Protein AF-A0A2T6DBE8-F1 (afdb_monomer)

Secondary structure (DSSP, 8-state):
-----------PPPPP-PPPP-PPPPPPHHHHHHHHHHHHHHHHHHHHHHHHHHIIIIISHHHHHHHHSS-EEEEEEEPPPPPPEE---S-TT-SS-PPPPEEEEEEEEEEEEE-HHHHHHHHHHHTTT---EEEEEEEETTTTEEEEEEEE-HHHHHHHHHHHHHHHTT------HHHHHHHHHHHTTS-EEEE-S--HHHHHHHHHS----TTEEEEEEEEEEETTBTTTHHHH--EE--SSHHHHB-TTSPBPS-EE-SHHHHHTHHHHT-B-EEEEEEE-TT--B-TT--EEE--BPPPEEEES--HHHHHHHHHHHTTSSSEEEEEE-TTT-BEEEEEEES---GGGGSS---HHHHHHHHH-TT-TT--TTTS-B--GGGTHHHHHHHHHHTTS--TT--B---SEEEETTEEEE-SSSS---SB-HHHHHHTT-HHHHHHHHHHH-HHHHHHHHHHTTTTS--S-SS-----B---HHHHHHTT-TT----HHHHHHHTTT-TT-BB-HHHHHHHHHHHHHTSEEEPPB-EEEEE-TT--EEE-PPP-EEEE----HHHHHHHHHHHHHHHHHSTTGGG--SSS--EEEEEEE--EEEETTEEEE--EEEEEEEE-SSS--EEEEEEEET-S-IIIIIHHHHHHHHHHHHHHHTT------PBPPPPP--TTPEE---SS-------------PPP------------------PPPPPPPPPPPPPP--------

pLDDT: mean 82.31, std 20.54, range [24.02, 98.94]

Structure (mmCIF, N/CA/C/O backbone):
data_AF-A0A2T6DBE8-F1
#
_entry.id   AF-A0A2T6DBE8-F1
#
loop_
_atom_site.group_PDB
_atom_site.id
_atom_site.type_symbol
_atom_site.label_atom_id
_atom_site.label_alt_id
_atom_site.label_comp_id
_atom_site.label_asym_id
_atom_site.label_entity_id
_atom_site.label_seq_id
_atom_site.pdbx_PDB_ins_code
_atom_site.Cartn_x
_atom_site.Cartn_y
_atom_site.Cartn_z
_atom_site.occupancy
_atom_site.B_iso_or_equiv
_atom_site.auth_seq_id
_atom_site.auth_comp_id
_atom_site.auth_asym_id
_atom_site.auth_atom_id
_atom_site.pdbx_PDB_model_num
ATOM 1 N N . MET A 1 1 ? -12.921 72.917 53.693 1.00 38.84 1 MET A N 1
ATOM 2 C CA . MET A 1 1 ? -12.256 74.018 52.947 1.00 38.84 1 MET A CA 1
ATOM 3 C C . MET A 1 1 ? -11.876 73.477 51.574 1.00 38.84 1 MET A C 1
ATOM 5 O O . MET A 1 1 ? -11.405 72.353 51.559 1.00 38.84 1 MET A O 1
ATOM 9 N N . ARG A 1 2 ? -12.052 74.124 50.414 1.00 36.94 2 ARG A N 1
ATOM 10 C CA . ARG A 1 2 ? -12.685 75.398 49.980 1.00 36.94 2 ARG A CA 1
ATOM 11 C C . ARG A 1 2 ? -13.216 75.128 48.546 1.00 36.94 2 ARG A C 1
ATOM 13 O O . ARG A 1 2 ? -12.463 74.616 47.735 1.00 36.94 2 ARG A O 1
ATOM 20 N N . THR A 1 3 ? -14.521 75.188 48.268 1.00 43.03 3 THR A N 1
ATOM 21 C CA . THR A 1 3 ? -15.248 76.322 47.635 1.00 43.03 3 THR A CA 1
ATOM 22 C C . THR A 1 3 ? -14.698 76.864 46.300 1.00 43.03 3 THR A C 1
ATOM 24 O O . THR A 1 3 ? -13.736 77.627 46.310 1.00 43.03 3 THR A O 1
ATOM 27 N N . VAL A 1 4 ? -15.432 76.617 45.203 1.00 40.94 4 VAL A N 1
ATOM 28 C CA . VAL A 1 4 ? -15.500 77.415 43.950 1.00 40.94 4 VAL A CA 1
ATOM 29 C C . VAL A 1 4 ? -16.961 77.293 43.464 1.00 40.94 4 VAL A C 1
ATOM 31 O O . VAL A 1 4 ? -17.383 76.198 43.122 1.00 40.94 4 VAL A O 1
ATOM 34 N N . SER A 1 5 ? -17.888 78.215 43.747 1.00 41.19 5 SER A N 1
ATOM 35 C CA . SER A 1 5 ? -18.101 79.597 43.263 1.00 41.19 5 SER A CA 1
ATOM 36 C C . SER A 1 5 ? -18.711 79.722 41.851 1.00 41.19 5 SER A C 1
ATOM 38 O O . SER A 1 5 ? -18.175 79.218 40.872 1.00 41.19 5 SER A O 1
ATOM 40 N N . ARG A 1 6 ? -19.848 80.436 41.784 1.00 48.38 6 ARG A N 1
ATOM 41 C CA . ARG A 1 6 ? -20.683 80.759 40.603 1.00 48.38 6 ARG A CA 1
ATOM 42 C C . ARG A 1 6 ? -20.008 81.757 39.640 1.00 48.38 6 ARG A C 1
ATOM 44 O O . ARG A 1 6 ? -19.307 82.642 40.125 1.00 48.38 6 ARG A O 1
ATOM 51 N N . ARG A 1 7 ? -20.449 81.798 38.366 1.00 40.31 7 ARG A N 1
ATOM 52 C CA . ARG A 1 7 ? -21.194 82.941 37.749 1.00 40.31 7 ARG A CA 1
ATOM 53 C C . ARG A 1 7 ? -21.669 82.650 36.304 1.00 40.31 7 ARG A C 1
ATOM 55 O O . ARG A 1 7 ? -21.291 81.646 35.719 1.00 40.31 7 ARG A O 1
ATOM 62 N N . VAL A 1 8 ? -22.553 83.520 35.798 1.00 48.41 8 VAL A N 1
ATOM 63 C CA . VAL A 1 8 ? -23.328 83.472 34.529 1.00 48.41 8 VAL A CA 1
ATOM 64 C C . VAL A 1 8 ? -22.951 84.703 33.671 1.00 48.41 8 VAL A C 1
ATOM 66 O O . VAL A 1 8 ? -22.606 85.718 34.284 1.00 48.41 8 VAL A O 1
ATOM 69 N N . PRO A 1 9 ? -22.961 84.652 32.315 1.00 48.53 9 PRO A N 1
ATOM 70 C CA . PRO A 1 9 ? -23.908 85.506 31.553 1.00 48.53 9 PRO A CA 1
ATOM 71 C C . PRO A 1 9 ? -24.407 84.989 30.165 1.00 48.53 9 PRO A C 1
ATOM 73 O O . PRO A 1 9 ? -23.620 84.654 29.290 1.00 48.53 9 PRO A O 1
ATOM 76 N N . ILE A 1 10 ? -25.740 84.999 29.993 1.00 52.06 10 ILE A N 1
ATOM 77 C CA . ILE A 1 10 ? -26.594 85.545 28.892 1.00 52.06 10 ILE A CA 1
ATOM 78 C C . ILE A 1 10 ? -26.072 85.631 27.429 1.00 52.06 10 ILE A C 1
ATOM 80 O O . ILE A 1 10 ? -25.067 86.286 27.171 1.00 52.06 10 ILE A O 1
ATOM 84 N N . LEU A 1 11 ? -26.898 85.177 26.457 1.00 40.62 11 LEU A N 1
ATOM 85 C CA . LEU A 1 11 ? -27.028 85.741 25.087 1.00 40.62 11 LEU A CA 1
ATOM 86 C C . LEU A 1 11 ? -28.404 85.410 24.426 1.00 40.62 11 LEU A C 1
ATOM 88 O O . LEU A 1 11 ? -29.180 84.635 24.980 1.00 40.62 11 LEU A O 1
ATOM 92 N N . HIS A 1 12 ? -28.734 86.078 23.307 1.00 39.97 12 HIS A N 1
ATOM 93 C CA . HIS A 1 12 ? -30.096 86.376 22.782 1.00 39.97 12 HIS A CA 1
ATOM 94 C C . HIS A 1 12 ? -30.794 85.304 21.882 1.00 39.97 12 HIS A C 1
ATOM 96 O O . HIS A 1 12 ? -30.132 84.369 21.435 1.00 39.97 12 HIS A O 1
ATOM 102 N N . PRO A 1 13 ? -32.121 85.429 21.592 1.00 53.72 13 PRO A N 1
ATOM 103 C CA . PRO A 1 13 ? -32.930 84.410 20.890 1.00 53.72 13 PRO A CA 1
ATOM 104 C C . PRO A 1 13 ? -33.118 84.625 19.360 1.00 53.72 13 PRO A C 1
ATOM 106 O O . PRO A 1 13 ? -32.978 85.752 18.882 1.00 53.72 13 PRO A O 1
ATOM 109 N N . PRO A 1 14 ? -33.513 83.578 18.595 1.00 51.41 14 PRO A N 1
ATOM 110 C CA . PRO A 1 14 ? -33.888 83.652 17.171 1.00 51.41 14 PRO A CA 1
ATOM 111 C C . PRO A 1 14 ? -35.417 83.823 16.922 1.00 51.41 14 PRO A C 1
ATOM 113 O O . PRO A 1 14 ? -36.210 83.641 17.848 1.00 51.41 14 PRO A O 1
ATOM 116 N N . PRO A 1 15 ? -35.854 84.186 15.690 1.00 48.31 15 PRO A N 1
ATOM 117 C CA . PRO A 1 15 ? -37.200 84.716 15.415 1.00 48.31 15 PRO A CA 1
ATOM 118 C C . PRO A 1 15 ? -38.290 83.676 15.076 1.00 48.31 15 PRO A C 1
ATOM 120 O O . PRO A 1 15 ? -38.016 82.521 14.754 1.00 48.31 15 PRO A O 1
ATOM 123 N N . ALA A 1 16 ? -39.550 84.127 15.119 1.00 47.69 16 ALA A N 1
ATOM 124 C CA . ALA A 1 16 ? -40.753 83.315 14.924 1.00 47.69 16 ALA A CA 1
ATOM 125 C C . ALA A 1 16 ? -41.066 82.986 13.449 1.00 47.69 16 ALA A C 1
ATOM 127 O O . ALA A 1 16 ? -40.858 83.807 12.556 1.00 47.69 16 ALA A O 1
ATOM 128 N N . MET A 1 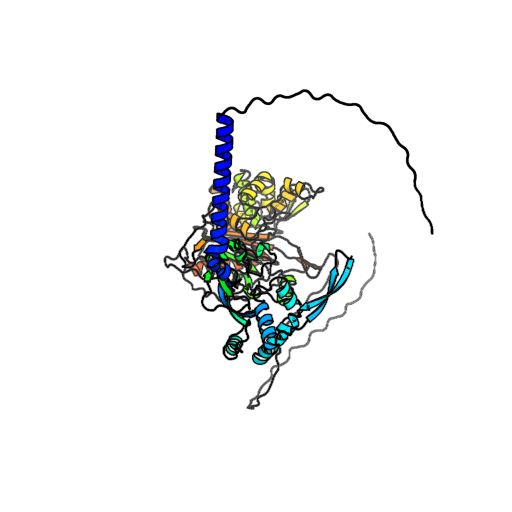17 ? -41.658 81.809 13.216 1.00 48.62 17 MET A N 1
ATOM 129 C CA . MET A 1 17 ? -42.126 81.339 11.907 1.00 48.62 17 MET A CA 1
ATOM 130 C C . MET A 1 17 ? -43.648 81.125 11.950 1.00 48.62 17 MET A C 1
ATOM 132 O O . MET A 1 17 ? -44.155 80.459 12.852 1.00 48.62 17 MET A O 1
ATOM 136 N N . GLN A 1 18 ? -44.383 81.725 11.010 1.00 47.16 18 GLN A N 1
ATOM 137 C CA . GLN A 1 18 ? -45.850 81.681 10.978 1.00 47.16 18 GLN A CA 1
ATOM 138 C C . GLN A 1 18 ? -46.373 80.323 10.490 1.00 47.16 18 GLN A C 1
ATOM 140 O O . GLN A 1 18 ? -45.905 79.789 9.484 1.00 47.16 18 GLN A O 1
ATOM 145 N N . PHE A 1 19 ? -47.387 79.793 11.176 1.00 46.19 19 PHE A N 1
ATOM 146 C CA . PHE A 1 19 ? -48.098 78.586 10.762 1.00 46.19 19 PHE A CA 1
ATOM 147 C C . PHE A 1 19 ? -49.169 78.914 9.717 1.00 46.19 19 PHE A C 1
ATOM 149 O O . PHE A 1 19 ? -49.927 79.871 9.862 1.00 46.19 19 PHE A O 1
ATOM 156 N N . ARG A 1 20 ? -49.250 78.083 8.676 1.00 47.53 20 ARG A N 1
ATOM 157 C CA . ARG A 1 20 ? -50.314 78.114 7.668 1.00 47.53 20 ARG A CA 1
ATOM 158 C C . ARG A 1 20 ? -51.440 77.197 8.145 1.00 47.53 20 ARG A C 1
ATOM 160 O O . ARG A 1 20 ? -51.190 76.012 8.353 1.00 47.53 20 ARG A O 1
ATOM 167 N N . GLU A 1 21 ? -52.646 77.726 8.332 1.00 49.34 21 GLU A N 1
ATOM 168 C CA . GLU A 1 21 ? -53.794 76.916 8.756 1.00 49.34 21 GLU A CA 1
ATOM 169 C C . GLU A 1 21 ? -54.090 75.817 7.725 1.00 49.34 21 GLU A C 1
ATOM 171 O O . GLU A 1 21 ? -54.269 76.085 6.535 1.00 49.34 21 GLU A O 1
ATOM 176 N N . TYR A 1 22 ? -54.119 74.567 8.189 1.00 51.44 22 TYR A N 1
ATOM 177 C CA . TYR A 1 22 ? -54.467 73.397 7.390 1.00 51.44 22 TYR A CA 1
ATOM 178 C C . TYR A 1 22 ? -55.824 72.882 7.866 1.00 51.44 22 TYR A C 1
ATOM 180 O O . TYR A 1 22 ? -55.917 72.219 8.900 1.00 51.44 22 TYR A O 1
ATOM 188 N N . THR A 1 23 ? -56.885 73.209 7.132 1.00 52.41 23 THR A N 1
ATOM 189 C CA . THR A 1 23 ? -58.229 72.690 7.394 1.00 52.41 23 THR A CA 1
ATOM 190 C C . THR A 1 23 ? -58.325 71.244 6.887 1.00 52.41 23 THR A C 1
ATOM 192 O O . THR A 1 23 ? -58.172 71.002 5.688 1.00 52.41 23 THR A O 1
ATOM 195 N N . PRO A 1 24 ? -58.547 70.243 7.761 1.00 58.91 24 PRO A N 1
ATOM 196 C CA . PRO A 1 24 ? -58.634 68.858 7.322 1.00 58.91 24 PRO A CA 1
ATOM 197 C C . PRO A 1 24 ? -59.963 68.613 6.598 1.00 58.91 24 PRO A C 1
ATOM 199 O O . PRO A 1 24 ? -61.037 68.844 7.154 1.00 58.91 24 PRO A O 1
ATOM 202 N N . ASN A 1 25 ? -59.897 68.090 5.371 1.00 61.84 25 ASN A N 1
ATOM 203 C CA . ASN A 1 25 ? -61.084 67.570 4.691 1.00 61.84 25 ASN A CA 1
ATOM 204 C C . ASN A 1 25 ? -61.717 66.447 5.537 1.00 61.84 25 ASN A C 1
ATOM 206 O O . ASN A 1 25 ? -60.983 65.580 6.026 1.00 61.84 25 ASN A O 1
ATOM 210 N N . PRO A 1 26 ? -63.055 66.404 5.686 1.00 65.81 26 PRO A N 1
ATOM 211 C CA . PRO A 1 26 ? -63.713 65.309 6.384 1.00 65.81 26 PRO A CA 1
ATOM 212 C C . PRO A 1 26 ? -63.414 63.982 5.676 1.00 65.81 26 PRO A C 1
ATOM 214 O O . PRO A 1 26 ? -63.547 63.864 4.455 1.00 65.81 26 PRO A O 1
ATOM 217 N N . LEU A 1 27 ? -62.998 62.976 6.452 1.00 64.06 27 LEU A N 1
ATOM 218 C CA . LEU A 1 27 ? -62.742 61.627 5.949 1.00 64.06 27 LEU A CA 1
ATOM 219 C C . LEU A 1 27 ? -63.995 61.097 5.246 1.00 64.06 27 LEU A C 1
ATOM 221 O O . LEU A 1 27 ? -65.079 61.084 5.828 1.00 64.06 27 LEU A O 1
ATOM 225 N N . SER A 1 28 ? -63.845 60.635 4.002 1.00 73.38 28 SER A N 1
ATOM 226 C CA . SER A 1 28 ? -64.966 60.056 3.260 1.00 73.38 28 SER A CA 1
ATOM 227 C C . SER A 1 28 ? -65.545 58.853 4.011 1.00 73.38 28 SER A C 1
ATOM 229 O O . SER A 1 28 ? -64.817 58.114 4.681 1.00 73.38 28 SER A O 1
ATOM 231 N N . SER A 1 29 ? -66.850 58.607 3.873 1.00 70.00 29 SER A N 1
ATOM 232 C CA . SER A 1 29 ? -67.543 57.524 4.590 1.00 70.00 29 SER A CA 1
ATOM 233 C C . SER A 1 29 ? -66.881 56.154 4.375 1.00 70.00 29 SER A C 1
ATOM 235 O O . SER A 1 29 ? -66.837 55.329 5.285 1.00 70.00 29 SER A O 1
ATOM 237 N N . TRP A 1 30 ? -66.279 55.943 3.199 1.00 72.31 30 TRP A N 1
ATOM 238 C CA . TRP A 1 30 ? -65.476 54.764 2.862 1.00 72.31 30 TRP A CA 1
ATOM 239 C C . TRP A 1 30 ? -64.156 54.654 3.638 1.00 72.31 30 TRP A C 1
ATOM 241 O O . TRP A 1 30 ? -63.747 53.545 3.978 1.00 72.31 30 TRP A O 1
ATOM 251 N N . ALA A 1 31 ? -63.482 55.768 3.937 1.00 73.44 31 ALA A N 1
ATOM 252 C CA . ALA A 1 31 ? -62.284 55.769 4.774 1.00 73.44 31 ALA A CA 1
ATOM 253 C C . ALA A 1 31 ? -62.628 55.422 6.232 1.00 73.44 31 ALA A C 1
ATOM 255 O O . ALA A 1 31 ? -61.944 54.601 6.840 1.00 73.44 31 ALA A O 1
ATOM 256 N N . ILE A 1 32 ? -63.732 55.965 6.757 1.00 78.44 32 ILE A N 1
ATOM 257 C CA . ILE A 1 32 ? -64.232 55.647 8.104 1.00 78.44 32 ILE A CA 1
ATOM 258 C C . ILE A 1 32 ? -64.619 54.161 8.198 1.00 78.44 32 ILE A C 1
ATOM 260 O O . ILE A 1 32 ? -64.165 53.469 9.107 1.00 78.44 32 ILE A O 1
ATOM 264 N N . LEU A 1 33 ? -65.362 53.634 7.216 1.00 80.81 33 LEU A N 1
ATOM 265 C CA . LEU A 1 33 ? -65.699 52.205 7.126 1.00 80.81 33 LEU A CA 1
ATOM 266 C C . LEU A 1 33 ? -64.459 51.298 7.089 1.00 80.81 33 LEU A C 1
ATOM 268 O O . LEU A 1 33 ? -64.441 50.268 7.759 1.00 80.81 33 LEU A O 1
ATOM 272 N N . ARG A 1 34 ? -63.399 51.684 6.363 1.00 82.56 34 ARG A N 1
ATOM 273 C CA . ARG A 1 34 ? -62.126 50.939 6.348 1.00 82.56 34 ARG A CA 1
ATOM 274 C C . ARG A 1 34 ? -61.418 50.968 7.702 1.00 82.56 34 ARG A C 1
ATOM 276 O O . ARG A 1 34 ? -60.941 49.926 8.139 1.00 82.56 34 ARG A O 1
ATOM 283 N N . ILE A 1 35 ? -61.376 52.116 8.380 1.00 84.06 35 ILE A N 1
ATOM 284 C CA . ILE A 1 35 ? -60.778 52.235 9.721 1.00 84.06 35 ILE A CA 1
ATOM 285 C C . ILE A 1 35 ? -61.548 51.371 10.729 1.00 84.06 35 ILE A C 1
ATOM 287 O O . ILE A 1 35 ? -60.927 50.630 11.486 1.00 84.06 35 ILE A O 1
ATOM 291 N N . ILE A 1 36 ? -62.885 51.391 10.692 1.00 86.12 36 ILE A N 1
ATOM 292 C CA . ILE A 1 36 ? -63.733 50.545 11.546 1.00 86.12 36 ILE A CA 1
ATOM 293 C C . ILE A 1 36 ? -63.513 49.057 11.237 1.00 86.12 36 ILE A C 1
ATOM 295 O O . ILE A 1 36 ? -63.365 48.267 12.166 1.00 86.12 36 ILE A O 1
ATOM 299 N N . ALA A 1 37 ? -63.423 48.664 9.962 1.00 86.12 37 ALA A N 1
ATOM 300 C CA . ALA A 1 37 ? -63.152 47.279 9.575 1.00 86.12 37 ALA A CA 1
ATOM 301 C C . ALA A 1 37 ? -61.772 46.790 10.055 1.00 86.12 37 ALA A C 1
ATOM 303 O O . ALA A 1 37 ? -61.662 45.681 10.577 1.00 86.12 37 ALA A O 1
ATOM 304 N N . VAL A 1 38 ? -60.728 47.621 9.942 1.00 87.19 38 VAL A N 1
ATOM 305 C CA . VAL A 1 38 ? -59.386 47.306 10.464 1.00 87.19 38 VAL A CA 1
ATOM 306 C C . VAL A 1 38 ? -59.396 47.233 11.992 1.00 87.19 38 VAL A C 1
ATOM 308 O O . VAL A 1 38 ? -58.866 46.277 12.551 1.00 87.19 38 VAL A O 1
ATOM 311 N N . ALA A 1 39 ? -60.048 48.173 12.682 1.00 87.12 39 ALA A N 1
ATOM 312 C CA . ALA A 1 39 ? -60.169 48.153 14.140 1.00 87.12 39 ALA A CA 1
ATOM 313 C C . ALA A 1 39 ? -60.939 46.918 14.645 1.00 87.12 39 ALA A C 1
ATOM 315 O O . ALA A 1 39 ? -60.519 46.284 15.611 1.00 87.12 39 ALA A O 1
ATOM 316 N N . ALA A 1 40 ? -62.020 46.526 13.963 1.00 89.06 40 ALA A N 1
ATOM 317 C CA . ALA A 1 40 ? -62.769 45.307 14.260 1.00 89.06 40 ALA A CA 1
ATOM 318 C C . ALA A 1 40 ? -61.931 44.040 14.017 1.00 89.06 40 ALA A C 1
ATOM 320 O O . ALA A 1 40 ? -61.957 43.126 14.839 1.00 89.06 40 ALA A O 1
ATOM 321 N N . MET A 1 41 ? -61.135 44.001 12.943 1.00 90.44 41 MET A N 1
ATOM 322 C CA . MET A 1 41 ? -60.215 42.894 12.660 1.00 90.44 41 MET A CA 1
ATOM 323 C C . MET A 1 41 ? -59.091 42.800 13.706 1.00 90.44 41 MET A C 1
ATOM 325 O O . MET A 1 41 ? -58.782 41.705 14.174 1.00 90.44 41 MET A O 1
ATOM 329 N N . MET A 1 42 ? -58.524 43.934 14.133 1.00 91.19 42 MET A N 1
ATOM 330 C CA . MET A 1 42 ? -57.525 43.985 15.207 1.00 91.19 42 MET A CA 1
ATOM 331 C C . MET A 1 42 ? -58.110 43.559 16.557 1.00 91.19 42 MET A C 1
ATOM 333 O O . MET A 1 42 ? -57.481 42.769 17.257 1.00 91.19 42 MET A O 1
ATOM 337 N N . MET A 1 43 ? -59.318 44.015 16.911 1.00 93.12 43 MET A N 1
ATOM 338 C CA . MET A 1 43 ? -60.011 43.543 18.114 1.00 93.12 43 MET A CA 1
ATOM 339 C C . MET A 1 43 ? -60.292 42.043 18.040 1.00 93.12 43 MET A C 1
ATOM 341 O O . MET A 1 43 ? -59.941 41.335 18.975 1.00 93.12 43 MET A O 1
ATOM 345 N N . GLY A 1 44 ? -60.818 41.530 16.924 1.00 93.31 44 GLY A N 1
ATOM 346 C CA . GLY A 1 44 ? -61.035 40.093 16.730 1.00 93.31 44 GLY A CA 1
ATOM 347 C C . GLY A 1 44 ? -59.751 39.270 16.890 1.00 93.31 44 GLY A C 1
ATOM 348 O O . GLY A 1 44 ? -59.756 38.252 17.581 1.00 93.31 44 GLY A O 1
ATOM 349 N N . GLY A 1 45 ? -58.631 39.745 16.334 1.00 92.62 45 GLY A N 1
ATOM 350 C CA . GLY A 1 45 ? -57.313 39.128 16.506 1.00 92.62 45 GLY A CA 1
ATOM 351 C C . GLY A 1 45 ? -56.810 39.152 17.954 1.00 92.62 45 GLY A C 1
ATOM 352 O O . GLY A 1 45 ? -56.323 38.136 18.449 1.00 92.62 45 GLY A O 1
ATOM 353 N N . LEU A 1 46 ? -56.974 40.275 18.663 1.00 93.38 46 LEU A N 1
ATOM 354 C CA . LEU A 1 46 ? -56.613 40.406 20.081 1.00 93.38 46 LEU A CA 1
ATOM 355 C C . LEU A 1 46 ? -57.503 39.548 20.990 1.00 93.38 46 LEU A C 1
ATOM 357 O O . LEU A 1 46 ? -56.995 38.908 21.908 1.00 93.38 46 LEU A O 1
ATOM 361 N N . THR A 1 47 ? -58.808 39.472 20.722 1.00 92.62 47 THR A N 1
ATOM 362 C CA . THR A 1 47 ? -59.741 38.595 21.440 1.00 92.62 47 THR A CA 1
ATOM 363 C C . THR A 1 47 ? -59.409 37.124 21.190 1.00 92.62 47 THR A C 1
ATOM 365 O O . THR A 1 47 ? -59.372 36.346 22.140 1.00 92.62 47 THR A O 1
ATOM 368 N N . TYR A 1 48 ? -59.084 36.735 19.952 1.00 94.56 48 TYR A N 1
ATOM 369 C CA . TYR A 1 48 ? -58.621 35.379 19.641 1.00 94.56 48 TYR A CA 1
ATOM 370 C C . TYR A 1 48 ? -57.308 35.037 20.366 1.00 94.56 48 TYR A C 1
ATOM 372 O O . TYR A 1 48 ? -57.195 33.962 20.960 1.00 94.56 48 TYR A O 1
ATOM 380 N N . LEU A 1 49 ? -56.341 35.961 20.389 1.00 91.69 49 LEU A N 1
ATOM 381 C CA . LEU A 1 49 ? -55.108 35.829 21.172 1.00 91.69 49 LEU A CA 1
ATOM 382 C C . LEU A 1 49 ? -55.395 35.679 22.669 1.00 91.69 49 LEU A C 1
ATOM 384 O O . LEU A 1 49 ? -54.850 34.770 23.287 1.00 91.69 49 LEU A O 1
ATOM 388 N N . ALA A 1 50 ? -56.279 36.497 23.245 1.00 92.19 50 ALA A N 1
ATOM 389 C CA . ALA A 1 50 ? -56.654 36.414 24.657 1.00 92.19 50 ALA A CA 1
ATOM 390 C C . ALA A 1 50 ? -57.341 35.079 25.001 1.00 92.19 50 ALA A C 1
ATOM 392 O O . ALA A 1 50 ? -56.995 34.456 26.003 1.00 92.19 50 ALA A O 1
ATOM 393 N N . ILE A 1 51 ? -58.249 34.589 24.147 1.00 92.50 51 ILE A N 1
ATOM 394 C CA . ILE A 1 51 ? -58.892 33.272 24.297 1.00 92.50 51 ILE A CA 1
ATOM 395 C C . ILE A 1 51 ? -57.856 32.143 24.190 1.00 92.50 51 ILE A C 1
ATOM 397 O O . ILE A 1 51 ? -57.869 31.212 24.995 1.00 92.50 51 ILE A O 1
ATOM 401 N N . THR A 1 52 ? -56.925 32.232 23.236 1.00 89.69 52 THR A N 1
ATOM 402 C CA . THR A 1 52 ? -55.849 31.242 23.049 1.00 89.69 52 THR A CA 1
ATOM 403 C C . THR A 1 52 ? -54.895 31.228 24.246 1.00 89.69 52 THR A C 1
ATOM 405 O O . THR A 1 52 ? -54.528 30.158 24.734 1.00 89.69 52 THR A O 1
ATOM 408 N N . LEU A 1 53 ? -54.549 32.406 24.773 1.00 90.44 53 LEU A N 1
ATOM 409 C CA . LEU A 1 53 ? -53.711 32.562 25.958 1.00 90.44 53 LEU A CA 1
ATOM 410 C C . LEU A 1 53 ? -54.410 32.017 27.212 1.00 90.44 53 LEU A C 1
ATOM 412 O O . LEU A 1 53 ? -53.801 31.263 27.963 1.00 90.44 53 LEU A O 1
ATOM 416 N N . TYR A 1 54 ? -55.698 32.323 27.406 1.00 91.38 54 TYR A N 1
ATOM 417 C CA . TYR A 1 54 ? -56.516 31.782 28.496 1.00 91.38 54 TYR A CA 1
ATOM 418 C C . TYR A 1 54 ? -56.622 30.252 28.418 1.00 91.38 54 TYR A C 1
ATOM 420 O O . TYR A 1 54 ? -56.472 29.558 29.427 1.00 91.38 54 TYR A O 1
ATOM 428 N N . LYS A 1 55 ? -56.811 29.702 27.211 1.00 89.31 55 LYS A N 1
ATOM 429 C CA . LYS A 1 55 ? -56.820 28.254 26.993 1.00 89.31 55 LYS A CA 1
ATOM 430 C C . LYS A 1 55 ? -55.480 27.625 27.386 1.00 89.31 55 LYS A C 1
ATOM 432 O O . LYS A 1 55 ? -55.484 26.653 28.131 1.00 89.31 55 LYS A O 1
ATOM 437 N N . LEU A 1 56 ? -54.351 28.192 26.961 1.00 81.75 56 LEU A N 1
ATOM 438 C CA . LEU A 1 56 ? -53.013 27.693 27.307 1.00 81.75 56 LEU A CA 1
ATOM 439 C C . LEU A 1 56 ? -52.682 27.830 28.804 1.00 81.75 56 LEU A C 1
ATOM 441 O O . LEU A 1 56 ? -52.195 26.882 29.417 1.00 81.75 56 LEU A O 1
ATOM 445 N N . GLN A 1 57 ? -52.938 28.999 29.398 1.00 81.06 57 GLN A N 1
ATOM 446 C CA . GLN A 1 57 ? -52.487 29.340 30.753 1.00 81.06 57 GLN A CA 1
ATOM 447 C C . GLN A 1 57 ? -53.433 28.884 31.870 1.00 81.06 57 GLN A C 1
ATOM 449 O O . GLN A 1 57 ? -52.972 28.687 32.994 1.00 81.06 57 GLN A O 1
ATOM 454 N N . ILE A 1 58 ? -54.734 28.730 31.591 1.00 83.00 58 ILE A N 1
ATOM 455 C CA . ILE A 1 58 ? -55.751 28.380 32.597 1.00 83.00 58 ILE A CA 1
ATOM 456 C C . ILE A 1 58 ? -56.395 27.024 32.299 1.00 83.00 58 ILE A C 1
ATOM 458 O O . ILE A 1 58 ? -56.334 26.141 33.151 1.00 83.00 58 ILE A O 1
ATOM 462 N N . VAL A 1 59 ? -56.951 26.807 31.101 1.00 83.19 59 VAL A N 1
ATOM 463 C CA . VAL A 1 59 ? -57.656 25.543 30.783 1.00 83.19 59 VAL A CA 1
ATOM 464 C C . VAL A 1 59 ? -56.681 24.366 30.677 1.00 83.19 59 VAL A C 1
ATOM 466 O O . VAL A 1 59 ? -56.886 23.314 31.276 1.00 83.19 59 VAL A O 1
ATOM 469 N N . GLU A 1 60 ? -55.574 24.548 29.962 1.00 83.00 60 GLU A N 1
ATOM 470 C CA . GLU A 1 60 ? -54.517 23.546 29.816 1.00 83.00 60 GLU A CA 1
ATOM 471 C C . GLU A 1 60 ? -53.480 23.612 30.947 1.00 83.00 60 GLU A C 1
ATOM 473 O O . GLU A 1 60 ? -52.508 22.856 30.923 1.00 83.00 60 GLU A O 1
ATOM 478 N N . ARG A 1 61 ? -53.694 24.449 31.976 1.00 71.38 61 ARG A N 1
ATOM 479 C CA . ARG A 1 61 ? -52.756 24.631 33.095 1.00 71.38 61 ARG A CA 1
ATOM 480 C C . ARG A 1 61 ? -52.317 23.302 33.696 1.00 71.38 61 ARG A C 1
ATOM 482 O O . ARG A 1 61 ? -51.130 23.122 33.912 1.00 71.38 61 ARG A O 1
ATOM 489 N N . ALA A 1 62 ? -53.228 22.351 33.903 1.00 63.50 62 ALA A N 1
ATOM 490 C CA . ALA A 1 62 ? -52.883 21.029 34.432 1.00 63.50 62 ALA A CA 1
ATOM 491 C C . ALA A 1 62 ? -51.930 20.235 33.506 1.00 63.50 62 ALA A C 1
ATOM 493 O O . ALA A 1 62 ? -50.949 19.675 33.986 1.00 63.50 62 ALA A O 1
ATOM 494 N N . LYS A 1 63 ? -52.146 20.267 32.180 1.00 64.69 63 LYS A N 1
ATOM 495 C CA . LYS A 1 63 ? -51.284 19.624 31.160 1.00 64.69 63 LYS A CA 1
ATOM 496 C C . LYS A 1 63 ? -49.890 20.247 31.039 1.00 64.69 63 LYS A C 1
ATOM 498 O O . LYS A 1 63 ? -48.986 19.619 30.480 1.00 64.69 63 LYS A O 1
ATOM 503 N N . TRP A 1 64 ? -49.732 21.498 31.463 1.00 61.41 64 TRP A N 1
ATOM 504 C CA . TRP A 1 64 ? -48.452 22.206 31.447 1.00 61.41 64 TRP A CA 1
ATOM 505 C C . TRP A 1 64 ? -47.769 22.169 32.816 1.00 61.41 64 TRP A C 1
ATOM 507 O O . TRP A 1 64 ? -46.572 21.930 32.866 1.00 61.41 64 TRP A O 1
ATOM 517 N N . VAL A 1 65 ? -48.512 22.257 33.923 1.00 57.12 65 VAL A N 1
ATOM 518 C CA . VAL A 1 65 ? -47.993 22.050 35.286 1.00 57.12 65 VAL A CA 1
ATOM 519 C C . VAL A 1 65 ? -47.485 20.617 35.465 1.00 57.12 65 VAL A C 1
ATOM 521 O O . VAL A 1 65 ? -46.370 20.469 35.936 1.00 57.12 65 VAL A O 1
ATOM 524 N N . GLN A 1 66 ? -48.170 19.582 34.958 1.00 54.41 66 GLN A N 1
ATOM 525 C CA . GLN A 1 66 ? -47.623 18.209 34.926 1.00 54.41 66 GLN A CA 1
ATOM 526 C C . GLN A 1 66 ? -46.370 18.039 34.042 1.00 54.41 66 GLN A C 1
ATOM 528 O O . GLN A 1 66 ? -45.670 17.043 34.177 1.00 54.41 66 GLN A O 1
ATOM 533 N N . ARG A 1 67 ? -46.085 18.977 33.126 1.00 52.75 67 ARG A N 1
ATOM 534 C CA . ARG A 1 67 ? -44.843 19.001 32.326 1.00 52.75 67 ARG A CA 1
ATOM 535 C C . ARG A 1 67 ? -43.746 19.884 32.929 1.00 52.75 67 ARG A C 1
ATOM 537 O O . ARG A 1 67 ? -42.587 19.726 32.569 1.00 52.75 67 ARG A O 1
ATOM 544 N N . VAL A 1 68 ? -44.109 20.818 33.808 1.00 47.25 68 VAL A N 1
ATOM 545 C CA . VAL A 1 68 ? -43.191 21.721 34.522 1.00 47.25 68 VAL A CA 1
ATOM 546 C C . VAL A 1 68 ? -42.770 21.122 35.863 1.00 47.25 68 VAL A C 1
ATOM 548 O O . VAL A 1 68 ? -41.624 21.292 36.273 1.00 47.25 68 VAL A O 1
ATOM 551 N N . GLU A 1 69 ? -43.648 20.356 36.511 1.00 44.56 69 GLU A N 1
ATOM 552 C CA . GLU A 1 69 ? -43.273 19.439 37.578 1.00 44.56 69 GLU A CA 1
ATOM 553 C C . GLU A 1 69 ? -42.471 18.271 36.987 1.00 44.56 69 GLU A C 1
ATOM 555 O O . GLU A 1 69 ? -42.966 17.173 36.747 1.00 44.56 69 GLU A O 1
ATOM 560 N N . ASN A 1 70 ? -41.163 18.515 36.901 1.00 46.69 70 ASN A N 1
ATOM 561 C CA . ASN A 1 70 ? -40.169 17.526 37.294 1.00 46.69 70 ASN A CA 1
ATOM 562 C C . ASN A 1 70 ? -39.920 16.397 36.281 1.00 46.69 70 ASN A C 1
ATOM 564 O O . ASN A 1 70 ? -39.941 15.230 36.659 1.00 46.69 70 ASN A O 1
ATOM 568 N N . GLN A 1 71 ? -39.625 16.730 35.020 1.00 49.03 71 GLN A N 1
ATOM 569 C CA . GLN A 1 71 ? -39.155 15.757 34.025 1.00 49.03 71 GLN A CA 1
ATOM 570 C C . GLN A 1 71 ? -37.935 16.287 33.257 1.00 49.03 71 GLN A C 1
ATOM 572 O O . GLN A 1 71 ? -38.069 17.090 32.335 1.00 49.03 71 GLN A O 1
ATOM 577 N N . GLN A 1 72 ? -36.737 15.818 33.615 1.00 53.72 72 GLN A N 1
ATOM 578 C CA . GLN A 1 72 ? -35.547 15.945 32.763 1.00 53.72 72 GLN A CA 1
ATOM 579 C C . GLN A 1 72 ? -35.350 14.647 31.968 1.00 53.72 72 GLN A C 1
ATOM 581 O O . GLN A 1 72 ? -35.636 13.558 32.466 1.00 53.72 72 GLN A O 1
ATOM 586 N N . ILE A 1 73 ? -34.858 14.754 30.732 1.00 57.53 73 ILE A N 1
ATOM 587 C CA . ILE A 1 73 ? -34.496 13.600 29.900 1.00 57.53 73 ILE A CA 1
ATOM 588 C C . ILE A 1 73 ? -32.975 13.456 29.934 1.00 57.53 73 ILE A C 1
ATOM 590 O O . ILE A 1 73 ? -32.259 14.272 29.358 1.00 57.53 73 ILE A O 1
ATOM 594 N N . VAL A 1 74 ? -32.485 12.409 30.595 1.00 57.75 74 VAL A N 1
ATOM 595 C CA . VAL A 1 74 ? -31.067 12.036 30.613 1.00 57.75 74 VAL A CA 1
ATOM 596 C C . VAL A 1 74 ? -30.793 11.129 29.415 1.00 57.75 74 VAL A C 1
ATOM 598 O O . VAL A 1 74 ? -31.353 10.036 29.310 1.00 57.75 74 VAL A O 1
ATOM 601 N N . LYS A 1 75 ? -29.939 11.580 28.492 1.00 62.62 75 LYS A N 1
ATOM 602 C CA . LYS A 1 75 ? -29.586 10.858 27.260 1.00 62.62 75 LYS A CA 1
ATOM 603 C C . LYS A 1 75 ? -28.322 10.020 27.479 1.00 62.62 75 LYS A C 1
ATOM 605 O O . LYS A 1 75 ? -27.222 10.460 27.157 1.00 62.62 75 LYS A O 1
ATOM 610 N N . ALA A 1 76 ? -28.478 8.798 27.987 1.00 63.75 76 ALA A N 1
ATOM 611 C CA . ALA A 1 76 ? -27.387 7.825 27.992 1.00 63.75 76 ALA A CA 1
ATOM 612 C C . ALA A 1 76 ? -27.141 7.329 26.556 1.00 63.75 76 ALA A C 1
ATOM 614 O O . ALA A 1 76 ? -28.080 7.089 25.796 1.00 63.75 76 ALA A O 1
ATOM 615 N N . ARG A 1 77 ? -25.880 7.208 26.146 1.00 70.50 77 ARG A N 1
ATOM 616 C CA . ARG A 1 77 ? -25.509 6.874 24.764 1.00 70.50 77 ARG A CA 1
ATOM 617 C C . ARG A 1 77 ? -25.339 5.366 24.576 1.00 70.50 77 ARG A C 1
ATOM 619 O O . ARG A 1 77 ? -24.746 4.714 25.425 1.00 70.50 77 ARG A O 1
ATOM 626 N N . LEU A 1 78 ? -25.768 4.845 23.425 1.00 73.94 78 LEU A N 1
ATOM 627 C CA . LEU A 1 78 ? -25.445 3.485 22.983 1.00 73.94 78 LEU A CA 1
ATOM 628 C C . LEU A 1 78 ? -24.443 3.552 21.812 1.00 73.94 78 LEU A C 1
ATOM 630 O O . LEU A 1 78 ? -24.790 4.106 20.761 1.00 73.94 78 LEU A O 1
ATOM 634 N N . PRO A 1 79 ? -23.199 3.057 21.960 1.00 76.19 79 PRO A N 1
ATOM 635 C CA . PRO A 1 79 ? -22.234 3.040 20.864 1.00 76.19 79 PRO A CA 1
ATOM 636 C C . PRO A 1 79 ? -22.690 2.074 19.750 1.00 76.19 79 PRO A C 1
ATOM 638 O O . PRO A 1 79 ? -23.177 0.984 20.052 1.00 76.19 79 PRO A O 1
ATOM 641 N N . PRO A 1 80 ? -22.552 2.446 18.465 1.00 85.25 80 PRO A N 1
ATOM 642 C CA . PRO A 1 80 ? -22.830 1.542 17.356 1.00 85.25 80 PRO A CA 1
ATOM 643 C C . PRO A 1 80 ? -21.722 0.495 17.217 1.00 85.25 80 PRO A C 1
ATOM 645 O O . PRO A 1 80 ? -20.554 0.765 17.500 1.00 85.25 80 PRO A O 1
ATOM 648 N N . ALA A 1 81 ? -22.078 -0.690 16.721 1.00 88.38 81 ALA A N 1
ATOM 649 C CA . ALA A 1 81 ? -21.087 -1.628 16.212 1.00 88.38 81 ALA A CA 1
ATOM 650 C C . ALA A 1 81 ? -20.505 -1.096 14.893 1.00 88.38 81 ALA A C 1
ATOM 652 O O . ALA A 1 81 ? -21.234 -0.601 14.029 1.00 88.38 81 ALA A O 1
ATOM 653 N N . ARG A 1 82 ? -19.187 -1.211 14.723 1.00 92.50 82 ARG A N 1
ATOM 654 C CA . ARG A 1 82 ? -18.508 -0.790 13.497 1.00 92.50 82 ARG A CA 1
ATOM 655 C C . ARG A 1 82 ? -18.616 -1.874 12.423 1.00 92.50 82 ARG A C 1
ATOM 657 O O . ARG A 1 82 ? -18.442 -3.049 12.737 1.00 92.50 82 ARG A O 1
ATOM 664 N N . GLY A 1 83 ? -18.836 -1.498 11.170 1.00 95.06 83 GLY A N 1
ATOM 665 C CA . GLY A 1 83 ? -18.831 -2.410 10.025 1.00 95.06 83 GLY A CA 1
ATOM 666 C C . GLY A 1 83 ? -17.579 -3.293 9.974 1.00 95.06 83 GLY A C 1
ATOM 667 O O . GLY A 1 83 ? -16.465 -2.842 10.267 1.00 95.06 83 GLY A O 1
ATOM 668 N N . MET A 1 84 ? -17.750 -4.573 9.657 1.00 96.25 84 MET A N 1
ATOM 669 C CA . MET A 1 84 ? -16.656 -5.529 9.494 1.00 96.25 84 MET A CA 1
ATOM 670 C C . MET A 1 84 ? -15.860 -5.222 8.226 1.00 96.25 84 MET A C 1
ATOM 672 O O . MET A 1 84 ? -16.433 -4.867 7.196 1.00 96.25 84 MET A O 1
ATOM 676 N N . ILE A 1 85 ? -14.544 -5.413 8.291 1.00 97.50 85 ILE A N 1
ATOM 677 C CA . ILE A 1 85 ? -13.688 -5.471 7.106 1.00 97.50 85 ILE A CA 1
ATOM 678 C C . ILE A 1 85 ? -13.424 -6.941 6.816 1.00 97.50 85 ILE A C 1
ATOM 680 O O . ILE A 1 85 ? -12.921 -7.670 7.671 1.00 97.50 85 ILE A O 1
ATOM 684 N N . MET A 1 86 ? -13.744 -7.362 5.603 1.00 96.31 86 MET A N 1
ATOM 685 C CA . MET A 1 86 ? -13.599 -8.721 5.106 1.00 96.31 86 MET A CA 1
ATOM 686 C C . MET A 1 86 ? -12.643 -8.741 3.913 1.00 96.31 86 MET A C 1
ATOM 688 O O . MET A 1 86 ? -12.425 -7.728 3.241 1.00 96.31 86 MET A O 1
ATOM 692 N N . ASP A 1 87 ? -12.075 -9.906 3.633 1.00 94.94 87 ASP A N 1
ATOM 693 C CA . ASP A 1 87 ? -11.353 -10.157 2.390 1.00 94.94 87 ASP A CA 1
ATOM 694 C C . ASP A 1 87 ? -12.321 -10.281 1.195 1.00 94.94 87 ASP A C 1
ATOM 696 O O . ASP A 1 87 ? -13.534 -10.113 1.337 1.00 94.94 87 ASP A O 1
ATOM 700 N N . ARG A 1 88 ? -11.803 -10.542 -0.008 1.00 90.19 88 ARG A N 1
ATOM 701 C CA . ARG A 1 88 ? -12.614 -10.579 -1.234 1.00 90.19 88 ARG A CA 1
ATOM 702 C C . ARG A 1 88 ? -13.678 -11.678 -1.275 1.00 90.19 88 ARG A C 1
ATOM 704 O O . ARG A 1 88 ? -14.536 -11.606 -2.153 1.00 90.19 88 ARG A O 1
ATOM 711 N N . GLY A 1 89 ? -13.615 -12.670 -0.381 1.00 80.75 89 GLY A N 1
ATOM 712 C CA . GLY A 1 89 ? -14.418 -13.889 -0.463 1.00 80.75 89 GLY A CA 1
ATOM 713 C C . GLY A 1 89 ? -14.080 -14.679 -1.717 1.00 80.75 89 GLY A C 1
ATOM 714 O O . GLY A 1 89 ? -12.935 -15.120 -1.874 1.00 80.75 89 GLY A O 1
ATOM 715 N N . ASP A 1 90 ? -15.079 -14.827 -2.586 1.00 64.25 90 ASP A N 1
ATOM 716 C CA . ASP A 1 90 ? -15.032 -15.498 -3.882 1.00 64.25 90 ASP A CA 1
ATOM 717 C C . ASP A 1 90 ? -13.636 -15.480 -4.513 1.00 64.25 90 ASP A C 1
ATOM 719 O O . ASP A 1 90 ? -13.129 -14.458 -5.004 1.00 64.25 90 ASP A O 1
ATOM 723 N N . ASN A 1 91 ? -13.023 -16.663 -4.521 1.00 52.62 91 ASN A N 1
ATOM 724 C CA . ASN A 1 91 ? -11.938 -16.948 -5.433 1.00 52.62 91 ASN A CA 1
ATOM 725 C C . ASN A 1 91 ? -12.538 -16.844 -6.844 1.00 52.62 91 ASN A C 1
ATOM 727 O O . ASN A 1 91 ? -13.368 -17.684 -7.176 1.00 52.62 91 ASN A O 1
ATOM 731 N N . PRO A 1 92 ? -12.151 -15.884 -7.707 1.00 46.84 92 PRO A N 1
ATOM 732 C CA . PRO A 1 92 ? -12.821 -15.706 -9.001 1.00 46.84 92 PRO A CA 1
ATOM 733 C C . PRO A 1 92 ? -12.557 -16.852 -10.001 1.00 46.84 92 PRO A C 1
ATOM 735 O O . PRO A 1 92 ? -12.929 -16.756 -11.169 1.00 46.84 92 PRO A O 1
ATOM 738 N N . TRP A 1 93 ? -11.861 -17.897 -9.545 1.00 49.09 93 TRP A N 1
ATOM 739 C CA . TRP A 1 93 ? -11.352 -19.051 -10.284 1.00 49.09 93 TRP A CA 1
ATOM 740 C C . TRP A 1 93 ? -11.844 -20.379 -9.685 1.00 49.09 93 TRP A C 1
ATOM 742 O O . TRP A 1 93 ? -11.559 -21.432 -10.245 1.00 49.09 93 TRP A O 1
ATOM 752 N N . ASP A 1 94 ? -12.587 -20.332 -8.574 1.00 44.81 94 ASP A N 1
ATOM 753 C CA . ASP A 1 94 ? -13.321 -21.467 -8.020 1.00 44.81 94 ASP A CA 1
ATOM 754 C C . ASP A 1 94 ? -14.822 -21.178 -8.141 1.00 44.81 94 ASP A C 1
ATOM 756 O O . ASP A 1 94 ? -15.287 -20.087 -7.818 1.00 44.81 94 ASP A O 1
ATOM 760 N N . HIS A 1 95 ? -15.584 -22.152 -8.635 1.00 41.97 95 HIS A N 1
ATOM 761 C CA . HIS A 1 95 ? -17.042 -22.061 -8.687 1.00 41.97 95 HIS A CA 1
ATOM 762 C C . HIS A 1 95 ? -17.695 -22.410 -7.338 1.00 41.97 95 HIS A C 1
ATOM 764 O O . HIS A 1 95 ? -18.909 -22.257 -7.194 1.00 41.97 95 HIS A O 1
ATOM 770 N N . SER A 1 96 ? -16.912 -22.848 -6.344 1.00 45.97 96 SER A N 1
ATOM 771 C CA . SER A 1 96 ? -17.331 -22.866 -4.947 1.00 45.97 96 SER A CA 1
ATOM 772 C C . SER A 1 96 ? -17.319 -21.438 -4.381 1.00 45.97 96 SER A C 1
ATOM 774 O O . SER A 1 96 ? -16.293 -20.756 -4.337 1.00 45.97 96 SER A O 1
ATOM 776 N N . LEU A 1 97 ? -18.503 -20.965 -3.981 1.00 54.06 97 LEU A N 1
ATOM 777 C CA . LEU A 1 97 ? -18.677 -19.685 -3.297 1.00 54.06 97 LEU A CA 1
ATOM 778 C C . LEU A 1 97 ? -17.989 -19.776 -1.933 1.00 54.06 97 LEU A C 1
ATOM 780 O O . LEU A 1 97 ? -18.490 -20.442 -1.025 1.00 54.06 97 LEU A O 1
ATOM 784 N N . ARG A 1 98 ? -16.836 -19.119 -1.786 1.00 75.44 98 ARG A N 1
ATOM 785 C CA . ARG A 1 98 ? -16.162 -19.003 -0.492 1.00 75.44 98 ARG A CA 1
ATOM 786 C C . ARG A 1 98 ? -16.621 -17.726 0.190 1.00 75.44 98 ARG A C 1
ATOM 788 O O . ARG A 1 98 ? -16.330 -16.627 -0.282 1.00 75.44 98 ARG A O 1
ATOM 795 N N . GLU A 1 99 ? -17.234 -17.880 1.357 1.00 74.44 99 GLU A N 1
ATOM 796 C CA . GLU A 1 99 ? -17.586 -16.752 2.214 1.00 74.44 99 GLU A CA 1
ATOM 797 C C . GLU A 1 99 ? -16.360 -15.848 2.495 1.00 74.44 99 GLU A C 1
ATOM 799 O O . GLU A 1 99 ? -15.250 -16.351 2.740 1.00 74.44 99 GLU A O 1
ATOM 804 N N . PRO A 1 100 ? -16.527 -14.510 2.445 1.00 86.12 100 PRO A N 1
ATOM 805 C CA . PRO A 1 100 ? -15.506 -13.557 2.865 1.00 86.12 100 PRO A CA 1
ATOM 806 C C . PRO A 1 100 ? -14.981 -13.849 4.273 1.00 86.12 100 PRO A C 1
ATOM 808 O O . PRO A 1 100 ? -15.746 -14.028 5.218 1.00 86.12 100 PRO A O 1
ATOM 811 N N . ILE A 1 101 ? -13.658 -13.861 4.430 1.00 91.06 101 ILE A N 1
ATOM 812 C CA . ILE A 1 101 ? -13.026 -14.000 5.744 1.00 91.06 101 ILE A CA 1
ATOM 813 C C . ILE A 1 101 ? -13.005 -12.623 6.405 1.00 91.06 101 ILE A C 1
ATOM 815 O O . ILE A 1 101 ? -12.431 -11.681 5.858 1.00 91.06 101 ILE A O 1
ATOM 819 N N . ALA A 1 102 ? -13.590 -12.509 7.599 1.00 94.06 102 ALA A N 1
ATOM 820 C CA . ALA A 1 102 ? -13.466 -11.316 8.431 1.00 94.06 102 ALA A CA 1
ATOM 821 C C . ALA A 1 102 ? -11.995 -11.077 8.821 1.00 94.06 102 ALA A C 1
ATOM 823 O O . ALA A 1 102 ? -11.357 -11.928 9.439 1.00 94.06 102 ALA A O 1
ATOM 824 N N . LEU A 1 103 ? -11.466 -9.910 8.452 1.00 97.12 103 LEU A N 1
ATOM 825 C CA . LEU A 1 103 ? -10.117 -9.433 8.774 1.00 97.12 103 LEU A CA 1
ATOM 826 C C . LEU A 1 103 ? -10.132 -8.548 10.027 1.00 97.12 103 LEU A C 1
ATOM 828 O O . LEU A 1 103 ? -9.251 -8.660 10.880 1.00 97.12 103 LEU A O 1
ATOM 832 N N . ALA A 1 104 ? -11.152 -7.691 10.139 1.00 97.19 104 ALA A N 1
ATOM 833 C CA . ALA A 1 104 ? -11.439 -6.907 11.332 1.00 97.19 104 ALA A CA 1
ATOM 834 C C . ALA A 1 104 ? -12.940 -6.918 11.643 1.00 97.19 104 ALA A C 1
ATOM 836 O O . ALA A 1 104 ? -13.775 -6.635 10.783 1.00 97.19 104 ALA A O 1
ATOM 837 N N . GLU A 1 105 ? -13.266 -7.213 12.894 1.00 95.06 105 GLU A N 1
ATOM 838 C CA . GLU A 1 105 ? -14.625 -7.348 13.422 1.00 95.06 105 GLU A CA 1
ATOM 839 C C . GLU A 1 105 ? -14.732 -6.613 14.768 1.00 95.06 105 GLU A C 1
ATOM 841 O O . GLU A 1 105 ? -13.854 -5.819 15.113 1.00 95.06 105 GLU A O 1
ATOM 846 N N . ASN A 1 106 ? -15.807 -6.815 15.532 1.00 92.94 106 ASN A N 1
ATOM 847 C CA . ASN A 1 106 ? -15.896 -6.292 16.897 1.00 92.94 106 ASN A CA 1
ATOM 848 C C . ASN A 1 106 ? -16.066 -7.449 17.875 1.00 92.94 106 ASN A C 1
ATOM 850 O O . ASN A 1 106 ? -16.896 -8.327 17.646 1.00 92.94 106 ASN A O 1
ATOM 854 N N . ARG A 1 107 ? -15.342 -7.398 18.992 1.00 91.81 107 ARG A N 1
ATOM 855 C CA . ARG A 1 107 ? -15.611 -8.226 20.171 1.00 91.81 107 ARG A CA 1
ATOM 856 C C . ARG A 1 107 ? -16.355 -7.410 21.225 1.00 91.81 107 ARG A C 1
ATOM 858 O O . ARG A 1 107 ? -16.367 -6.180 21.174 1.00 91.81 107 ARG A O 1
ATOM 865 N N . VAL A 1 108 ? -16.969 -8.093 22.184 1.00 89.31 108 VAL A N 1
ATOM 866 C CA . VAL A 1 108 ? -17.544 -7.436 23.362 1.00 89.31 108 VAL A CA 1
ATOM 867 C C . VAL A 1 108 ? -16.415 -7.102 24.337 1.00 89.31 108 VAL A C 1
ATOM 869 O O . VAL A 1 108 ? -15.625 -7.975 24.690 1.00 89.31 108 VAL A O 1
ATOM 872 N N . SER A 1 109 ? -16.358 -5.841 24.750 1.00 89.00 109 SER A N 1
ATOM 873 C CA . SER A 1 109 ? -15.624 -5.355 25.918 1.00 89.00 109 SER A CA 1
ATOM 874 C C . SER A 1 109 ? -16.619 -5.125 27.046 1.00 89.00 109 SER A C 1
ATOM 876 O O . SER A 1 109 ? -17.719 -4.625 26.793 1.00 89.00 109 SER A O 1
ATOM 878 N N . TYR A 1 110 ? -16.243 -5.469 28.272 1.00 88.69 110 TYR A N 1
ATOM 879 C CA . TYR A 1 110 ? -16.990 -5.083 29.464 1.00 88.69 110 TYR A CA 1
ATOM 880 C C . TYR A 1 110 ? -16.238 -3.944 30.146 1.00 88.69 110 TYR A C 1
ATOM 882 O O . TYR A 1 110 ? -15.076 -4.094 30.518 1.00 88.69 110 TYR A O 1
ATOM 890 N N . ASP A 1 111 ? -16.902 -2.802 30.290 1.00 87.12 111 ASP A N 1
ATOM 891 C CA . ASP A 1 111 ? -16.313 -1.583 30.839 1.00 87.12 111 ASP A CA 1
ATOM 892 C C . ASP A 1 111 ? -17.038 -1.209 32.139 1.00 87.12 111 ASP A C 1
ATOM 894 O O . ASP A 1 111 ? -18.266 -1.278 32.207 1.00 87.12 111 ASP A O 1
ATOM 898 N N . ILE A 1 112 ? -16.289 -0.803 33.168 1.00 85.81 112 ILE A N 1
ATOM 899 C CA . ILE A 1 112 ? -16.833 -0.232 34.406 1.00 85.81 112 ILE A CA 1
ATOM 900 C C . ILE A 1 112 ? -16.952 1.286 34.216 1.00 85.81 112 ILE A C 1
ATOM 902 O O . ILE A 1 112 ? -15.939 1.989 34.120 1.00 85.81 112 ILE A O 1
ATOM 906 N N . ASP A 1 113 ? -18.191 1.775 34.188 1.00 85.56 113 ASP A N 1
ATOM 907 C CA . ASP A 1 113 ? -18.558 3.170 33.940 1.00 85.56 113 ASP A CA 1
ATOM 908 C C . ASP A 1 113 ? -19.114 3.842 35.209 1.00 85.56 113 ASP A C 1
ATOM 910 O O . ASP A 1 113 ? -19.937 3.270 35.932 1.00 85.56 113 ASP A O 1
ATOM 914 N N . PHE A 1 114 ? -18.703 5.092 35.456 1.00 85.06 114 PHE A N 1
ATOM 915 C CA . PHE A 1 114 ? -19.168 5.907 36.585 1.00 85.06 114 PHE A CA 1
ATOM 916 C C . PHE A 1 114 ? -19.976 7.128 36.128 1.00 85.06 114 PHE A C 1
ATOM 918 O O . PHE A 1 114 ? -19.461 8.027 35.459 1.00 85.06 114 PHE A O 1
ATOM 925 N N . TYR A 1 115 ? -21.226 7.227 36.569 1.00 83.19 115 TYR A N 1
ATOM 926 C CA . TYR A 1 115 ? -22.078 8.400 36.385 1.00 83.19 115 TYR A CA 1
ATOM 927 C C . TYR A 1 115 ? -21.869 9.368 37.552 1.00 83.19 115 TYR A C 1
ATOM 929 O O . TYR A 1 115 ? -22.491 9.244 38.609 1.00 83.19 115 TYR A O 1
ATOM 937 N N . MET A 1 116 ? -20.972 10.339 37.365 1.00 83.00 116 MET A N 1
ATOM 938 C CA . MET A 1 116 ? -20.521 11.230 38.442 1.00 83.00 116 MET A CA 1
ATOM 939 C C . MET A 1 116 ? -21.652 12.022 39.106 1.00 83.00 116 MET A C 1
ATOM 941 O O . MET A 1 116 ? -21.636 12.188 40.323 1.00 83.00 116 MET A O 1
ATOM 945 N N . GLU A 1 117 ? -22.653 12.482 38.348 1.00 79.88 117 GLU A N 1
ATOM 946 C CA . GLU A 1 117 ? -23.819 13.141 38.948 1.00 79.88 117 GLU A CA 1
ATOM 947 C C . GLU A 1 117 ? -24.594 12.207 39.884 1.00 79.88 117 GLU A C 1
ATOM 949 O O . GLU A 1 117 ? -25.005 12.619 40.968 1.00 79.88 117 GLU A O 1
ATOM 954 N N . THR A 1 118 ? -24.779 10.946 39.490 1.00 81.56 118 THR A N 1
ATOM 955 C CA . THR A 1 118 ? -25.489 9.940 40.288 1.00 81.56 118 THR A CA 1
ATOM 956 C C . THR A 1 118 ? -24.723 9.624 41.571 1.00 81.56 118 THR A C 1
ATOM 958 O O . THR A 1 118 ? -25.330 9.605 42.639 1.00 81.56 118 THR A O 1
ATOM 961 N N . LEU A 1 119 ? -23.392 9.500 41.493 1.00 85.12 119 LEU A N 1
ATOM 962 C CA . LEU A 1 119 ? -22.516 9.352 42.661 1.00 85.12 119 LEU A CA 1
ATOM 963 C C . LEU A 1 119 ? -22.628 10.545 43.622 1.00 85.12 119 LEU A C 1
ATOM 965 O O . LEU A 1 119 ? -22.834 10.360 44.819 1.00 85.12 119 LEU A O 1
ATOM 969 N N . VAL A 1 120 ? -22.575 11.778 43.106 1.00 84.88 120 VAL A N 1
ATOM 970 C CA . VAL A 1 120 ? -22.734 13.001 43.914 1.00 84.88 120 VAL A CA 1
ATOM 971 C C . VAL A 1 120 ? -24.112 13.067 44.582 1.00 84.88 120 VAL A C 1
ATOM 973 O O . VAL A 1 120 ? -24.210 13.449 45.751 1.00 84.88 120 VAL A O 1
ATOM 976 N N . ARG A 1 121 ? -25.182 12.675 43.877 1.00 80.12 121 ARG A N 1
ATOM 977 C CA . ARG A 1 121 ? -26.547 12.607 44.431 1.00 80.12 121 ARG A CA 1
ATOM 978 C C . ARG A 1 121 ? -26.659 11.539 45.523 1.00 80.12 121 ARG A C 1
ATOM 980 O O . ARG A 1 121 ? -27.190 11.839 46.590 1.00 80.12 121 ARG A O 1
ATOM 987 N N . HIS A 1 122 ? -26.129 10.339 45.285 1.00 83.56 122 HIS A N 1
ATOM 988 C CA . HIS A 1 122 ? -26.124 9.233 46.245 1.00 83.56 122 HIS A CA 1
ATOM 989 C C . HIS A 1 122 ? -25.360 9.606 47.523 1.00 83.56 122 HIS A C 1
ATOM 991 O O . HIS A 1 122 ? -25.946 9.576 48.606 1.00 83.56 122 HIS A O 1
ATOM 997 N N . TYR A 1 123 ? -24.122 10.098 47.390 1.00 86.44 123 TYR A N 1
ATOM 998 C CA . TYR A 1 123 ? -23.307 10.573 48.512 1.00 86.44 123 TYR A CA 1
ATOM 999 C C . TYR A 1 123 ? -24.031 11.647 49.332 1.00 86.44 123 TYR A C 1
ATOM 1001 O O . TYR A 1 123 ? -24.057 11.594 50.563 1.00 86.44 123 TYR A O 1
ATOM 1009 N N . LYS A 1 124 ? -24.657 12.624 48.659 1.00 85.56 124 LYS A N 1
ATOM 1010 C CA . LYS A 1 124 ? -25.440 13.681 49.314 1.00 85.56 124 LYS A CA 1
ATOM 1011 C C . LYS A 1 124 ? -26.660 13.123 50.057 1.00 85.56 124 LYS A C 1
ATOM 1013 O O . LYS A 1 124 ? -27.024 13.669 51.098 1.00 85.56 124 LYS A O 1
ATOM 1018 N N . GLY A 1 125 ? -27.289 12.070 49.533 1.00 83.50 125 GLY A N 1
ATOM 1019 C CA . GLY A 1 125 ? -28.395 11.363 50.177 1.00 83.50 125 GLY A CA 1
ATOM 1020 C C . GLY A 1 125 ? -27.971 10.702 51.488 1.00 83.50 125 GLY A C 1
ATOM 1021 O O . GLY A 1 125 ? -28.558 10.991 52.531 1.00 83.50 125 GLY A O 1
ATOM 1022 N N . GLU A 1 126 ? -26.914 9.886 51.455 1.00 84.00 126 GLU A N 1
ATOM 1023 C CA . GLU A 1 126 ? -26.398 9.199 52.649 1.00 84.00 126 GLU A CA 1
ATOM 1024 C C . GLU A 1 126 ? -25.901 10.184 53.718 1.00 84.00 126 GLU A C 1
ATOM 1026 O O . GLU A 1 126 ? -26.217 10.051 54.902 1.00 84.00 126 GLU A O 1
ATOM 1031 N N . ASN A 1 127 ? -25.212 11.249 53.298 1.00 86.12 127 ASN A N 1
ATOM 1032 C CA . ASN A 1 127 ? -24.640 12.260 54.189 1.00 86.12 127 ASN A CA 1
ATOM 1033 C C . ASN A 1 127 ? -25.620 13.394 54.560 1.00 86.12 127 ASN A C 1
ATOM 1035 O O . ASN A 1 127 ? -25.202 14.479 54.967 1.00 86.12 127 ASN A O 1
ATOM 1039 N N . LYS A 1 128 ? -26.939 13.169 54.439 1.00 84.44 128 LYS A N 1
ATOM 1040 C CA . LYS A 1 128 ? -28.009 14.105 54.862 1.00 84.44 128 LYS A CA 1
ATOM 1041 C C . LYS A 1 128 ? -27.864 15.529 54.298 1.00 84.44 128 LYS A C 1
ATOM 1043 O O . LYS A 1 128 ? -28.201 16.511 54.957 1.00 84.44 128 LYS A O 1
ATOM 1048 N N . GLY A 1 129 ? -27.363 15.654 53.072 1.00 77.81 129 GLY A N 1
ATOM 1049 C CA . GLY A 1 129 ? -27.133 16.931 52.396 1.00 77.81 129 GLY A CA 1
ATOM 1050 C C . GLY A 1 129 ? -25.722 17.509 52.544 1.00 77.81 129 GLY A C 1
ATOM 1051 O O . GLY A 1 129 ? -25.400 18.443 51.808 1.00 77.81 129 GLY A O 1
ATOM 1052 N N . VAL A 1 130 ? -24.884 16.967 53.435 1.00 83.19 130 VAL A N 1
ATOM 1053 C CA . VAL A 1 130 ? -23.492 17.403 53.621 1.00 83.19 130 VAL A CA 1
ATOM 1054 C C . VAL A 1 130 ? -22.631 16.847 52.488 1.00 83.19 130 VAL A C 1
ATOM 1056 O O . VAL A 1 130 ? -22.628 15.648 52.227 1.00 83.19 130 VAL A O 1
ATOM 1059 N N . VAL A 1 131 ? -21.891 17.726 51.811 1.00 85.31 131 VAL A N 1
ATOM 1060 C CA . VAL A 1 131 ? -20.983 17.368 50.713 1.00 85.31 131 VAL A CA 1
ATOM 1061 C C . VAL A 1 131 ? -19.609 18.012 50.930 1.00 85.31 131 VAL A C 1
ATOM 1063 O O . VAL A 1 131 ? -19.556 19.162 51.370 1.00 85.31 131 VAL A O 1
ATOM 1066 N N . PRO A 1 132 ? -18.497 17.319 50.627 1.00 88.12 132 PRO A N 1
ATOM 1067 C CA . PRO A 1 132 ? -17.166 17.906 50.681 1.00 88.12 132 PRO A CA 1
ATOM 1068 C C . PRO A 1 132 ? -17.016 19.091 49.720 1.00 88.12 132 PRO A C 1
ATOM 1070 O O . PRO A 1 132 ? -17.375 19.005 48.543 1.00 88.12 132 PRO A O 1
ATOM 1073 N N . THR A 1 133 ? -16.439 20.186 50.209 1.00 88.00 133 THR A N 1
ATOM 1074 C CA . THR A 1 133 ? -16.056 21.351 49.403 1.00 88.00 133 THR A CA 1
ATOM 1075 C C . THR A 1 133 ? -14.559 21.610 49.508 1.00 88.00 133 THR A C 1
ATOM 1077 O O . THR A 1 133 ? -13.899 21.213 50.470 1.00 88.00 133 THR A O 1
ATOM 1080 N N . LYS A 1 134 ? -14.012 22.295 48.502 1.00 87.81 134 LYS A N 1
ATOM 1081 C CA . LYS A 1 134 ? -12.628 22.768 48.486 1.00 87.81 134 LYS A CA 1
ATOM 1082 C C . LYS A 1 134 ? -12.530 24.192 47.956 1.00 87.81 134 LYS A C 1
ATOM 1084 O O . LYS A 1 134 ? -13.297 24.609 47.088 1.00 87.81 134 LYS A O 1
ATOM 1089 N N . THR A 1 135 ? -11.549 24.934 48.455 1.00 85.12 135 THR A N 1
ATOM 1090 C CA . THR A 1 135 ? -11.341 26.342 48.100 1.00 85.12 135 THR A CA 1
ATOM 1091 C C . THR A 1 135 ? -10.472 26.471 46.855 1.00 85.12 135 THR A C 1
ATOM 1093 O O . THR A 1 135 ? -9.326 26.026 46.844 1.00 85.12 135 THR A O 1
ATOM 1096 N N . VAL A 1 136 ? -10.984 27.135 45.818 1.00 82.75 136 VAL A N 1
ATOM 1097 C CA . VAL A 1 136 ? -10.268 27.394 44.560 1.00 82.75 136 VAL A CA 1
ATOM 1098 C C . VAL A 1 136 ? -10.155 28.901 44.329 1.00 82.75 136 VAL A C 1
ATOM 1100 O O . VAL A 1 136 ? -11.075 29.664 44.618 1.00 82.75 136 VAL A O 1
ATOM 1103 N N . MET A 1 137 ? -9.011 29.350 43.810 1.00 78.81 137 MET A N 1
ATOM 1104 C CA . MET A 1 137 ? -8.800 30.751 43.436 1.00 78.81 137 MET A CA 1
ATOM 1105 C C . MET A 1 137 ? -9.376 31.001 42.036 1.00 78.81 137 MET A C 1
ATOM 1107 O O . MET A 1 137 ? -8.842 30.496 41.050 1.00 78.81 137 MET A O 1
ATOM 1111 N N . VAL A 1 138 ? -10.435 31.806 41.933 1.00 77.44 138 VAL A N 1
ATOM 1112 C CA . VAL A 1 138 ? -11.061 32.180 40.656 1.00 77.44 138 VAL A CA 1
ATOM 1113 C C . VAL A 1 138 ? -10.739 33.639 40.340 1.00 77.44 138 VAL A C 1
ATOM 1115 O O . VAL A 1 138 ? -10.954 34.530 41.161 1.00 77.44 138 VAL A O 1
ATOM 1118 N N . ARG A 1 139 ? -10.217 33.910 39.138 1.00 73.69 139 ARG A N 1
ATOM 1119 C CA . ARG A 1 139 ? -9.883 35.276 38.711 1.00 73.69 139 ARG A CA 1
ATOM 1120 C C . ARG A 1 139 ? -11.137 36.033 38.271 1.00 73.69 139 ARG A C 1
ATOM 1122 O O . ARG A 1 139 ? -11.640 35.821 37.168 1.00 73.69 139 ARG A O 1
ATOM 1129 N N . ASP A 1 140 ? -11.600 36.966 39.099 1.00 73.06 140 ASP A N 1
ATOM 1130 C CA . ASP A 1 140 ? -12.669 37.899 38.746 1.00 73.06 140 ASP A CA 1
ATOM 1131 C C . ASP A 1 140 ? -12.138 38.895 37.700 1.00 73.06 140 ASP A C 1
ATOM 1133 O O . ASP A 1 140 ? -11.389 39.826 38.010 1.00 73.06 140 ASP A O 1
ATOM 1137 N N . ARG A 1 141 ? -12.524 38.698 36.431 1.00 71.06 141 ARG A N 1
ATOM 1138 C CA . ARG A 1 141 ? -12.139 39.579 35.313 1.00 71.06 141 ARG A CA 1
ATOM 1139 C C . ARG A 1 141 ? -12.698 41.003 35.431 1.00 71.06 141 ARG A C 1
ATOM 1141 O O . ARG A 1 141 ? -12.129 41.894 34.812 1.00 71.06 141 ARG A O 1
ATOM 1148 N N . LYS A 1 142 ? -13.770 41.239 36.201 1.00 71.56 142 LYS A N 1
ATOM 1149 C CA . LYS A 1 142 ? -14.342 42.583 36.413 1.00 71.56 142 LYS A CA 1
ATOM 1150 C C . LYS A 1 142 ? -13.620 43.346 37.525 1.00 71.56 142 LYS A C 1
ATOM 1152 O O . LYS A 1 142 ? -13.503 44.561 37.434 1.00 71.56 142 LYS A O 1
ATOM 1157 N N . LYS A 1 143 ? -13.126 42.648 38.554 1.00 74.94 143 LYS A N 1
ATOM 1158 C CA . LYS A 1 143 ? -12.393 43.249 39.689 1.00 74.94 143 LYS A CA 1
ATOM 1159 C C . LYS A 1 143 ? -10.865 43.119 39.601 1.00 74.94 143 LYS A C 1
ATOM 1161 O O . LYS A 1 143 ? -10.171 43.613 40.483 1.00 74.94 143 LYS A O 1
ATOM 1166 N N . ASN A 1 144 ? -10.351 42.433 38.577 1.00 74.94 144 ASN A N 1
ATOM 1167 C CA . ASN A 1 144 ? -8.934 42.108 38.355 1.00 74.94 144 ASN A CA 1
ATOM 1168 C C . ASN A 1 144 ? -8.208 41.558 39.603 1.00 74.94 144 ASN A C 1
ATOM 1170 O O . ASN A 1 144 ? -7.061 41.902 39.880 1.00 74.94 144 ASN A O 1
ATOM 1174 N N . ARG A 1 145 ? -8.889 40.688 40.354 1.00 77.88 145 ARG A N 1
ATOM 1175 C CA . ARG A 1 145 ? -8.376 40.039 41.570 1.00 77.88 145 ARG A CA 1
ATOM 1176 C C . ARG A 1 145 ? -8.758 38.559 41.576 1.00 77.88 145 ARG A C 1
ATOM 1178 O O . ARG A 1 145 ? -9.693 38.163 40.881 1.00 77.88 145 ARG A O 1
ATOM 1185 N N . ASN A 1 146 ? -8.052 37.752 42.361 1.00 74.94 146 ASN A N 1
ATOM 1186 C CA . ASN A 1 146 ? -8.408 36.350 42.558 1.00 74.94 146 ASN A CA 1
ATOM 1187 C C . ASN A 1 146 ? -9.262 36.228 43.826 1.00 74.94 146 ASN A C 1
ATOM 1189 O O . ASN A 1 146 ? -8.751 36.446 44.924 1.00 74.94 146 ASN A O 1
ATOM 1193 N N . ASP A 1 147 ? -10.535 35.873 43.669 1.00 78.06 147 ASP A N 1
ATOM 1194 C CA . ASP A 1 147 ? -11.447 35.610 44.783 1.00 78.06 147 ASP A CA 1
ATOM 1195 C C . ASP A 1 147 ? -11.381 34.118 45.156 1.00 78.06 147 ASP A C 1
ATOM 1197 O O . ASP A 1 147 ? -11.232 33.248 44.294 1.00 78.06 147 ASP A O 1
ATOM 1201 N N . ARG A 1 148 ? -11.463 33.817 46.458 1.00 78.88 148 ARG A N 1
ATOM 1202 C CA . ARG A 1 148 ? -11.596 32.443 46.963 1.00 78.88 148 ARG A CA 1
ATOM 1203 C C . ARG A 1 148 ? -13.046 32.005 46.798 1.00 78.88 148 ARG A C 1
ATOM 1205 O O . ARG A 1 148 ? -13.937 32.654 47.338 1.00 78.88 148 ARG A O 1
ATOM 1212 N N . VAL A 1 149 ? -13.263 30.915 46.073 1.00 81.94 149 VAL A N 1
ATOM 1213 C CA . VAL A 1 149 ? -14.582 30.317 45.852 1.00 81.94 149 VAL A CA 1
ATOM 1214 C C . VAL A 1 149 ? -14.542 28.885 46.366 1.00 81.94 149 VAL A C 1
ATOM 1216 O O . VAL A 1 149 ? -13.661 28.116 45.979 1.00 81.94 149 VAL A O 1
ATOM 1219 N N . GLU A 1 150 ? -15.478 28.523 47.238 1.00 83.00 150 GLU A N 1
ATOM 1220 C CA . GLU A 1 150 ? -15.707 27.119 47.576 1.00 83.00 150 GLU A CA 1
ATOM 1221 C C . GLU A 1 150 ? -16.438 26.431 46.425 1.00 83.00 150 GLU A C 1
ATOM 1223 O O . GLU A 1 150 ? -17.460 26.917 45.937 1.00 83.00 150 GLU A O 1
ATOM 1228 N N . VAL A 1 151 ? -15.901 25.299 45.981 1.00 84.25 151 VAL A N 1
ATOM 1229 C CA . VAL A 1 151 ? -16.518 24.436 44.972 1.00 84.25 151 VAL A CA 1
ATOM 1230 C C . VAL A 1 151 ? -16.669 23.028 45.531 1.00 84.25 151 VAL A C 1
ATOM 1232 O O . VAL A 1 151 ? -15.939 22.631 46.439 1.00 84.25 151 VAL A O 1
ATOM 1235 N N . LEU A 1 152 ? -17.596 22.262 44.965 1.00 85.81 152 LEU A N 1
ATOM 1236 C CA . LEU A 1 152 ? -17.782 20.849 45.280 1.00 85.81 152 LEU A CA 1
ATOM 1237 C C . LEU A 1 152 ? -16.490 20.053 45.013 1.00 85.81 152 LEU A C 1
ATOM 1239 O O . LEU A 1 152 ? -15.929 20.134 43.916 1.00 85.81 152 LEU A O 1
ATOM 1243 N N . ASP A 1 153 ? -16.037 19.264 45.987 1.00 88.75 153 ASP A N 1
ATOM 1244 C CA . ASP A 1 153 ? -14.902 18.352 45.818 1.00 88.75 153 ASP A CA 1
ATOM 1245 C C . ASP A 1 153 ? -15.384 16.997 45.278 1.00 88.75 153 ASP A C 1
ATOM 1247 O O . ASP A 1 153 ? -15.525 16.003 45.993 1.00 88.75 153 ASP A O 1
ATOM 1251 N N . VAL A 1 154 ? -15.675 16.987 43.975 1.00 86.56 154 VAL A N 1
ATOM 1252 C CA . VAL A 1 154 ? -16.149 15.797 43.252 1.00 86.56 154 VAL A CA 1
ATOM 1253 C C . VAL A 1 154 ? -15.113 14.673 43.278 1.00 86.56 154 VAL A C 1
ATOM 1255 O O . VAL A 1 154 ? -15.489 13.512 43.398 1.00 86.56 154 VAL A O 1
ATOM 1258 N N . ALA A 1 155 ? -13.816 14.997 43.227 1.00 87.88 155 ALA A N 1
ATOM 1259 C CA . ALA A 1 155 ? -12.750 14.002 43.308 1.00 87.88 155 ALA A CA 1
ATOM 1260 C C . ALA A 1 155 ? -12.770 13.257 44.646 1.00 87.88 155 ALA A C 1
ATOM 1262 O O . ALA A 1 155 ? -12.619 12.036 44.678 1.00 87.88 155 ALA A O 1
ATOM 1263 N N . LYS A 1 156 ? -12.980 13.964 45.765 1.00 89.38 156 LYS A N 1
ATOM 1264 C CA . LYS A 1 156 ? -13.176 13.304 47.060 1.00 89.38 156 LYS A CA 1
ATOM 1265 C C . LYS A 1 156 ? -14.454 12.459 47.086 1.00 89.38 156 LYS A C 1
ATOM 1267 O O . LYS A 1 156 ? -14.366 11.289 47.429 1.00 89.38 156 LYS A O 1
ATOM 1272 N N . ILE A 1 157 ? -15.598 13.011 46.672 1.00 88.31 157 ILE A N 1
ATOM 1273 C CA . ILE A 1 157 ? -16.884 12.283 46.665 1.00 88.31 157 ILE A CA 1
ATOM 1274 C C . ILE A 1 157 ? -16.786 10.972 45.878 1.00 88.31 157 ILE A C 1
ATOM 1276 O O . ILE A 1 157 ? -17.174 9.922 46.379 1.00 88.31 157 ILE A O 1
ATOM 1280 N N . VAL A 1 158 ? -16.235 11.028 44.662 1.00 86.00 158 VAL A N 1
ATOM 1281 C CA . VAL A 1 158 ? -16.061 9.843 43.819 1.00 86.00 158 VAL A CA 1
ATOM 1282 C C . VAL A 1 158 ? -15.146 8.836 44.517 1.00 86.00 158 VAL A C 1
ATOM 1284 O O . VAL A 1 158 ? -15.545 7.688 44.659 1.00 86.00 158 VAL A O 1
ATOM 1287 N N . ARG A 1 159 ? -13.978 9.234 45.041 1.00 86.69 159 ARG A N 1
ATOM 1288 C CA . ARG A 1 159 ? -13.085 8.304 45.766 1.00 86.69 159 ARG A CA 1
ATOM 1289 C C . ARG A 1 159 ? -13.733 7.665 46.991 1.00 86.69 159 ARG A C 1
ATOM 1291 O O . ARG A 1 159 ? -13.589 6.459 47.158 1.00 86.69 159 ARG A O 1
ATOM 1298 N N . ASP A 1 160 ? -14.450 8.435 47.806 1.00 88.00 160 ASP A N 1
ATOM 1299 C CA . ASP A 1 160 ? -15.139 7.921 48.994 1.00 88.00 160 ASP A CA 1
ATOM 1300 C C . ASP A 1 160 ? -16.168 6.828 48.603 1.00 88.00 160 ASP A C 1
ATOM 1302 O O . ASP A 1 160 ? -16.278 5.818 49.295 1.00 88.00 160 ASP A O 1
ATOM 1306 N N . CYS A 1 161 ? -16.851 6.967 47.455 1.00 84.50 161 CYS A N 1
ATOM 1307 C CA . CYS A 1 161 ? -17.704 5.916 46.877 1.00 84.50 161 CYS A CA 1
ATOM 1308 C C . CYS A 1 161 ? -16.912 4.744 46.258 1.00 84.50 161 CYS A C 1
ATOM 1310 O O . CYS A 1 161 ? -17.356 3.599 46.313 1.00 84.50 161 CYS A O 1
ATOM 1312 N N . LEU A 1 162 ? -15.746 4.996 45.653 1.00 82.44 162 LEU A N 1
ATOM 1313 C CA . LEU A 1 162 ? -14.971 3.963 44.956 1.00 82.44 162 LEU A CA 1
ATOM 1314 C C . LEU A 1 162 ? -14.159 3.057 45.879 1.00 82.44 162 LEU A C 1
ATOM 1316 O O . LEU A 1 162 ? -14.048 1.873 45.578 1.00 82.44 162 LEU A O 1
ATOM 1320 N N . VAL A 1 163 ? -13.605 3.562 46.984 1.00 86.06 163 VAL A N 1
ATOM 1321 C CA . VAL A 1 163 ? -12.716 2.790 47.877 1.00 86.06 163 VAL A CA 1
ATOM 1322 C C . VAL A 1 163 ? -13.347 1.484 48.400 1.00 86.06 163 VAL A C 1
ATOM 1324 O O . VAL A 1 163 ? -12.658 0.460 48.379 1.00 86.06 163 VAL A O 1
ATOM 1327 N N . PRO A 1 164 ? -14.629 1.430 48.820 1.00 83.69 164 PRO A N 1
ATOM 1328 C CA . PRO A 1 164 ? -15.274 0.172 49.210 1.00 83.69 164 PRO A CA 1
ATOM 1329 C C . PRO A 1 164 ? -15.338 -0.852 48.067 1.00 83.69 164 PRO A C 1
ATOM 1331 O O . PRO A 1 164 ? -15.069 -2.035 48.272 1.00 83.69 164 PRO A O 1
ATOM 1334 N N . ILE A 1 165 ? -15.650 -0.395 46.850 1.00 79.94 165 ILE A N 1
ATOM 1335 C CA . ILE A 1 165 ? -15.752 -1.243 45.655 1.00 79.94 165 ILE A CA 1
ATOM 1336 C C . ILE A 1 165 ? -14.370 -1.705 45.203 1.00 79.94 165 ILE A C 1
ATOM 1338 O O . ILE A 1 165 ? -14.172 -2.892 44.965 1.00 79.94 165 ILE A O 1
ATOM 1342 N N . SER A 1 166 ? -13.400 -0.795 45.123 1.00 81.94 166 SER A N 1
ATOM 1343 C CA . SER A 1 166 ? -12.046 -1.111 44.675 1.00 81.94 166 SER A CA 1
ATOM 1344 C C . SER A 1 166 ? -11.386 -2.118 45.621 1.00 81.94 166 SER A C 1
ATOM 1346 O O . SER A 1 166 ? -10.793 -3.089 45.163 1.00 81.94 166 SER A O 1
ATOM 1348 N N . THR A 1 167 ? -11.614 -1.977 46.931 1.00 83.19 167 THR A N 1
ATOM 1349 C CA . THR A 1 167 ? -11.177 -2.938 47.955 1.00 83.19 167 THR A CA 1
ATOM 1350 C C . THR A 1 167 ? -11.876 -4.297 47.804 1.00 83.19 167 THR A C 1
ATOM 1352 O O . THR A 1 167 ? -11.214 -5.331 47.832 1.00 83.19 167 THR A O 1
ATOM 1355 N N . SER A 1 168 ? -13.199 -4.313 47.592 1.00 79.31 168 SER A N 1
ATOM 1356 C CA . SER A 1 168 ? -13.991 -5.542 47.385 1.00 79.31 168 SER A CA 1
ATOM 1357 C C . SER A 1 168 ? -13.605 -6.313 46.112 1.00 79.31 168 SER A C 1
ATOM 1359 O O . SER A 1 168 ? -13.710 -7.540 46.075 1.00 79.31 168 SER A O 1
ATOM 1361 N N . LEU A 1 169 ? -13.142 -5.605 45.078 1.00 79.06 169 LEU A N 1
ATOM 1362 C CA . LEU A 1 169 ? -12.805 -6.145 43.755 1.00 79.06 169 LEU A CA 1
ATOM 1363 C C . LEU A 1 169 ? -11.293 -6.265 43.489 1.00 79.06 169 LEU A C 1
ATOM 1365 O O . LEU A 1 169 ? -10.891 -6.549 42.363 1.00 79.06 169 LEU A O 1
ATOM 1369 N N . GLY A 1 170 ? -10.442 -5.999 44.486 1.00 80.00 170 GLY A N 1
ATOM 1370 C CA . GLY A 1 170 ? -8.982 -6.037 44.328 1.00 80.00 170 GLY A CA 1
ATOM 1371 C C . GLY A 1 170 ? -8.415 -5.011 43.333 1.00 80.00 170 GLY A C 1
ATOM 1372 O O . GLY A 1 170 ? -7.312 -5.194 42.821 1.00 80.00 170 GLY A O 1
ATOM 1373 N N . ILE A 1 171 ? -9.149 -3.934 43.036 1.00 81.62 171 ILE A N 1
ATOM 1374 C CA . ILE A 1 171 ? -8.700 -2.864 42.141 1.00 81.62 171 ILE A CA 1
ATOM 1375 C C . ILE A 1 171 ? -7.826 -1.888 42.939 1.00 81.62 171 ILE A C 1
ATOM 1377 O O . ILE A 1 171 ? -8.313 -1.137 43.784 1.00 81.62 171 ILE A O 1
ATOM 1381 N N . THR A 1 172 ? -6.526 -1.904 42.658 1.00 80.00 172 THR A N 1
ATOM 1382 C CA . THR A 1 172 ? -5.506 -1.065 43.309 1.00 80.00 172 THR A CA 1
ATOM 1383 C C . THR A 1 172 ? -5.372 0.326 42.687 1.00 80.00 172 THR A C 1
ATOM 1385 O O . THR A 1 172 ? -5.083 1.290 43.392 1.00 80.00 172 THR A O 1
ATOM 1388 N N . GLU A 1 173 ? -5.584 0.443 41.377 1.00 80.81 173 GLU A N 1
ATOM 1389 C CA . GLU A 1 173 ? -5.488 1.703 40.635 1.00 80.81 173 GLU A CA 1
ATOM 1390 C C . GLU A 1 173 ? -6.816 2.470 40.700 1.00 80.81 173 GLU A C 1
ATOM 1392 O O . GLU A 1 173 ? -7.843 2.002 40.208 1.00 80.81 173 GLU A O 1
ATOM 1397 N N . LEU A 1 174 ? -6.795 3.660 41.304 1.00 83.75 174 LEU A N 1
ATOM 1398 C CA . LEU A 1 174 ? -7.916 4.605 41.336 1.00 83.75 174 LEU A CA 1
ATOM 1399 C C . LEU A 1 174 ? -7.654 5.782 40.378 1.00 83.75 174 LEU A C 1
ATOM 1401 O O . LEU A 1 174 ? -6.492 6.105 40.122 1.00 83.75 174 LEU A O 1
ATOM 1405 N N . PRO A 1 175 ? -8.702 6.442 39.846 1.00 84.31 175 PRO A N 1
ATOM 1406 C CA . PRO A 1 175 ? -8.521 7.517 38.879 1.00 84.31 175 PRO A CA 1
ATOM 1407 C C . PRO A 1 175 ? -7.992 8.793 39.548 1.00 84.31 175 PRO A C 1
ATOM 1409 O O . PRO A 1 175 ? -8.365 9.109 40.679 1.00 84.31 175 PRO A O 1
ATOM 1412 N N . GLU A 1 176 ? -7.145 9.552 38.844 1.00 87.31 176 GLU A N 1
ATOM 1413 C CA . GLU A 1 176 ? -6.595 10.809 39.365 1.00 87.31 176 GLU A CA 1
ATOM 1414 C C . GLU A 1 176 ? -7.684 11.875 39.580 1.00 87.31 176 GLU A C 1
ATOM 1416 O O . GLU A 1 176 ? -8.525 12.116 38.711 1.00 87.31 176 GLU A O 1
ATOM 1421 N N . ASP A 1 177 ? -7.598 12.615 40.691 1.00 87.81 177 ASP A N 1
ATOM 1422 C CA . ASP A 1 177 ? -8.481 13.744 41.036 1.00 87.81 177 ASP A CA 1
ATOM 1423 C C . ASP A 1 177 ? -8.670 14.726 39.880 1.00 87.81 177 ASP A C 1
ATOM 1425 O O . ASP A 1 177 ? -9.771 15.213 39.613 1.00 87.81 177 ASP A O 1
ATOM 1429 N N . LYS A 1 178 ? -7.570 15.003 39.176 1.00 86.38 178 LYS A N 1
ATOM 1430 C CA . LYS A 1 178 ? -7.525 15.913 38.039 1.00 86.38 178 LYS A CA 1
ATOM 1431 C C . LYS A 1 178 ? -8.400 15.416 36.889 1.00 86.38 178 LYS A C 1
ATOM 1433 O O . LYS A 1 178 ? -9.098 16.226 36.283 1.00 86.38 178 LYS A O 1
ATOM 1438 N N . ASP A 1 179 ? -8.398 14.118 36.609 1.00 84.56 179 ASP A N 1
ATOM 1439 C CA . ASP A 1 179 ? -9.210 13.525 35.548 1.00 84.56 179 ASP A CA 1
ATOM 1440 C C . ASP A 1 179 ? -10.683 13.444 35.949 1.00 84.56 179 ASP A C 1
ATOM 1442 O O . ASP A 1 179 ? -11.547 13.769 35.130 1.00 84.56 179 ASP A O 1
ATOM 1446 N N . ILE A 1 180 ? -10.971 13.135 37.220 1.00 86.62 180 ILE A N 1
ATOM 1447 C CA . ILE A 1 180 ? -12.331 13.191 37.776 1.00 86.62 180 ILE A CA 1
ATOM 1448 C C . ILE A 1 180 ? -12.911 14.608 37.624 1.00 86.62 180 ILE A C 1
ATOM 1450 O O . ILE A 1 180 ? -13.997 14.796 37.075 1.00 86.62 180 ILE A O 1
ATOM 1454 N N . GLU A 1 181 ? -12.171 15.632 38.058 1.00 87.00 181 GLU A N 1
ATOM 1455 C CA . GLU A 1 181 ? -12.602 17.031 37.972 1.00 87.00 181 GLU A CA 1
ATOM 1456 C C . GLU A 1 181 ? -12.723 17.544 36.538 1.00 87.00 181 GLU A C 1
ATOM 1458 O O . GLU A 1 181 ? -13.655 18.294 36.231 1.00 87.00 181 GLU A O 1
ATOM 1463 N N . ASN A 1 182 ? -11.786 17.176 35.663 1.00 83.19 182 ASN A N 1
ATOM 1464 C CA . ASN A 1 182 ? -11.823 17.569 34.259 1.00 83.19 182 ASN A CA 1
ATOM 1465 C C . ASN A 1 182 ? -13.029 16.950 33.554 1.00 83.19 182 ASN A C 1
ATOM 1467 O O . ASN A 1 182 ? -13.721 17.653 32.815 1.00 83.19 182 ASN A O 1
ATOM 1471 N N . HIS A 1 183 ? -13.318 15.667 33.795 1.00 81.62 183 HIS A N 1
ATOM 1472 C CA . HIS A 1 183 ? -14.494 15.009 33.230 1.00 81.62 183 HIS A CA 1
ATOM 1473 C C . HIS A 1 183 ? -15.783 15.631 33.763 1.00 81.62 183 HIS A C 1
ATOM 1475 O O . HIS A 1 183 ? -16.599 16.063 32.956 1.00 81.62 183 HIS A O 1
ATOM 1481 N N . TYR A 1 184 ? -15.928 15.800 35.082 1.00 83.69 184 TYR A N 1
ATOM 1482 C CA . TYR A 1 184 ? -17.117 16.427 35.672 1.00 83.69 184 TYR A CA 1
ATOM 1483 C C . TYR A 1 184 ? -17.399 17.825 35.097 1.00 83.69 184 TYR A C 1
ATOM 1485 O O . TYR A 1 184 ? -18.536 18.146 34.762 1.00 83.69 184 TYR A O 1
ATOM 1493 N N . ARG A 1 185 ? -16.362 18.661 34.938 1.00 80.50 185 ARG A N 1
ATOM 1494 C CA . ARG A 1 185 ? -16.508 20.036 34.422 1.00 80.50 185 ARG A CA 1
ATOM 1495 C C . ARG A 1 185 ? -16.756 20.126 32.917 1.00 80.50 185 ARG A C 1
ATOM 1497 O O . ARG A 1 185 ? -17.326 21.120 32.483 1.00 80.50 185 ARG A O 1
ATOM 1504 N N . SER A 1 186 ? -16.274 19.165 32.127 1.00 74.00 186 SER A N 1
ATOM 1505 C CA . SER A 1 186 ? -16.361 19.217 30.657 1.00 74.00 186 SER A CA 1
ATOM 1506 C C . SER A 1 186 ? -17.483 18.358 30.077 1.00 74.00 186 SER A C 1
ATOM 1508 O O . SER A 1 186 ? -18.028 18.699 29.031 1.00 74.00 186 SER A O 1
ATOM 1510 N N . ARG A 1 187 ? -17.789 17.226 30.719 1.00 71.25 187 ARG A N 1
ATOM 1511 C CA . ARG A 1 187 ? -18.623 16.132 30.200 1.00 71.25 187 ARG A CA 1
ATOM 1512 C C . ARG A 1 187 ? -19.354 15.381 31.328 1.00 71.25 187 ARG A C 1
ATOM 1514 O O . ARG A 1 187 ? -19.530 14.172 31.229 1.00 71.25 187 ARG A O 1
ATOM 1521 N N . GLY A 1 188 ? -19.775 16.079 32.390 1.00 68.69 188 GLY A N 1
ATOM 1522 C CA . GLY A 1 188 ? -20.433 15.477 33.563 1.00 68.69 188 GLY A CA 1
ATOM 1523 C C . GLY A 1 188 ? -21.691 14.649 33.252 1.00 68.69 188 GLY A C 1
ATOM 1524 O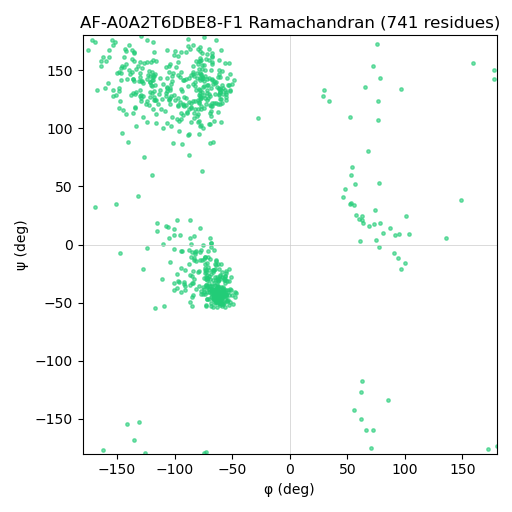 O . GLY A 1 188 ? -21.965 13.682 33.958 1.00 68.69 188 GLY A O 1
ATOM 1525 N N . ASP A 1 189 ? -22.387 14.971 32.156 1.00 66.31 189 ASP A N 1
ATOM 1526 C CA . ASP A 1 189 ? -23.565 14.245 31.652 1.00 66.31 189 ASP A CA 1
ATOM 1527 C C . ASP A 1 189 ? -23.233 12.866 31.040 1.00 66.31 189 ASP A C 1
ATOM 1529 O O . ASP A 1 189 ? -24.129 12.054 30.800 1.00 66.31 189 ASP A O 1
ATOM 1533 N N . LEU A 1 190 ? -21.957 12.602 30.733 1.00 72.88 190 LEU A N 1
ATOM 1534 C CA . LEU A 1 190 ? -21.481 11.341 30.163 1.00 72.88 190 LEU A CA 1
ATOM 1535 C C . LEU A 1 190 ? -20.841 10.463 31.250 1.00 72.88 190 LEU A C 1
ATOM 1537 O O . LEU A 1 190 ? -20.184 10.992 32.151 1.00 72.88 190 LEU A O 1
ATOM 1541 N N . PRO A 1 191 ? -20.947 9.124 31.152 1.00 78.94 191 PRO A N 1
ATOM 1542 C CA . PRO A 1 191 ? -20.221 8.235 32.048 1.00 78.94 191 PRO A CA 1
ATOM 1543 C C . PRO A 1 191 ? -18.707 8.430 31.909 1.00 78.94 191 PRO A C 1
ATOM 1545 O O . PRO A 1 191 ? -18.177 8.669 30.819 1.00 78.94 191 PRO A O 1
ATOM 1548 N N . TYR A 1 192 ? -18.009 8.313 33.031 1.00 82.75 192 TYR A N 1
ATOM 1549 C CA . TYR A 1 192 ? -16.560 8.227 33.086 1.00 82.75 192 TYR A CA 1
ATOM 1550 C C . TYR A 1 192 ? -16.143 6.762 32.986 1.00 82.75 192 TYR A C 1
ATOM 1552 O O . TYR A 1 192 ? -16.429 5.976 33.888 1.00 82.75 192 TYR A O 1
ATOM 1560 N N . GLN A 1 193 ? -15.464 6.417 31.891 1.00 82.12 193 GLN A N 1
ATOM 1561 C CA . GLN A 1 193 ? -14.872 5.096 31.687 1.00 82.12 193 GLN A CA 1
ATOM 1562 C C . GLN A 1 193 ? -13.705 4.921 32.659 1.00 82.12 193 GLN A C 1
ATOM 1564 O O . GLN A 1 193 ? -12.635 5.492 32.441 1.00 82.12 193 GLN A O 1
ATOM 1569 N N . PHE A 1 194 ? -13.907 4.157 33.731 1.00 84.38 194 PHE A N 1
ATOM 1570 C CA . PHE A 1 194 ? -12.874 3.937 34.740 1.00 84.38 194 PHE A CA 1
ATOM 1571 C C . PHE A 1 194 ? -11.934 2.803 34.357 1.00 84.38 194 PHE A C 1
ATOM 1573 O O . PHE A 1 194 ? -10.719 2.991 34.322 1.00 84.38 194 PHE A O 1
ATOM 1580 N N . LYS A 1 195 ? -12.497 1.633 34.048 1.00 83.75 195 LYS A N 1
ATOM 1581 C CA . LYS A 1 195 ? -11.725 0.460 33.646 1.00 83.75 195 LYS A CA 1
ATOM 1582 C C . LYS A 1 195 ? -12.400 -0.195 32.453 1.00 83.75 195 LYS A C 1
ATOM 1584 O O . LYS A 1 195 ? -13.520 -0.681 32.565 1.00 83.75 195 LYS A O 1
ATOM 1589 N N . THR A 1 196 ? -11.726 -0.149 31.313 1.00 84.94 196 THR A N 1
ATOM 1590 C CA . THR A 1 196 ? -12.194 -0.709 30.041 1.00 84.94 196 THR A CA 1
ATOM 1591 C C . THR A 1 196 ? -11.654 -2.118 29.851 1.00 84.94 196 THR A C 1
ATOM 1593 O O . THR A 1 196 ? -10.516 -2.366 30.250 1.00 84.94 196 THR A O 1
ATOM 1596 N N . ASP A 1 197 ? -12.408 -2.977 29.171 1.00 84.62 197 ASP A N 1
ATOM 1597 C CA . ASP A 1 197 ? -11.989 -4.338 28.803 1.00 84.62 197 ASP A CA 1
ATOM 1598 C C . ASP A 1 197 ? -11.574 -5.188 30.018 1.00 84.62 197 ASP A C 1
ATOM 1600 O O . ASP A 1 197 ? -10.469 -5.730 30.088 1.00 84.62 197 ASP A O 1
ATOM 1604 N N . VAL A 1 198 ? -12.452 -5.254 31.028 1.00 87.88 198 VAL A N 1
ATOM 1605 C CA . VAL A 1 198 ? -12.198 -6.061 32.228 1.00 87.88 198 VAL A CA 1
ATOM 1606 C C . VAL A 1 198 ? -12.211 -7.553 31.906 1.00 87.88 198 VAL A C 1
ATOM 1608 O O . VAL A 1 198 ? -13.028 -8.034 31.119 1.00 87.88 198 VAL A O 1
ATOM 1611 N N . ASP A 1 199 ? -11.315 -8.299 32.554 1.00 88.25 199 ASP A N 1
ATOM 1612 C CA . ASP A 1 199 ? -11.279 -9.750 32.420 1.00 88.25 199 ASP A CA 1
ATOM 1613 C C . ASP A 1 199 ? -12.521 -10.428 33.031 1.00 88.25 199 ASP A C 1
ATOM 1615 O O . ASP A 1 199 ? -13.294 -9.846 33.802 1.00 88.25 199 ASP A O 1
ATOM 1619 N N . TRP A 1 200 ? -12.713 -11.700 32.676 1.00 87.12 200 TRP A N 1
ATOM 1620 C CA . TRP A 1 200 ? -13.865 -12.478 33.125 1.00 87.12 200 TRP A CA 1
ATOM 1621 C C . TRP A 1 200 ? -13.908 -12.670 34.650 1.00 87.12 200 TRP A C 1
ATOM 1623 O O . TRP A 1 200 ? -14.993 -12.794 35.221 1.00 87.12 200 TRP A O 1
ATOM 1633 N N . ALA A 1 201 ? -12.755 -12.672 35.328 1.00 88.00 201 ALA A N 1
ATOM 1634 C CA . ALA A 1 201 ? -12.692 -12.837 36.776 1.00 88.00 201 ALA A CA 1
ATOM 1635 C C . ALA A 1 201 ? -13.208 -11.580 37.489 1.00 88.00 201 ALA A C 1
ATOM 1637 O O . ALA A 1 201 ? -14.064 -11.685 38.369 1.00 88.00 201 ALA A O 1
ATOM 1638 N N . LEU A 1 202 ? -12.764 -10.394 37.067 1.00 86.25 202 LEU A N 1
ATOM 1639 C CA . LEU A 1 202 ? -13.225 -9.112 37.592 1.00 86.25 202 LEU A CA 1
ATOM 1640 C C . LEU A 1 202 ? -14.696 -8.844 37.237 1.00 86.25 202 LEU A C 1
ATOM 1642 O O . LEU A 1 202 ? -15.448 -8.379 38.092 1.00 86.25 202 LEU A O 1
ATOM 1646 N N . LEU A 1 203 ? -15.135 -9.200 36.023 1.00 88.00 203 LEU A N 1
ATOM 1647 C CA . LEU A 1 203 ? -16.548 -9.152 35.628 1.00 88.00 203 LEU A CA 1
ATOM 1648 C C . LEU A 1 203 ? -17.426 -10.033 36.530 1.00 88.00 203 LEU A C 1
ATOM 1650 O O . LEU A 1 203 ? -18.481 -9.589 36.989 1.00 88.00 203 LEU A O 1
ATOM 1654 N N . SER A 1 204 ? -16.986 -11.265 36.806 1.00 87.50 204 SER A N 1
ATOM 1655 C CA . SER A 1 204 ? -17.712 -12.205 37.669 1.00 87.50 204 SER A CA 1
ATOM 1656 C C . SER A 1 204 ? -17.772 -11.691 39.109 1.00 87.50 204 SER A C 1
ATOM 1658 O O . SER A 1 204 ? -18.856 -11.596 39.680 1.00 87.50 204 SER A O 1
ATOM 1660 N N . GLN A 1 205 ? -16.637 -11.251 39.665 1.00 85.81 205 GLN A N 1
ATOM 1661 C CA . GLN A 1 205 ? -16.576 -10.675 41.012 1.00 85.81 205 GLN A CA 1
ATOM 1662 C C . GLN A 1 205 ? -17.443 -9.421 41.152 1.00 85.81 205 GLN A C 1
ATOM 1664 O O . GLN A 1 205 ? -18.135 -9.285 42.157 1.00 85.81 205 GLN A O 1
ATOM 1669 N N . PHE A 1 206 ? -17.450 -8.523 40.161 1.00 83.38 206 PHE A N 1
ATOM 1670 C CA . PHE A 1 206 ? -18.337 -7.358 40.168 1.00 83.38 206 PHE A CA 1
ATOM 1671 C C . PHE A 1 206 ? -19.806 -7.787 40.132 1.00 83.38 206 PHE A C 1
ATOM 1673 O O . PHE A 1 206 ? -20.619 -7.241 40.872 1.00 83.38 206 PHE A O 1
ATOM 1680 N N . SER A 1 207 ? -20.151 -8.766 39.292 1.00 82.62 207 SER A N 1
ATOM 1681 C CA . SER A 1 207 ? -21.532 -9.233 39.123 1.00 82.62 207 SER A CA 1
ATOM 1682 C C . SER A 1 207 ? -22.081 -9.903 40.388 1.00 82.62 207 SER A C 1
ATOM 1684 O O . SER A 1 207 ? -23.229 -9.663 40.751 1.00 82.62 207 SER A O 1
ATOM 1686 N N . GLU A 1 208 ? -21.260 -10.691 41.090 1.00 84.12 208 GLU A N 1
ATOM 1687 C CA . GLU A 1 208 ? -21.616 -11.326 42.367 1.00 84.12 208 GLU A CA 1
ATOM 1688 C C . GLU A 1 208 ? -21.614 -10.344 43.548 1.00 84.12 208 GLU A C 1
ATOM 1690 O O . GLU A 1 208 ? -22.501 -10.388 44.398 1.00 84.12 208 GLU A O 1
ATOM 1695 N N . ARG A 1 209 ? -20.612 -9.456 43.620 1.00 76.62 209 ARG A N 1
ATOM 1696 C CA . ARG A 1 209 ? -20.393 -8.522 44.741 1.00 76.62 209 ARG A CA 1
ATOM 1697 C C . ARG A 1 209 ? -20.947 -7.127 44.470 1.00 76.62 209 ARG A C 1
ATOM 1699 O O . ARG A 1 209 ? -20.488 -6.164 45.085 1.00 76.62 209 ARG A O 1
ATOM 1706 N N . ASN A 1 210 ? -21.897 -6.997 43.544 1.00 67.69 210 ASN A N 1
ATOM 1707 C CA . ASN A 1 210 ? -22.476 -5.711 43.186 1.00 67.69 210 ASN A CA 1
ATOM 1708 C C . ASN A 1 210 ? -23.127 -5.082 44.427 1.00 67.69 210 ASN A C 1
ATOM 1710 O O . ASN A 1 210 ? -24.207 -5.492 44.850 1.00 67.69 210 ASN A O 1
ATOM 1714 N N . LEU A 1 211 ? -22.479 -4.060 44.994 1.00 67.25 211 LEU A N 1
ATOM 1715 C CA . LEU A 1 211 ? -22.945 -3.364 46.198 1.00 67.25 211 LEU A CA 1
ATOM 1716 C C . LEU A 1 211 ? -24.230 -2.545 45.959 1.00 67.25 211 LEU A C 1
ATOM 1718 O O . LEU A 1 211 ? -24.697 -1.866 46.869 1.00 67.25 211 LEU A O 1
ATOM 1722 N N . GLY A 1 212 ? -24.787 -2.565 44.742 1.00 68.12 212 GLY A N 1
ATOM 1723 C CA . GLY A 1 212 ? -25.990 -1.822 44.368 1.00 68.12 212 GLY A CA 1
ATOM 1724 C C . GLY A 1 212 ? -25.779 -0.308 44.339 1.00 68.12 212 GLY A C 1
ATOM 1725 O O . GLY A 1 212 ? -26.753 0.443 44.357 1.00 68.12 212 GLY A O 1
ATOM 1726 N N . MET A 1 213 ? -24.519 0.142 44.326 1.00 74.69 213 MET A N 1
ATOM 1727 C CA . MET A 1 213 ? -24.149 1.542 44.508 1.00 74.69 213 MET A CA 1
ATOM 1728 C C . MET A 1 213 ? -24.607 2.377 43.293 1.00 74.69 213 MET A C 1
ATOM 1730 O O . MET A 1 213 ? -24.122 2.151 42.179 1.00 74.69 213 MET A O 1
ATOM 1734 N N . PRO A 1 214 ? -25.550 3.329 43.456 1.00 77.38 214 PRO A N 1
ATOM 1735 C CA . PRO A 1 214 ? -26.136 4.044 42.328 1.00 77.38 214 PRO A CA 1
ATOM 1736 C C . PRO A 1 214 ? -25.102 4.846 41.534 1.00 77.38 214 PRO A C 1
ATOM 1738 O O . PRO A 1 214 ? -24.387 5.683 42.082 1.00 77.38 214 PRO A O 1
ATOM 1741 N N . GLY A 1 215 ? -25.084 4.645 40.215 1.00 77.12 215 GLY A N 1
ATOM 1742 C CA . GLY A 1 215 ? -24.177 5.350 39.310 1.00 77.12 215 GLY A CA 1
ATOM 1743 C C . GLY A 1 215 ? -22.887 4.607 38.980 1.00 77.12 215 GLY A C 1
ATOM 1744 O O . GLY A 1 215 ? -22.025 5.206 38.343 1.00 77.12 215 GLY A O 1
ATOM 1745 N N . ILE A 1 216 ? -22.752 3.339 39.369 1.00 82.81 216 ILE A N 1
ATOM 1746 C CA . ILE A 1 216 ? -21.660 2.466 38.932 1.00 82.81 216 ILE A CA 1
ATOM 1747 C C . ILE A 1 216 ? -22.273 1.286 38.180 1.00 82.81 216 ILE A C 1
ATOM 1749 O O . ILE A 1 216 ? -23.043 0.515 38.746 1.00 82.81 216 ILE A O 1
ATOM 1753 N N . GLU A 1 217 ? -21.956 1.168 36.893 1.00 81.19 217 GLU A N 1
ATOM 1754 C CA . GLU A 1 217 ? -22.529 0.158 35.998 1.00 81.19 217 GLU A CA 1
ATOM 1755 C C . GLU A 1 217 ? -21.417 -0.578 35.241 1.00 81.19 217 GLU A C 1
ATOM 1757 O O . GLU A 1 217 ? -20.393 0.016 34.898 1.00 81.19 217 GLU A O 1
ATOM 1762 N N . ILE A 1 218 ? -21.636 -1.861 34.935 1.00 83.25 218 ILE A N 1
ATOM 1763 C CA . ILE A 1 218 ? -20.886 -2.543 33.875 1.00 83.25 218 ILE A CA 1
ATOM 1764 C C . ILE A 1 218 ? -21.658 -2.401 32.568 1.00 83.25 218 ILE A C 1
ATOM 1766 O O . ILE A 1 218 ? -22.837 -2.752 32.485 1.00 83.25 218 ILE A O 1
ATOM 1770 N N . VAL A 1 219 ? -20.972 -1.912 31.539 1.00 82.62 219 VAL A N 1
ATOM 1771 C CA . VAL A 1 219 ? -21.524 -1.665 30.209 1.00 82.62 219 VAL A CA 1
ATOM 1772 C C . VAL A 1 219 ? -20.796 -2.541 29.194 1.00 82.62 219 VAL A C 1
ATOM 1774 O O . VAL A 1 219 ? -19.575 -2.487 29.067 1.00 82.62 219 VAL A O 1
ATOM 1777 N N . ALA A 1 220 ? -21.554 -3.338 28.441 1.00 85.00 220 ALA A N 1
ATOM 1778 C CA . ALA A 1 220 ? -21.033 -4.073 27.294 1.00 85.00 220 ALA A CA 1
ATOM 1779 C C . ALA A 1 220 ? -20.893 -3.128 26.088 1.00 85.00 220 ALA A C 1
ATOM 1781 O O . ALA A 1 220 ? -21.863 -2.478 25.686 1.00 85.00 220 ALA A O 1
ATOM 1782 N N . ARG A 1 221 ? -19.696 -3.050 25.497 1.00 85.69 221 ARG A N 1
ATOM 1783 C CA . ARG A 1 221 ? -19.373 -2.158 24.371 1.00 85.69 221 ARG A CA 1
ATOM 1784 C C . ARG A 1 221 ? -18.725 -2.934 23.217 1.00 85.69 221 ARG A C 1
ATOM 1786 O O . ARG A 1 221 ? -17.898 -3.809 23.472 1.00 85.69 221 ARG A O 1
ATOM 1793 N N . PRO A 1 222 ? -19.052 -2.630 21.946 1.00 88.25 222 PRO A N 1
ATOM 1794 C CA . PRO A 1 222 ? -18.346 -3.197 20.805 1.00 88.25 222 PRO A CA 1
ATOM 1795 C C . PRO A 1 222 ? -16.959 -2.554 20.691 1.00 88.25 222 PRO A C 1
ATOM 1797 O O . PRO A 1 222 ? -16.836 -1.340 20.529 1.00 88.25 222 PRO A O 1
ATOM 1800 N N . VAL A 1 223 ? -15.912 -3.372 20.748 1.00 90.12 223 VAL A N 1
ATOM 1801 C CA . VAL A 1 223 ? -14.515 -2.941 20.628 1.00 90.12 223 VAL A CA 1
ATOM 1802 C C . VAL A 1 223 ? -13.865 -3.644 19.441 1.00 90.12 223 VAL A C 1
ATOM 1804 O O . VAL A 1 223 ? -14.088 -4.831 19.202 1.00 90.12 223 VAL A O 1
ATOM 1807 N N . ARG A 1 224 ? -13.090 -2.887 18.656 1.00 94.25 224 ARG A N 1
ATOM 1808 C CA . ARG A 1 224 ? -12.503 -3.359 17.396 1.00 94.25 224 ARG A CA 1
ATOM 1809 C C . ARG A 1 224 ? -11.517 -4.503 17.642 1.00 94.25 224 ARG A C 1
ATOM 1811 O O . ARG A 1 224 ? -10.745 -4.450 18.592 1.00 94.25 224 ARG A O 1
ATOM 1818 N N . TYR A 1 225 ? -11.518 -5.510 16.779 1.00 95.94 225 TYR A N 1
ATOM 1819 C CA . TYR A 1 225 ? -10.600 -6.641 16.874 1.00 95.94 225 TYR A CA 1
ATOM 1820 C C . TYR A 1 225 ? -10.069 -7.021 15.492 1.00 95.94 225 TYR A C 1
ATOM 1822 O O . TYR A 1 225 ? -10.850 -7.201 14.557 1.00 95.94 225 TYR A O 1
ATOM 1830 N N . TYR A 1 226 ? -8.746 -7.135 15.365 1.00 97.50 226 TYR A N 1
ATOM 1831 C CA . TYR A 1 226 ? -8.064 -7.522 14.129 1.00 97.50 226 TYR A CA 1
ATOM 1832 C C . TYR A 1 226 ? -7.629 -8.979 14.260 1.00 97.50 226 TYR A C 1
ATOM 1834 O O . TYR A 1 226 ? -6.654 -9.303 14.942 1.00 97.50 226 TYR A O 1
ATOM 1842 N N . LYS A 1 227 ? -8.393 -9.862 13.614 1.00 96.88 227 LYS A N 1
ATOM 1843 C CA . LYS A 1 227 ? -8.409 -11.313 13.855 1.00 96.88 227 LYS A CA 1
ATOM 1844 C C . LYS A 1 227 ? -7.072 -12.017 13.612 1.00 96.88 227 LYS A C 1
ATOM 1846 O O . LYS A 1 227 ? -6.801 -13.058 14.203 1.00 96.88 227 LYS A O 1
ATOM 1851 N N . TYR A 1 228 ? -6.238 -11.440 12.750 1.00 97.44 228 TYR A N 1
ATOM 1852 C CA . TYR A 1 228 ? -4.962 -12.008 12.311 1.00 97.44 228 TYR A CA 1
ATOM 1853 C C . TYR A 1 228 ? -3.743 -11.171 12.743 1.00 97.44 228 TYR A C 1
ATOM 1855 O O . TYR A 1 228 ? -2.658 -11.320 12.175 1.00 97.44 228 TYR A O 1
ATOM 1863 N N . GLY A 1 229 ? -3.912 -10.300 13.744 1.00 96.75 229 GLY A N 1
ATOM 1864 C CA . GLY A 1 229 ? -2.839 -9.483 14.312 1.00 96.75 229 GLY A CA 1
ATOM 1865 C C . GLY A 1 229 ? -2.226 -8.522 13.299 1.00 96.75 229 GLY A C 1
ATOM 1866 O O . GLY A 1 229 ? -2.930 -7.788 12.607 1.00 96.75 229 GLY A O 1
ATOM 1867 N N . ALA A 1 230 ? -0.903 -8.567 13.166 1.00 97.06 230 ALA A N 1
ATOM 1868 C CA . ALA A 1 230 ? -0.121 -7.701 12.286 1.00 97.06 230 ALA A CA 1
ATOM 1869 C C . ALA A 1 230 ? -0.323 -7.941 10.772 1.00 97.06 230 ALA A C 1
ATOM 1871 O O . ALA A 1 230 ? 0.275 -7.224 9.964 1.00 97.06 230 ALA A O 1
ATOM 1872 N N . MET A 1 231 ? -1.133 -8.926 10.361 1.00 97.31 231 MET A N 1
ATOM 1873 C CA . MET A 1 231 ? -1.406 -9.202 8.946 1.00 97.31 231 MET A CA 1
ATOM 1874 C C . MET A 1 231 ? -2.051 -7.989 8.260 1.00 97.31 231 MET A C 1
ATOM 1876 O O . MET A 1 231 ? -3.139 -7.559 8.635 1.00 97.31 231 MET A O 1
ATOM 1880 N N . ALA A 1 232 ? -1.403 -7.461 7.216 1.00 96.75 232 ALA A N 1
ATOM 1881 C CA . ALA A 1 232 ? -1.869 -6.285 6.471 1.00 96.75 232 ALA A CA 1
ATOM 1882 C C . ALA A 1 232 ? -2.013 -4.999 7.311 1.00 96.75 232 ALA A C 1
ATOM 1884 O O . ALA A 1 232 ? -2.726 -4.083 6.890 1.00 96.75 232 ALA A O 1
ATOM 1885 N N . ALA A 1 233 ? -1.325 -4.892 8.455 1.00 96.88 233 ALA A N 1
ATOM 1886 C CA . ALA A 1 233 ? -1.478 -3.793 9.415 1.00 96.88 233 ALA A CA 1
ATOM 1887 C C . ALA A 1 233 ? -1.462 -2.392 8.772 1.00 96.88 233 ALA A C 1
ATOM 1889 O O . ALA A 1 233 ? -2.339 -1.575 9.039 1.00 96.88 233 ALA A O 1
ATOM 1890 N N . HIS A 1 234 ? -0.528 -2.114 7.854 1.00 97.44 234 HIS A N 1
ATOM 1891 C CA . HIS A 1 234 ? -0.425 -0.799 7.200 1.00 97.44 234 HIS A CA 1
ATOM 1892 C C . HIS A 1 234 ? -1.505 -0.507 6.152 1.00 97.44 234 HIS A C 1
ATOM 1894 O O . HIS A 1 234 ? -1.676 0.657 5.777 1.00 97.44 234 HIS A O 1
ATOM 1900 N N . LEU A 1 235 ? -2.168 -1.542 5.626 1.00 96.75 235 LEU A N 1
ATOM 1901 C CA . LEU A 1 235 ? -3.293 -1.408 4.698 1.00 96.75 235 LEU A CA 1
ATOM 1902 C C . LEU A 1 235 ? -4.599 -1.259 5.476 1.00 96.75 235 LEU A C 1
ATOM 1904 O O . LEU A 1 235 ? -5.354 -0.330 5.208 1.00 96.75 235 LEU A O 1
ATOM 1908 N N . MET A 1 236 ? -4.839 -2.140 6.449 1.00 96.38 236 MET A N 1
ATOM 1909 C CA . MET A 1 236 ? -5.999 -2.093 7.343 1.00 96.38 236 MET A CA 1
ATOM 1910 C C . MET A 1 236 ? -6.022 -0.780 8.130 1.00 96.38 236 MET A C 1
ATOM 1912 O O . MET A 1 236 ? -7.030 -0.073 8.146 1.00 96.38 236 MET A O 1
ATOM 1916 N N . GLY A 1 237 ? -4.872 -0.410 8.695 1.00 95.62 237 GLY A N 1
ATOM 1917 C CA . GLY A 1 237 ? -4.750 0.651 9.680 1.00 95.62 237 GLY A CA 1
ATOM 1918 C C . GLY A 1 237 ? -5.334 0.239 11.027 1.00 95.62 237 GLY A C 1
ATOM 1919 O O . GLY A 1 237 ? -5.484 -0.942 11.327 1.00 95.62 237 GLY A O 1
ATOM 1920 N N . TYR A 1 238 ? -5.657 1.240 11.839 1.00 95.19 238 TYR A N 1
ATOM 1921 C CA . TYR A 1 238 ? -6.254 1.069 13.158 1.00 95.19 238 TYR A CA 1
ATOM 1922 C C . TYR A 1 238 ? -7.294 2.164 13.431 1.00 95.19 238 TYR A C 1
ATOM 1924 O O . TYR A 1 238 ? -7.348 3.184 12.731 1.00 95.19 238 TYR A O 1
ATOM 1932 N N . VAL A 1 239 ? -8.101 1.969 14.475 1.00 93.94 239 VAL A N 1
ATOM 1933 C CA . VAL A 1 239 ? -9.008 2.988 15.026 1.00 93.94 239 VAL A CA 1
ATOM 1934 C C . VAL A 1 239 ? -8.436 3.556 16.325 1.00 93.94 239 VAL A C 1
ATOM 1936 O O . VAL A 1 239 ? -7.660 2.891 17.004 1.00 93.94 239 VAL A O 1
ATOM 1939 N N . GLY A 1 240 ? -8.818 4.777 16.691 1.00 88.81 240 GLY A N 1
ATOM 1940 C CA . GLY A 1 240 ? -8.417 5.404 17.955 1.00 88.81 240 GLY A CA 1
ATOM 1941 C C . GLY A 1 240 ? -9.427 6.447 18.428 1.00 88.81 240 GLY A C 1
ATOM 1942 O O . GLY A 1 240 ? -10.360 6.778 17.698 1.00 88.81 240 GLY A O 1
ATOM 1943 N N . LYS A 1 241 ? -9.258 6.972 19.648 1.00 82.44 241 LYS A N 1
ATOM 1944 C CA . LYS A 1 241 ? -10.155 8.008 20.195 1.00 82.44 241 LYS A CA 1
ATOM 1945 C C . LYS A 1 241 ? -10.107 9.297 19.343 1.00 82.44 241 LYS A C 1
ATOM 1947 O O . LYS A 1 241 ? -9.020 9.638 18.866 1.00 82.44 241 LYS A O 1
ATOM 1952 N N . PRO A 1 242 ? -11.230 10.024 19.157 1.00 77.75 242 PRO A N 1
ATOM 1953 C CA . PRO A 1 242 ? -11.243 11.348 18.526 1.00 77.75 242 PRO A CA 1
ATOM 1954 C C . PRO A 1 242 ? -10.291 12.343 19.209 1.00 77.75 242 PRO A C 1
ATOM 1956 O O . PRO A 1 242 ? -10.161 12.344 20.432 1.00 77.75 242 PRO A O 1
ATOM 1959 N N . GLU A 1 243 ? -9.651 13.202 18.418 1.00 72.19 243 GLU A N 1
ATOM 1960 C CA . GLU A 1 243 ? -8.675 14.217 18.851 1.00 72.19 243 GLU A CA 1
ATOM 1961 C C . GLU A 1 243 ? -9.274 15.632 18.859 1.00 72.19 243 GLU A C 1
ATOM 1963 O O . GLU A 1 243 ? -8.712 16.545 19.461 1.00 72.19 243 GLU A O 1
ATOM 1968 N N . SER A 1 244 ? -10.430 15.833 18.216 1.00 64.44 244 SER A N 1
ATOM 1969 C CA . SER A 1 244 ? -11.143 17.114 18.209 1.00 64.44 244 SER A CA 1
ATOM 1970 C C . SER A 1 244 ? -12.657 16.931 18.274 1.00 64.44 244 SER A C 1
ATOM 1972 O O . SER A 1 244 ? -13.191 15.933 17.795 1.00 64.44 244 SER A O 1
ATOM 1974 N N . GLU A 1 245 ? -13.368 17.943 18.777 1.00 59.84 245 GLU A N 1
ATOM 1975 C CA . GLU A 1 245 ? -14.839 17.960 18.829 1.00 59.84 245 GLU A CA 1
ATOM 1976 C C . GLU A 1 245 ? -15.488 17.772 17.442 1.00 59.84 245 GLU A C 1
ATOM 1978 O O . GLU A 1 245 ? -16.577 17.215 17.339 1.00 59.84 245 GLU A O 1
ATOM 1983 N N . LYS A 1 246 ? -14.795 18.162 16.359 1.00 60.94 246 LYS A N 1
ATOM 1984 C CA . LYS A 1 246 ? -15.240 17.953 14.969 1.00 60.94 246 LYS A CA 1
ATOM 1985 C C . LYS A 1 246 ? -15.164 16.497 14.511 1.00 60.94 246 LYS A C 1
ATOM 1987 O O . LYS A 1 246 ? -16.021 16.069 13.755 1.00 60.94 246 LYS A O 1
ATOM 1992 N N . GLU A 1 247 ? -14.145 15.752 14.944 1.00 57.88 247 GLU A N 1
ATOM 1993 C CA . GLU A 1 247 ? -14.093 14.292 14.749 1.00 57.88 247 GLU A CA 1
ATOM 1994 C C . GLU A 1 247 ? -15.083 13.573 15.674 1.00 57.88 247 GLU A C 1
ATOM 1996 O O . GLU A 1 247 ? -15.455 12.427 15.438 1.00 57.88 247 GLU A O 1
ATOM 2001 N N . GLN A 1 248 ? -15.472 14.234 16.764 1.00 55.84 248 GLN A N 1
ATOM 2002 C CA . GLN A 1 248 ? -16.306 13.649 17.791 1.00 55.84 248 GLN A CA 1
ATOM 2003 C C . GLN A 1 248 ? -17.798 13.739 17.438 1.00 55.84 248 GLN A C 1
ATOM 2005 O O . GLN A 1 248 ? -18.497 12.761 17.648 1.00 55.84 248 GLN A O 1
ATOM 2010 N N . LEU A 1 249 ? -18.315 14.858 16.928 1.00 56.22 249 LEU A N 1
ATOM 2011 C CA . LEU A 1 249 ? -19.764 15.069 16.787 1.00 56.22 249 LEU A CA 1
ATOM 2012 C C . LEU A 1 249 ? -20.357 14.491 15.487 1.00 56.22 249 LEU A C 1
ATOM 2014 O O . LEU A 1 249 ? -20.067 14.967 14.392 1.00 56.22 249 LEU A O 1
ATOM 2018 N N . ALA A 1 250 ? -21.283 13.538 15.620 1.00 55.12 250 ALA A N 1
ATOM 2019 C CA . ALA A 1 250 ? -22.274 13.227 14.587 1.00 55.12 250 ALA A CA 1
ATOM 2020 C C . ALA A 1 250 ? -23.281 14.387 14.411 1.00 55.12 250 ALA A C 1
ATOM 2022 O O . ALA A 1 250 ? -23.459 15.193 15.327 1.00 55.12 250 ALA A O 1
ATOM 2023 N N . GLU A 1 251 ? -24.015 14.424 13.288 1.00 51.38 251 GLU A N 1
ATOM 2024 C CA . GLU A 1 251 ? -25.059 15.440 13.011 1.00 51.38 251 GLU A CA 1
ATOM 2025 C C . GLU A 1 251 ? -26.112 15.556 14.141 1.00 51.38 251 GLU A C 1
ATOM 2027 O O . GLU A 1 251 ? -26.581 16.649 14.444 1.00 51.38 251 GLU A O 1
ATOM 2032 N N . ASP A 1 252 ? -26.401 14.450 14.840 1.00 51.09 252 ASP A N 1
ATOM 2033 C CA . ASP A 1 252 ? -27.312 14.352 15.999 1.00 51.09 252 ASP A CA 1
ATOM 2034 C C . ASP A 1 252 ? -26.698 14.855 17.342 1.00 51.09 252 ASP A C 1
ATOM 2036 O O . ASP A 1 252 ? -27.223 14.556 18.424 1.00 51.09 252 ASP A O 1
ATOM 2040 N N . MET A 1 253 ? -25.568 15.578 17.307 1.00 51.72 253 MET A N 1
ATOM 2041 C CA . MET A 1 253 ? -24.789 16.048 18.473 1.00 51.72 253 MET A CA 1
ATOM 2042 C C . MET A 1 253 ? -24.312 14.924 19.416 1.00 51.72 253 MET A C 1
ATOM 2044 O O . MET A 1 253 ? -24.088 15.137 20.608 1.00 51.72 253 MET A O 1
ATOM 2048 N N . VAL A 1 254 ? -24.162 13.701 18.900 1.00 53.56 254 VAL A N 1
ATOM 2049 C CA . VAL A 1 254 ? -23.660 12.554 19.669 1.00 53.56 254 VAL A CA 1
ATOM 2050 C C . VAL A 1 254 ? -22.193 12.326 19.333 1.00 53.56 254 VAL A C 1
ATOM 2052 O O . VAL A 1 254 ? -21.836 12.231 18.163 1.00 53.56 254 VAL A O 1
ATOM 2055 N N . ALA A 1 255 ? -21.357 12.229 20.367 1.00 59.81 255 ALA A N 1
ATOM 2056 C CA . ALA A 1 255 ? -19.944 11.891 20.235 1.00 59.81 255 ALA A CA 1
ATOM 2057 C C . ALA A 1 255 ? -19.727 10.550 19.493 1.00 59.81 255 ALA A C 1
ATOM 2059 O O . ALA A 1 255 ? -20.577 9.669 19.572 1.00 59.81 255 ALA A O 1
ATOM 2060 N N . TYR A 1 256 ? -18.559 10.338 18.887 1.00 61.38 256 TYR A N 1
ATOM 2061 C CA . TYR A 1 256 ? -18.005 9.027 18.535 1.00 61.38 256 TYR A CA 1
ATOM 2062 C C . TYR A 1 256 ? -16.979 8.583 19.600 1.00 61.38 256 TYR A C 1
ATOM 2064 O O . TYR A 1 256 ? -16.412 9.420 20.300 1.00 61.38 256 TYR A O 1
ATOM 2072 N N . GLU A 1 257 ? -16.773 7.270 19.792 1.00 70.12 257 GLU A N 1
ATOM 2073 C CA . GLU A 1 257 ? -15.752 6.749 20.749 1.00 70.12 257 GLU A CA 1
ATOM 2074 C C . GLU A 1 257 ? -14.451 6.387 20.040 1.00 70.12 257 GLU A C 1
ATOM 2076 O O . GLU A 1 257 ? -13.371 6.544 20.606 1.00 70.12 257 GLU A O 1
ATOM 2081 N N . THR A 1 258 ? -14.563 5.955 18.784 1.00 81.25 258 THR A N 1
ATOM 2082 C CA . THR A 1 258 ? -13.457 5.584 17.910 1.00 81.25 258 THR A CA 1
ATOM 2083 C C . THR A 1 258 ? -13.677 6.155 16.509 1.00 81.25 258 THR A C 1
ATOM 2085 O O . THR A 1 258 ? -14.804 6.207 16.010 1.00 81.25 258 THR A O 1
ATOM 2088 N N . VAL A 1 259 ? -12.582 6.587 15.889 1.00 89.44 259 VAL A N 1
ATOM 2089 C CA . VAL A 1 259 ? -12.475 7.035 14.493 1.00 89.44 259 VAL A CA 1
ATOM 2090 C C . VAL A 1 259 ? -11.331 6.290 13.813 1.00 89.44 259 VAL A C 1
ATOM 2092 O O . VAL A 1 259 ? -10.365 5.880 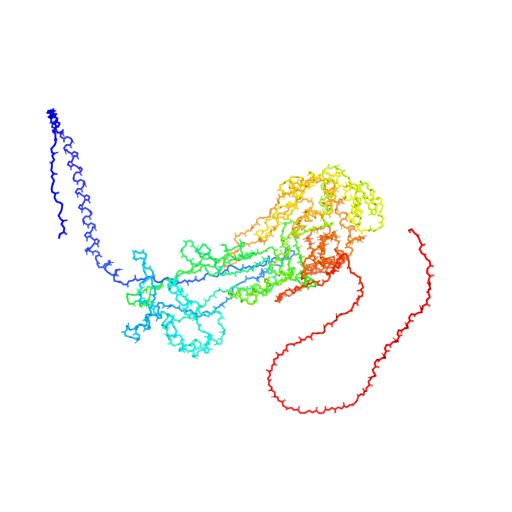14.465 1.00 89.44 259 VAL A O 1
ATOM 2095 N N . GLY A 1 260 ? -11.425 6.116 12.501 1.00 92.56 260 GLY A N 1
ATOM 2096 C CA . GLY A 1 260 ? -10.380 5.512 11.682 1.00 92.56 260 GLY A CA 1
ATOM 2097 C C . GLY A 1 260 ? -9.135 6.395 11.598 1.00 92.56 260 GLY A C 1
ATOM 2098 O O . GLY A 1 260 ? -9.183 7.516 11.091 1.00 92.56 260 GLY A O 1
ATOM 2099 N N . ARG A 1 261 ? -7.986 5.895 12.069 1.00 92.31 261 ARG A N 1
ATOM 2100 C CA . ARG A 1 261 ? -6.736 6.675 12.150 1.00 92.31 261 ARG A CA 1
ATOM 2101 C C . ARG A 1 261 ? -5.795 6.457 10.965 1.00 92.31 261 ARG A C 1
ATOM 2103 O O . ARG A 1 261 ? -5.141 7.409 10.536 1.00 92.31 261 ARG A O 1
ATOM 2110 N N . GLN A 1 262 ? -5.771 5.259 10.383 1.00 93.62 262 GLN A N 1
ATOM 2111 C CA . GLN A 1 262 ? -4.943 4.918 9.217 1.00 93.62 262 GLN A CA 1
ATOM 2112 C C . GLN A 1 262 ? -5.691 3.957 8.271 1.00 93.62 262 GLN A C 1
ATOM 2114 O O . GLN A 1 262 ? -6.723 3.411 8.644 1.00 93.62 262 GLN A O 1
ATOM 2119 N N . GLY A 1 263 ? -5.173 3.746 7.055 1.00 95.56 263 GLY A N 1
ATOM 2120 C CA . GLY A 1 263 ? -5.568 2.630 6.186 1.00 95.56 263 GLY A CA 1
ATOM 2121 C C . GLY A 1 263 ? -7.038 2.620 5.750 1.00 95.56 263 GLY A C 1
ATOM 2122 O O . GLY A 1 263 ? -7.667 3.673 5.623 1.00 95.56 263 GLY A O 1
ATOM 2123 N N . VAL A 1 264 ? -7.565 1.414 5.523 1.00 97.12 264 VAL A N 1
ATOM 2124 C CA . VAL A 1 264 ? -8.986 1.123 5.261 1.00 97.12 264 VAL A CA 1
ATOM 2125 C C . VAL A 1 264 ? -9.873 1.708 6.358 1.00 97.12 264 VAL A C 1
ATOM 2127 O O . VAL A 1 264 ? -10.901 2.305 6.044 1.00 97.12 264 VAL A O 1
ATOM 2130 N N . GLU A 1 265 ? -9.454 1.602 7.624 1.00 96.75 265 GLU A N 1
ATOM 2131 C CA . GLU A 1 265 ? -10.202 2.142 8.761 1.00 96.75 265 GLU A CA 1
ATOM 2132 C C . GLU A 1 265 ? -10.480 3.640 8.612 1.00 96.75 265 GLU A C 1
ATOM 2134 O O . GLU A 1 265 ? -11.605 4.078 8.840 1.00 96.75 265 GLU A O 1
ATOM 2139 N N . LYS A 1 266 ? -9.489 4.426 8.175 1.00 94.75 266 LYS A N 1
ATOM 2140 C CA . LYS A 1 266 ? -9.658 5.862 7.906 1.00 94.75 266 LYS A CA 1
ATOM 2141 C C . LYS A 1 266 ? -10.381 6.152 6.590 1.00 94.75 266 LYS A C 1
ATOM 2143 O O . LYS A 1 266 ? -11.191 7.072 6.539 1.00 94.75 266 LYS A O 1
ATOM 2148 N N . LEU A 1 267 ? -10.084 5.400 5.530 1.00 95.31 267 LEU A N 1
ATOM 2149 C CA . LEU A 1 267 ? -10.689 5.593 4.206 1.00 95.31 267 LEU A CA 1
ATOM 2150 C C . LEU A 1 267 ? -12.214 5.407 4.240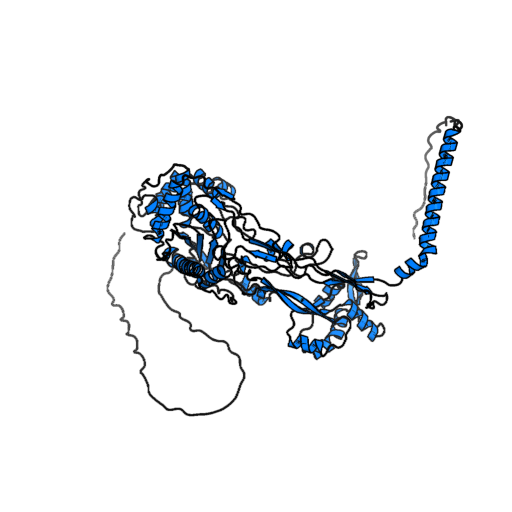 1.00 95.31 267 LEU A C 1
ATOM 2152 O O . LEU A 1 267 ? -12.944 6.169 3.611 1.00 95.31 267 LEU A O 1
ATOM 2156 N N . LEU A 1 268 ? -12.692 4.405 4.977 1.00 95.50 268 LEU A N 1
ATOM 2157 C CA . LEU A 1 268 ? -14.104 4.018 5.010 1.00 95.50 268 LEU A CA 1
ATOM 2158 C C . LEU A 1 268 ? -14.806 4.404 6.317 1.00 95.50 268 LEU A C 1
ATOM 2160 O O . LEU A 1 268 ? -15.900 3.909 6.585 1.00 95.50 268 LEU A O 1
ATOM 2164 N N . ASP A 1 269 ? -14.205 5.294 7.114 1.00 92.94 269 ASP A N 1
ATOM 2165 C CA . ASP A 1 269 ? -14.659 5.606 8.472 1.00 92.94 269 ASP A CA 1
ATOM 2166 C C . ASP A 1 269 ? -16.145 5.986 8.511 1.00 92.94 269 ASP A C 1
ATOM 2168 O O . ASP A 1 269 ? -16.932 5.329 9.183 1.00 92.94 269 ASP A O 1
ATOM 2172 N N . LEU A 1 270 ? -16.555 6.948 7.678 1.00 89.38 270 LEU A N 1
ATOM 2173 C CA . LEU A 1 270 ? -17.937 7.439 7.604 1.00 89.38 270 LEU A CA 1
ATOM 2174 C C . LEU A 1 270 ? -18.975 6.366 7.224 1.00 89.38 270 LEU A C 1
ATOM 2176 O O . LEU A 1 270 ? -20.137 6.501 7.598 1.00 89.38 270 LEU A O 1
ATOM 2180 N N . ARG A 1 271 ? -18.585 5.315 6.486 1.00 91.31 271 ARG A N 1
ATOM 2181 C CA . ARG A 1 271 ? -19.481 4.192 6.156 1.00 91.31 271 ARG A CA 1
ATOM 2182 C C . ARG A 1 271 ? -19.506 3.151 7.274 1.00 91.31 271 ARG A C 1
ATOM 2184 O O . ARG A 1 271 ? -20.574 2.700 7.679 1.00 91.31 271 ARG A O 1
ATOM 2191 N N . MET A 1 272 ? -18.336 2.791 7.804 1.00 93.62 272 MET A N 1
ATOM 2192 C CA . MET A 1 272 ? -18.207 1.715 8.790 1.00 93.62 272 MET A CA 1
ATOM 2193 C C . MET A 1 272 ? -18.586 2.140 10.213 1.00 93.62 272 MET A C 1
ATOM 2195 O O . MET A 1 272 ? -18.925 1.282 11.020 1.00 93.62 272 MET A O 1
ATOM 2199 N N . GLN A 1 273 ? -18.538 3.425 10.567 1.00 87.62 273 GLN A N 1
ATOM 2200 C CA . GLN A 1 273 ? -18.719 3.886 11.951 1.00 87.62 273 GLN A CA 1
ATOM 2201 C C . GLN A 1 273 ? -20.133 3.661 12.519 1.00 87.62 273 GLN A C 1
ATOM 2203 O O . GLN A 1 273 ? -20.281 3.571 13.737 1.00 87.62 273 GLN A O 1
ATOM 2208 N N . GLY A 1 274 ? -21.153 3.515 11.666 1.00 86.69 274 GLY A N 1
ATOM 2209 C CA . GLY A 1 274 ? -22.543 3.320 12.092 1.00 86.69 274 GLY A CA 1
ATOM 2210 C C . GLY A 1 274 ? -23.166 4.573 12.717 1.00 86.69 274 GLY A C 1
ATOM 2211 O O . GLY A 1 274 ? -22.560 5.644 12.744 1.00 86.69 274 GLY A O 1
ATOM 2212 N N . ARG A 1 275 ? -24.402 4.460 13.221 1.00 84.38 275 ARG A N 1
ATOM 2213 C CA . ARG A 1 275 ? -25.118 5.588 13.850 1.00 84.38 275 ARG A CA 1
ATOM 2214 C C . ARG A 1 275 ? -25.380 5.294 15.326 1.00 84.38 275 ARG A C 1
ATOM 2216 O O . ARG A 1 275 ? -25.989 4.266 15.631 1.00 84.38 275 ARG A O 1
ATOM 2223 N N . PRO A 1 276 ? -24.945 6.167 16.253 1.00 79.12 276 PRO A N 1
ATOM 2224 C CA . PRO A 1 276 ? -25.102 5.923 17.678 1.00 79.12 276 PRO A CA 1
ATOM 2225 C C . PRO A 1 276 ? -26.569 5.956 18.107 1.00 79.12 276 PRO A C 1
ATOM 2227 O O . PRO A 1 276 ? -27.357 6.794 17.666 1.00 79.12 276 PRO A O 1
ATOM 2230 N N . GLY A 1 277 ? -26.903 5.055 19.024 1.00 78.81 277 GLY A N 1
ATOM 2231 C CA . GLY A 1 277 ? -28.188 5.022 19.700 1.00 78.81 277 GLY A CA 1
ATOM 2232 C C . GLY A 1 277 ? -28.202 5.890 20.958 1.00 78.81 277 GLY A C 1
ATOM 2233 O O . GLY A 1 277 ? -27.188 6.456 21.382 1.00 78.81 277 GLY A O 1
ATOM 2234 N N . ALA A 1 278 ? -29.367 5.967 21.589 1.00 75.12 278 ALA A N 1
ATOM 2235 C CA . ALA A 1 278 ? -29.579 6.670 22.842 1.00 75.12 278 ALA A CA 1
ATOM 2236 C C . ALA A 1 278 ? -30.675 6.000 23.680 1.00 75.12 278 ALA A C 1
ATOM 2238 O O . ALA A 1 278 ? -31.755 5.705 23.177 1.00 75.12 278 ALA A O 1
ATOM 2239 N N . LYS A 1 279 ? -30.411 5.832 24.974 1.00 71.94 279 LYS A N 1
ATOM 2240 C CA . LYS A 1 279 ? -31.387 5.509 26.014 1.00 71.94 279 LYS A CA 1
ATOM 2241 C C . LYS A 1 279 ? -31.797 6.821 26.688 1.00 71.94 279 LYS A C 1
ATOM 2243 O O . LYS A 1 279 ? -31.013 7.425 27.421 1.00 71.94 279 LYS A O 1
ATOM 2248 N N . LEU A 1 280 ? -33.007 7.280 26.394 1.00 71.12 280 LEU A N 1
ATOM 2249 C CA . LEU A 1 280 ? -33.613 8.491 26.940 1.00 71.12 280 LEU A CA 1
ATOM 2250 C C . LEU A 1 280 ? -34.316 8.134 28.249 1.00 71.12 280 LEU A C 1
ATOM 2252 O O . LEU A 1 280 ? -35.450 7.665 28.249 1.00 71.12 280 LEU A O 1
ATOM 2256 N N . THR A 1 281 ? -33.629 8.332 29.370 1.00 66.88 281 THR A N 1
ATOM 2257 C CA . THR A 1 281 ? -34.155 8.034 30.705 1.00 66.88 281 THR A CA 1
ATOM 2258 C C . THR A 1 281 ? -34.812 9.279 31.290 1.00 66.88 281 THR A C 1
ATOM 2260 O O . THR A 1 281 ? -34.149 10.301 31.472 1.00 66.88 281 THR A O 1
ATOM 2263 N N . ARG A 1 282 ? -36.103 9.211 31.621 1.00 64.12 282 ARG A N 1
ATOM 2264 C CA . ARG A 1 282 ? -36.790 10.300 32.325 1.00 64.12 282 ARG A CA 1
ATOM 2265 C C . ARG A 1 282 ? -36.438 10.278 33.816 1.00 64.12 282 ARG A C 1
ATOM 2267 O O . ARG A 1 282 ? -36.542 9.235 34.462 1.00 64.12 282 ARG A O 1
ATOM 2274 N N . VAL A 1 283 ? -36.038 11.425 34.363 1.00 63.78 283 VAL A N 1
ATOM 2275 C CA . VAL A 1 283 ? -35.764 11.599 35.798 1.00 63.78 283 VAL A CA 1
ATOM 2276 C C . VAL A 1 283 ? -36.688 12.640 36.418 1.00 63.78 283 VAL A C 1
ATOM 2278 O O . VAL A 1 283 ? -37.044 13.630 35.771 1.00 63.78 283 VAL A O 1
ATOM 2281 N N . ASN A 1 284 ? -37.060 12.418 37.680 1.00 61.38 284 ASN A N 1
ATOM 2282 C CA . ASN A 1 284 ? -37.822 13.391 38.463 1.00 61.38 284 ASN A CA 1
ATOM 2283 C C . ASN A 1 284 ? -36.924 14.572 38.923 1.00 61.38 284 ASN A C 1
ATOM 2285 O O . ASN A 1 284 ? -35.717 14.573 38.696 1.00 61.38 284 ASN A O 1
ATOM 2289 N N . ALA A 1 285 ? -37.468 15.575 39.624 1.00 55.25 285 ALA A N 1
ATOM 2290 C CA . ALA A 1 285 ? -36.690 16.741 40.089 1.00 55.25 285 ALA A CA 1
ATOM 2291 C C . ALA A 1 285 ? -35.817 16.488 41.329 1.00 55.25 285 ALA A C 1
ATOM 2293 O O . ALA A 1 285 ? -35.037 17.355 41.717 1.00 55.25 285 ALA A O 1
ATOM 2294 N N . ARG A 1 286 ? -35.930 15.313 41.954 1.00 53.75 286 ARG A N 1
ATOM 2295 C CA . ARG A 1 286 ? -34.925 14.810 42.903 1.00 53.75 286 ARG A CA 1
ATOM 2296 C C . ARG A 1 286 ? -33.770 14.120 42.166 1.00 53.75 286 ARG A C 1
ATOM 2298 O O . ARG A 1 286 ? -32.720 13.895 42.757 1.00 53.75 286 ARG A O 1
ATOM 2305 N N . GLY A 1 287 ? -33.940 13.864 40.867 1.00 53.28 287 GLY A N 1
ATOM 2306 C CA . GLY A 1 287 ? -32.984 13.195 40.001 1.00 53.28 287 GLY A CA 1
ATOM 2307 C C . GLY A 1 287 ? -33.169 11.680 39.921 1.00 53.28 287 GLY A C 1
ATOM 2308 O O . GLY A 1 287 ? -32.309 11.025 39.334 1.00 53.28 287 GLY A O 1
ATOM 2309 N N . ASP A 1 288 ? -34.246 11.128 40.492 1.00 54.91 288 ASP A N 1
ATOM 2310 C CA . ASP A 1 288 ? -34.498 9.684 40.509 1.00 54.91 288 ASP A CA 1
ATOM 2311 C C . ASP A 1 288 ? -34.958 9.198 39.128 1.00 54.91 288 ASP A C 1
ATOM 2313 O O . ASP A 1 288 ? -35.825 9.813 38.496 1.00 54.91 288 ASP A O 1
ATOM 2317 N N . VAL A 1 289 ? -34.412 8.066 38.680 1.00 57.47 289 VAL A N 1
ATOM 2318 C CA . VAL A 1 289 ? -34.777 7.408 37.418 1.00 57.47 289 VAL A CA 1
ATOM 2319 C C . VAL A 1 289 ? -36.192 6.836 37.494 1.00 57.47 289 VAL A C 1
ATOM 2321 O O . VAL A 1 289 ? -36.470 5.930 38.280 1.00 57.47 289 VAL A O 1
ATOM 2324 N N . MET A 1 290 ? -37.080 7.307 36.618 1.00 56.25 290 MET A N 1
ATOM 2325 C CA . MET A 1 290 ? -38.407 6.719 36.443 1.00 56.25 290 MET A CA 1
ATOM 2326 C C . MET A 1 290 ? -38.283 5.456 35.578 1.00 56.25 290 MET A C 1
ATOM 2328 O O . MET A 1 290 ? -38.279 5.529 34.351 1.00 56.25 290 MET A O 1
ATOM 2332 N N . GLN A 1 291 ? -38.172 4.290 36.227 1.00 49.69 291 GLN A N 1
ATOM 2333 C CA . GLN A 1 291 ? -37.883 2.991 35.586 1.00 49.69 291 GLN A CA 1
ATOM 2334 C C . GLN A 1 291 ? -38.813 2.599 34.418 1.00 49.69 291 GLN A C 1
ATOM 2336 O O . GLN A 1 291 ? -38.430 1.762 33.607 1.00 49.69 291 GLN A O 1
ATOM 2341 N N . GLN A 1 292 ? -40.019 3.168 34.324 1.00 49.38 292 GLN A N 1
ATOM 2342 C CA . GLN A 1 292 ? -41.057 2.745 33.373 1.00 49.38 292 GLN A CA 1
ATOM 2343 C C . GLN A 1 292 ? -41.084 3.515 32.036 1.00 49.38 292 GLN A C 1
ATOM 2345 O O . GLN A 1 292 ? -41.846 3.134 31.154 1.00 49.38 292 GLN A O 1
ATOM 2350 N N . GLU A 1 293 ? -40.276 4.568 31.851 1.00 51.25 293 GLU A N 1
ATOM 2351 C CA . GLU A 1 293 ? -40.355 5.451 30.665 1.00 51.25 293 GLU A CA 1
ATOM 2352 C C . GLU A 1 293 ? -38.987 5.714 29.998 1.00 51.25 293 GLU A C 1
ATOM 2354 O O . GLU A 1 293 ? -38.673 6.841 29.612 1.00 51.25 293 GLU A O 1
ATOM 2359 N N . ALA A 1 294 ? -38.145 4.683 29.869 1.00 59.56 294 ALA A N 1
ATOM 2360 C CA . ALA A 1 294 ? -36.895 4.778 29.111 1.00 59.56 294 ALA A CA 1
ATOM 2361 C C . ALA A 1 294 ? -37.126 4.495 27.612 1.00 59.56 294 ALA A C 1
ATOM 2363 O O . ALA A 1 294 ? -37.278 3.340 27.216 1.00 59.56 294 ALA A O 1
ATOM 2364 N N . GLU A 1 295 ? -37.116 5.527 26.763 1.00 68.88 295 GLU A N 1
ATOM 2365 C CA . GLU A 1 295 ? -37.181 5.348 25.303 1.00 68.88 295 GLU A CA 1
ATOM 2366 C C . GLU A 1 295 ? -35.793 4.970 24.760 1.00 68.88 295 GLU A C 1
ATOM 2368 O O . GLU A 1 295 ? -34.811 5.683 24.980 1.00 68.88 295 GLU A O 1
ATOM 2373 N N . ILE A 1 296 ? -35.689 3.844 24.048 1.00 70.31 296 ILE A N 1
ATOM 2374 C CA . ILE A 1 296 ? -34.425 3.358 23.476 1.00 70.31 296 ILE A CA 1
ATOM 2375 C C . ILE A 1 296 ? -34.430 3.564 21.958 1.00 70.31 296 ILE A C 1
ATOM 2377 O O . ILE A 1 296 ? -35.021 2.788 21.209 1.00 70.31 296 ILE A O 1
ATOM 2381 N N . LYS A 1 297 ? -33.696 4.578 21.488 1.00 77.62 297 LYS A N 1
ATOM 2382 C CA . LYS A 1 297 ? -33.265 4.690 20.089 1.00 77.62 297 LYS A CA 1
ATOM 2383 C C . LYS A 1 297 ? -32.081 3.737 19.908 1.00 77.62 297 LYS A C 1
ATOM 2385 O O . LYS A 1 297 ? -30.977 4.042 20.356 1.00 77.62 297 LYS A O 1
ATOM 2390 N N . TYR A 1 298 ? -32.300 2.571 19.306 1.00 79.62 298 TYR A N 1
ATOM 2391 C CA . TYR A 1 298 ? -31.230 1.595 19.070 1.00 79.62 298 TYR A CA 1
ATOM 2392 C C . TYR A 1 298 ? -30.123 2.164 18.169 1.00 79.62 298 TYR A C 1
ATOM 2394 O O . TYR A 1 298 ? -30.382 2.982 17.286 1.00 79.62 298 TYR A O 1
ATOM 2402 N N . ALA A 1 299 ? -28.883 1.734 18.407 1.00 83.69 299 ALA A N 1
ATOM 2403 C CA . ALA A 1 299 ? -27.760 2.046 17.530 1.00 83.69 299 ALA A CA 1
ATOM 2404 C C . ALA A 1 299 ? -27.825 1.169 16.269 1.00 83.69 299 ALA A C 1
ATOM 2406 O O . ALA A 1 299 ? -28.191 -0.002 16.360 1.00 83.69 299 ALA A O 1
ATOM 2407 N N . THR A 1 300 ? -27.443 1.708 15.111 1.00 86.88 300 THR A N 1
ATOM 2408 C CA . THR A 1 300 ? -27.352 0.933 13.862 1.00 86.88 300 THR A CA 1
ATOM 2409 C C . THR A 1 300 ? -25.894 0.680 13.510 1.00 86.88 300 THR A C 1
ATOM 2411 O O . THR A 1 300 ? -25.078 1.607 13.553 1.00 86.88 300 THR A O 1
ATOM 2414 N N . MET A 1 301 ? -25.576 -0.559 13.134 1.00 90.31 301 MET A N 1
ATOM 2415 C CA . MET A 1 301 ? -24.245 -0.934 12.656 1.00 90.31 301 MET A CA 1
ATOM 2416 C C . MET A 1 301 ? -23.882 -0.151 11.382 1.00 90.31 301 MET A C 1
ATOM 2418 O O . MET A 1 301 ? -24.770 0.257 10.632 1.00 90.31 301 MET A O 1
ATOM 2422 N N . GLY A 1 302 ? -22.591 0.103 11.159 1.00 91.88 302 GLY A N 1
ATOM 2423 C CA . GLY A 1 302 ? -22.108 0.646 9.883 1.00 91.88 302 GLY A CA 1
ATOM 2424 C C . GLY A 1 302 ? -21.979 -0.418 8.790 1.00 91.88 302 GLY A C 1
ATOM 2425 O O . GLY A 1 302 ? -22.024 -1.614 9.078 1.00 91.88 302 GLY A O 1
ATOM 2426 N N . ASP A 1 303 ? -21.783 0.023 7.547 1.00 93.88 303 ASP A N 1
ATOM 2427 C CA . ASP A 1 303 ? -21.654 -0.865 6.384 1.00 93.88 303 ASP A CA 1
ATOM 2428 C C . ASP A 1 303 ? -20.471 -1.828 6.554 1.00 93.88 303 ASP A C 1
ATOM 2430 O O . ASP A 1 303 ? -19.350 -1.414 6.863 1.00 93.88 303 ASP A O 1
ATOM 2434 N N . ASN A 1 304 ? -20.702 -3.109 6.281 1.00 95.69 304 ASN A N 1
ATOM 2435 C CA . ASN A 1 304 ? -19.641 -4.100 6.145 1.00 95.69 304 ASN A CA 1
ATOM 2436 C C . ASN A 1 304 ? -18.958 -3.929 4.773 1.00 95.69 304 ASN A C 1
ATOM 2438 O O . ASN A 1 304 ? -19.606 -3.582 3.783 1.00 95.69 304 ASN A O 1
ATOM 2442 N N . VAL A 1 305 ? -17.655 -4.198 4.675 1.00 96.00 305 VAL A N 1
ATOM 2443 C CA . VAL A 1 305 ? -16.889 -4.048 3.426 1.00 96.00 305 VAL A CA 1
ATOM 2444 C C . VAL A 1 305 ? -16.075 -5.298 3.107 1.00 96.00 305 VAL A C 1
ATOM 2446 O O . VAL A 1 305 ? -15.356 -5.804 3.962 1.00 96.00 305 VAL A O 1
ATOM 2449 N N . ALA A 1 306 ? -16.139 -5.766 1.860 1.00 95.75 306 ALA A N 1
ATOM 2450 C CA . ALA A 1 306 ? -15.176 -6.716 1.308 1.00 95.75 306 ALA A CA 1
ATOM 2451 C C . ALA A 1 306 ? -14.111 -5.967 0.503 1.00 95.75 306 ALA A C 1
ATOM 2453 O O . ALA A 1 306 ? -14.422 -5.208 -0.425 1.00 95.75 306 ALA A O 1
ATOM 2454 N N . LEU A 1 307 ? -12.846 -6.197 0.838 1.00 96.94 307 LEU A N 1
ATOM 2455 C CA . LEU A 1 307 ? -11.702 -5.678 0.095 1.00 96.94 307 LEU A CA 1
ATOM 2456 C C . LEU A 1 307 ? -11.451 -6.492 -1.184 1.00 96.94 307 LEU A C 1
ATOM 2458 O O . LEU A 1 307 ? -12.017 -7.558 -1.387 1.00 96.94 307 LEU A O 1
ATOM 2462 N N . THR A 1 308 ? -10.575 -6.012 -2.062 1.00 96.19 308 THR A N 1
ATOM 2463 C CA . THR A 1 308 ? -10.030 -6.799 -3.188 1.00 96.19 308 THR A CA 1
ATOM 2464 C C . THR A 1 308 ? -8.965 -7.810 -2.753 1.00 96.19 308 THR A C 1
ATOM 2466 O O . THR A 1 308 ? -8.605 -8.698 -3.531 1.00 96.19 308 THR A O 1
ATOM 2469 N N . LEU A 1 309 ? -8.476 -7.667 -1.519 1.00 96.38 309 LEU A N 1
ATOM 2470 C CA . LEU A 1 309 ? -7.472 -8.504 -0.873 1.00 96.38 309 LEU A CA 1
ATOM 2471 C C . LEU A 1 309 ? -7.922 -9.972 -0.821 1.00 96.38 309 LEU A C 1
ATOM 2473 O O . LEU A 1 309 ? -9.046 -10.241 -0.407 1.00 96.38 309 LEU A O 1
ATOM 2477 N N . ASP A 1 310 ? -7.050 -10.920 -1.157 1.00 95.56 310 ASP A N 1
ATOM 2478 C CA . ASP A 1 310 ? -7.237 -12.325 -0.770 1.00 95.56 310 ASP A CA 1
ATOM 2479 C C . ASP A 1 310 ? -6.412 -12.577 0.495 1.00 95.56 310 ASP A C 1
ATOM 2481 O O . ASP A 1 310 ? -5.188 -12.418 0.489 1.00 95.56 310 ASP A O 1
ATOM 2485 N N . ALA A 1 311 ? -7.071 -12.953 1.592 1.00 95.75 311 ALA A N 1
ATOM 2486 C CA . ALA A 1 311 ? -6.415 -13.097 2.890 1.00 95.75 311 ALA A CA 1
ATOM 2487 C C . ALA A 1 311 ? -5.292 -14.153 2.870 1.00 95.75 311 ALA A C 1
ATOM 2489 O O . ALA A 1 311 ? -4.289 -14.011 3.570 1.00 95.75 311 ALA A O 1
ATOM 2490 N N . ARG A 1 312 ? -5.415 -15.181 2.022 1.00 95.56 312 ARG A N 1
ATOM 2491 C CA . ARG A 1 312 ? -4.444 -16.277 1.888 1.00 95.56 312 ARG A CA 1
ATOM 2492 C C . ARG A 1 312 ? -3.230 -15.811 1.088 1.00 95.56 312 ARG A C 1
ATOM 2494 O O . ARG A 1 312 ? -2.098 -16.065 1.493 1.00 95.56 312 ARG A O 1
ATOM 2501 N N . MET A 1 313 ? -3.446 -15.062 0.002 1.00 96.94 313 MET A N 1
ATOM 2502 C CA . MET A 1 313 ? -2.353 -14.443 -0.768 1.00 96.94 313 MET A CA 1
ATOM 2503 C C . MET A 1 313 ? -1.612 -13.379 0.052 1.00 96.94 313 MET A C 1
ATOM 2505 O O . MET A 1 313 ? -0.382 -13.313 -0.003 1.00 96.94 313 MET A O 1
ATOM 2509 N N . GLN A 1 314 ? -2.332 -12.588 0.856 1.00 98.19 314 GLN A N 1
ATOM 2510 C CA . GLN A 1 314 ? -1.731 -11.668 1.822 1.00 98.19 314 GLN A CA 1
ATOM 2511 C C . GLN A 1 314 ? -0.863 -12.420 2.836 1.00 98.19 314 GLN A C 1
ATOM 2513 O O . GLN A 1 314 ? 0.290 -12.044 3.026 1.00 98.19 314 GLN A O 1
ATOM 2518 N N . TYR A 1 315 ? -1.380 -13.494 3.441 1.00 98.06 315 TYR A N 1
ATOM 2519 C CA . TYR A 1 315 ? -0.652 -14.306 4.418 1.00 98.06 315 TYR A CA 1
ATOM 2520 C C . TYR A 1 315 ? 0.620 -14.941 3.826 1.00 98.06 315 TYR A C 1
ATOM 2522 O O . TYR A 1 315 ? 1.695 -14.804 4.407 1.00 98.06 315 TYR A O 1
ATOM 2530 N N . ILE A 1 316 ? 0.541 -15.544 2.631 1.00 97.81 316 ILE A N 1
ATOM 2531 C CA . ILE A 1 316 ? 1.709 -16.047 1.876 1.00 97.81 316 ILE A CA 1
ATOM 2532 C C . ILE A 1 316 ? 2.762 -14.939 1.696 1.00 97.81 316 ILE A C 1
ATOM 2534 O O . ILE A 1 316 ? 3.954 -15.146 1.935 1.00 97.81 316 ILE A O 1
ATOM 2538 N N . THR A 1 317 ? 2.319 -13.750 1.278 1.00 98.50 317 THR A N 1
ATOM 2539 C CA . THR A 1 317 ? 3.209 -12.622 0.971 1.00 98.50 317 THR A CA 1
ATOM 2540 C C . THR A 1 317 ? 3.850 -12.047 2.242 1.00 98.50 317 THR A C 1
ATOM 2542 O O . THR A 1 317 ? 5.048 -11.767 2.247 1.00 98.50 317 THR A O 1
ATOM 2545 N N . GLU A 1 318 ? 3.095 -11.922 3.338 1.00 97.44 318 GLU A N 1
ATOM 2546 C CA . GLU A 1 318 ? 3.595 -11.564 4.676 1.00 97.44 318 GLU A CA 1
ATOM 2547 C C . GLU A 1 318 ? 4.677 -12.539 5.148 1.00 97.44 318 GLU A C 1
ATOM 2549 O O . GLU A 1 318 ? 5.759 -12.111 5.553 1.00 97.44 318 GLU A O 1
ATOM 2554 N N . GLN A 1 319 ? 4.407 -13.847 5.069 1.00 96.62 319 GLN A N 1
ATOM 2555 C CA . GLN A 1 319 ? 5.330 -14.883 5.533 1.00 96.62 319 GLN A CA 1
ATOM 2556 C C . GLN A 1 319 ? 6.645 -14.877 4.747 1.00 96.62 319 GLN A C 1
ATOM 2558 O O . GLN A 1 319 ? 7.719 -14.909 5.348 1.00 96.62 319 GLN A O 1
ATOM 2563 N N . ALA A 1 320 ? 6.594 -14.731 3.419 1.00 96.88 320 ALA A N 1
ATOM 2564 C CA . ALA A 1 320 ? 7.802 -14.585 2.608 1.00 96.88 320 ALA A CA 1
ATOM 2565 C C . ALA A 1 320 ? 8.599 -13.313 2.966 1.00 96.88 320 ALA A C 1
ATOM 2567 O O . ALA A 1 320 ? 9.825 -13.356 3.117 1.00 96.88 320 ALA A O 1
ATOM 2568 N N . MET A 1 321 ? 7.913 -12.178 3.152 1.00 97.19 321 MET A N 1
ATOM 2569 C CA . MET A 1 321 ? 8.556 -10.895 3.461 1.00 97.19 321 MET A CA 1
ATOM 2570 C C . MET A 1 321 ? 9.154 -10.825 4.874 1.00 97.19 321 MET A C 1
ATOM 2572 O O . MET A 1 321 ? 10.071 -10.038 5.089 1.00 97.19 321 MET A O 1
ATOM 2576 N N . ARG A 1 322 ? 8.741 -11.678 5.820 1.00 94.50 322 ARG A N 1
ATOM 2577 C CA . ARG A 1 322 ? 9.360 -11.778 7.163 1.00 94.50 322 ARG A CA 1
ATOM 2578 C C . ARG A 1 322 ? 10.813 -12.255 7.154 1.00 94.50 322 ARG A C 1
ATOM 2580 O O . ARG A 1 322 ? 11.508 -12.096 8.153 1.00 94.50 322 ARG A O 1
ATOM 2587 N N . SER A 1 323 ? 11.299 -12.792 6.034 1.00 92.81 323 SER A N 1
ATOM 2588 C CA . SER A 1 323 ? 12.720 -13.118 5.849 1.00 92.81 323 SER A CA 1
ATOM 2589 C C . SER A 1 323 ? 13.624 -11.889 5.646 1.00 92.81 323 SER A C 1
ATOM 2591 O O . SER A 1 323 ? 14.850 -12.023 5.688 1.00 92.81 323 SER A O 1
ATOM 2593 N N . VAL A 1 324 ? 13.054 -10.691 5.442 1.00 94.38 324 VAL A N 1
ATOM 2594 C CA . VAL A 1 324 ? 13.802 -9.433 5.294 1.00 94.38 324 VAL A CA 1
ATOM 2595 C C . VAL A 1 324 ? 13.397 -8.410 6.351 1.00 94.38 324 VAL A C 1
ATOM 2597 O O . VAL A 1 324 ? 12.239 -8.300 6.735 1.00 94.38 324 VAL A O 1
ATOM 2600 N N . GLY A 1 325 ? 14.362 -7.608 6.802 1.00 93.25 325 GLY A N 1
ATOM 2601 C CA . GLY A 1 325 ? 14.133 -6.678 7.909 1.00 93.25 325 GLY A CA 1
ATOM 2602 C C . GLY A 1 325 ? 13.398 -5.396 7.532 1.00 93.25 325 GLY A C 1
ATOM 2603 O O . GLY A 1 325 ? 12.846 -4.760 8.418 1.00 93.25 325 GLY A O 1
ATOM 2604 N N . ARG A 1 326 ? 13.429 -4.980 6.258 1.00 96.94 326 ARG A N 1
ATOM 2605 C CA . ARG A 1 326 ? 12.762 -3.772 5.739 1.00 96.94 326 ARG A CA 1
ATOM 2606 C C . ARG A 1 326 ? 12.441 -3.941 4.249 1.00 96.94 326 ARG A C 1
ATOM 2608 O O . ARG A 1 326 ? 13.333 -4.244 3.456 1.00 96.94 326 ARG A O 1
ATOM 2615 N N . GLY A 1 327 ? 11.194 -3.718 3.848 1.00 97.69 327 GLY A N 1
ATOM 2616 C CA . GLY A 1 327 ? 10.766 -3.909 2.461 1.00 97.69 327 GLY A CA 1
ATOM 2617 C C . GLY A 1 327 ? 9.259 -3.789 2.248 1.00 97.69 327 GLY A C 1
ATOM 2618 O O . GLY A 1 327 ? 8.507 -3.476 3.168 1.00 97.69 327 GLY A O 1
ATOM 2619 N N . ALA A 1 328 ? 8.822 -4.038 1.017 1.00 98.62 328 ALA A N 1
ATOM 2620 C CA . ALA A 1 328 ? 7.416 -4.083 0.633 1.00 98.62 328 ALA A CA 1
ATOM 2621 C C . ALA A 1 328 ? 7.165 -5.132 -0.449 1.00 98.62 328 ALA A C 1
ATOM 2623 O O . ALA A 1 328 ? 8.044 -5.402 -1.270 1.00 98.62 328 ALA A O 1
ATOM 2624 N N . ALA A 1 329 ? 5.941 -5.646 -0.502 1.00 98.81 329 ALA A N 1
ATOM 2625 C CA . ALA A 1 329 ? 5.455 -6.422 -1.631 1.00 98.81 329 ALA A CA 1
ATOM 2626 C C . ALA A 1 329 ? 4.034 -5.994 -2.016 1.00 98.81 329 ALA A C 1
ATOM 2628 O O . ALA A 1 329 ? 3.222 -5.672 -1.150 1.00 98.81 329 ALA A O 1
ATOM 2629 N N . VAL A 1 330 ? 3.738 -5.972 -3.315 1.00 98.88 330 VAL A N 1
ATOM 2630 C CA . VAL A 1 330 ? 2.409 -5.638 -3.851 1.00 98.88 330 VAL A CA 1
ATOM 2631 C C . VAL A 1 330 ? 2.045 -6.650 -4.925 1.00 98.88 330 VAL A C 1
ATOM 2633 O O . VAL A 1 330 ? 2.735 -6.719 -5.942 1.00 98.88 330 VAL A O 1
ATOM 2636 N N . LEU A 1 331 ? 0.965 -7.399 -4.708 1.00 98.75 331 LEU A N 1
ATOM 2637 C CA . LEU A 1 331 ? 0.367 -8.327 -5.666 1.00 98.75 331 LEU A CA 1
ATOM 2638 C C . LEU A 1 331 ? -0.917 -7.701 -6.224 1.00 98.75 331 LEU A C 1
ATOM 2640 O O . LEU A 1 331 ? -1.810 -7.336 -5.459 1.00 98.75 331 LEU A O 1
ATOM 2644 N N . LEU A 1 332 ? -1.009 -7.574 -7.545 1.00 98.31 332 LEU A N 1
ATOM 2645 C CA . LEU A 1 332 ? -2.106 -6.900 -8.240 1.00 98.31 332 LEU A CA 1
ATOM 2646 C C . LEU A 1 332 ? -2.582 -7.723 -9.446 1.00 98.31 332 LEU A C 1
ATOM 2648 O O . LEU A 1 332 ? -1.763 -8.298 -10.167 1.00 98.31 332 LEU A O 1
ATOM 2652 N N . ASP A 1 333 ? -3.893 -7.758 -9.684 1.00 98.00 333 ASP A N 1
ATOM 2653 C CA . ASP A 1 333 ? -4.475 -8.368 -10.884 1.00 98.00 333 ASP A CA 1
ATOM 2654 C C . ASP A 1 333 ? -4.411 -7.376 -12.064 1.00 98.00 333 ASP A C 1
ATOM 2656 O O . ASP A 1 333 ? -5.043 -6.312 -12.024 1.00 98.00 333 ASP A O 1
ATOM 2660 N N . PRO A 1 334 ? -3.665 -7.678 -13.145 1.00 98.19 334 PRO A N 1
ATOM 2661 C CA . PRO A 1 334 ? -3.485 -6.744 -14.247 1.00 98.19 334 PRO A CA 1
ATOM 2662 C C . PRO A 1 334 ? -4.756 -6.512 -15.074 1.00 98.19 334 PRO A C 1
ATOM 2664 O O . PRO A 1 334 ? -4.772 -5.595 -15.894 1.00 98.19 334 PRO A O 1
ATOM 2667 N N . ARG A 1 335 ? -5.807 -7.322 -14.900 1.00 96.88 335 ARG A N 1
ATOM 2668 C CA . ARG A 1 335 ? -7.030 -7.281 -15.720 1.00 96.88 335 ARG A CA 1
ATOM 2669 C C . ARG A 1 335 ? -8.076 -6.295 -15.203 1.00 96.88 335 ARG A C 1
ATOM 2671 O O . ARG A 1 335 ? -8.994 -5.958 -15.942 1.00 96.88 335 ARG A O 1
ATOM 2678 N N . ASN A 1 336 ? -7.959 -5.857 -13.950 1.00 96.44 336 ASN A N 1
ATOM 2679 C CA . ASN A 1 336 ? -8.904 -4.927 -13.325 1.00 96.44 336 ASN A CA 1
ATOM 2680 C C . ASN A 1 336 ? -8.279 -3.958 -12.299 1.00 96.44 336 ASN A C 1
ATOM 2682 O O . ASN A 1 336 ? -8.971 -3.052 -11.843 1.00 96.44 336 ASN A O 1
ATOM 2686 N N . GLY A 1 337 ? -7.001 -4.117 -11.937 1.00 97.06 337 GLY A N 1
ATOM 2687 C CA . GLY A 1 337 ? -6.341 -3.275 -10.937 1.00 97.06 337 GLY A CA 1
ATOM 2688 C C . GLY A 1 337 ? -6.623 -3.662 -9.480 1.00 97.06 337 GLY A C 1
ATOM 2689 O O . GLY A 1 337 ? -6.247 -2.902 -8.589 1.00 97.06 337 GLY A O 1
ATOM 2690 N N . ASP A 1 338 ? -7.257 -4.808 -9.208 1.00 97.75 338 ASP A N 1
ATOM 2691 C CA . ASP A 1 338 ? -7.478 -5.297 -7.841 1.00 97.75 338 ASP A CA 1
ATOM 2692 C C . ASP A 1 338 ? -6.142 -5.498 -7.114 1.00 97.75 338 ASP A C 1
ATOM 2694 O O . ASP A 1 338 ? -5.284 -6.258 -7.571 1.00 97.75 338 ASP A O 1
ATOM 2698 N N . VAL A 1 339 ? -5.984 -4.878 -5.942 1.00 98.44 339 VAL A N 1
ATOM 2699 C CA . VAL A 1 339 ? -4.874 -5.186 -5.031 1.00 98.44 339 VAL A CA 1
ATOM 2700 C C . VAL A 1 339 ? -5.220 -6.463 -4.265 1.00 98.44 339 VAL A C 1
ATOM 2702 O O . VAL A 1 339 ? -6.154 -6.473 -3.465 1.00 98.44 339 VAL A O 1
ATOM 2705 N N . LEU A 1 340 ? -4.478 -7.540 -4.529 1.00 97.94 340 LEU A N 1
ATOM 2706 C CA . LEU A 1 340 ? -4.698 -8.877 -3.962 1.00 97.94 340 LEU A CA 1
ATOM 2707 C C . LEU A 1 340 ? -3.902 -9.100 -2.672 1.00 97.94 340 LEU A C 1
ATOM 2709 O O . LEU A 1 340 ? -4.384 -9.772 -1.765 1.00 97.94 340 LEU A O 1
ATOM 2713 N N . ALA A 1 341 ? -2.704 -8.517 -2.593 1.00 98.56 341 ALA A N 1
ATOM 2714 C CA . ALA A 1 341 ? -1.888 -8.442 -1.386 1.00 98.56 341 ALA A CA 1
ATOM 2715 C C . ALA A 1 341 ? -1.090 -7.131 -1.371 1.00 98.56 341 ALA A C 1
ATOM 2717 O O . ALA A 1 341 ? -0.584 -6.688 -2.406 1.00 98.56 341 ALA A O 1
ATOM 2718 N N . MET A 1 342 ? -0.943 -6.521 -0.197 1.00 98.62 342 MET A N 1
ATOM 2719 C CA . MET A 1 342 ? -0.098 -5.350 0.019 1.00 98.62 342 MET A CA 1
ATOM 2720 C C . MET A 1 342 ? 0.587 -5.459 1.381 1.00 98.62 342 MET A C 1
ATOM 2722 O O . MET A 1 342 ? -0.053 -5.405 2.430 1.00 98.62 342 MET A O 1
ATOM 2726 N N . VAL A 1 343 ? 1.905 -5.631 1.353 1.00 98.50 343 VAL A N 1
ATOM 2727 C CA . VAL A 1 343 ? 2.742 -5.928 2.518 1.00 98.50 343 VAL A CA 1
ATOM 2728 C C . VAL A 1 343 ? 3.797 -4.846 2.678 1.00 98.50 343 VAL A C 1
ATOM 2730 O O . VAL A 1 343 ? 4.414 -4.408 1.705 1.00 98.50 343 VAL A O 1
ATOM 2733 N N . SER A 1 344 ? 4.045 -4.454 3.922 1.00 98.31 344 SER A N 1
ATOM 2734 C CA . SER A 1 344 ? 5.176 -3.627 4.325 1.00 98.31 344 SER A CA 1
ATOM 2735 C C . SER A 1 344 ? 5.797 -4.258 5.567 1.00 98.31 344 SER A C 1
ATOM 2737 O O . SER A 1 344 ? 5.086 -4.620 6.499 1.00 98.31 344 SER A O 1
ATOM 2739 N N . VAL A 1 345 ? 7.118 -4.417 5.567 1.00 97.00 345 VAL A N 1
ATOM 2740 C CA . VAL A 1 345 ? 7.883 -4.916 6.718 1.00 97.00 345 VAL A CA 1
ATOM 2741 C C . VAL A 1 345 ? 8.959 -3.892 7.092 1.00 97.00 345 VAL A C 1
ATOM 2743 O O . VAL A 1 345 ? 9.537 -3.278 6.188 1.00 97.00 345 VAL A O 1
ATOM 2746 N N . PRO A 1 346 ? 9.250 -3.670 8.385 1.00 97.56 346 PRO A N 1
ATOM 2747 C CA . PRO A 1 346 ? 8.598 -4.267 9.551 1.00 97.56 346 PRO A CA 1
ATOM 2748 C C . PRO A 1 346 ? 7.170 -3.748 9.766 1.00 97.56 346 PRO A C 1
ATOM 2750 O O . PRO A 1 346 ? 6.744 -2.790 9.116 1.00 97.56 346 PRO A O 1
ATOM 2753 N N . SER A 1 347 ? 6.426 -4.415 10.648 1.00 96.25 347 SER A N 1
ATOM 2754 C CA . SER A 1 347 ? 5.013 -4.133 10.930 1.00 96.25 347 SER A CA 1
ATOM 2755 C C . SER A 1 347 ? 4.741 -3.972 12.429 1.00 96.25 347 SER A C 1
ATOM 2757 O O . SER A 1 347 ? 5.651 -4.048 13.253 1.00 96.25 347 SER A O 1
ATOM 2759 N N . TYR A 1 348 ? 3.486 -3.697 12.770 1.00 97.12 348 TYR A N 1
ATOM 2760 C CA . TYR A 1 348 ? 2.965 -3.536 14.127 1.00 97.12 348 TYR A CA 1
ATOM 2761 C C . TYR A 1 348 ? 1.636 -4.294 14.241 1.00 97.12 348 TYR A C 1
ATOM 2763 O O . TYR A 1 348 ? 1.066 -4.665 13.215 1.00 97.12 348 TYR A O 1
ATOM 2771 N N . ASP A 1 349 ? 1.134 -4.521 15.454 1.00 97.31 349 ASP A N 1
ATOM 2772 C CA . ASP A 1 349 ? -0.182 -5.132 15.651 1.00 97.31 349 ASP A CA 1
ATOM 2773 C C . ASP A 1 349 ? -1.248 -4.029 15.787 1.00 97.31 349 ASP A C 1
ATOM 2775 O O . ASP A 1 349 ? -1.145 -3.195 16.689 1.00 97.31 349 ASP A O 1
ATOM 2779 N N . PRO A 1 350 ? -2.272 -3.955 14.917 1.00 96.88 350 PRO A N 1
ATOM 2780 C CA . PRO A 1 350 ? -3.342 -2.973 15.066 1.00 96.88 350 PRO A CA 1
ATOM 2781 C C . PRO A 1 350 ? -4.142 -3.134 16.367 1.00 96.88 350 PRO A C 1
ATOM 2783 O O . PRO A 1 350 ? -4.750 -2.160 16.813 1.00 96.88 350 PRO A O 1
ATOM 2786 N N . ASN A 1 351 ? -4.125 -4.317 17.001 1.00 95.75 351 ASN A N 1
ATOM 2787 C CA . ASN A 1 351 ? -4.747 -4.525 18.310 1.00 95.75 351 ASN A CA 1
ATOM 2788 C C . ASN A 1 351 ? -4.018 -3.768 19.435 1.00 95.75 351 ASN A C 1
ATOM 2790 O O . ASN A 1 351 ? -4.682 -3.374 20.390 1.00 95.75 351 ASN A O 1
ATOM 2794 N N . ASP A 1 352 ? -2.716 -3.461 19.301 1.00 94.31 352 ASP A N 1
ATOM 2795 C CA . ASP A 1 352 ? -1.962 -2.652 20.282 1.00 94.31 352 ASP A CA 1
ATOM 2796 C C . ASP A 1 352 ? -2.586 -1.256 20.473 1.00 94.31 352 ASP A C 1
ATOM 2798 O O . ASP A 1 352 ? -2.404 -0.619 21.507 1.00 94.31 352 ASP A O 1
ATOM 2802 N N . PHE A 1 353 ? -3.341 -0.762 19.485 1.00 92.44 353 PHE A N 1
ATOM 2803 C CA . PHE A 1 353 ? -4.019 0.534 19.535 1.00 92.44 353 PHE A CA 1
ATOM 2804 C C . PHE A 1 353 ? -5.382 0.500 20.232 1.00 92.44 353 PHE A C 1
ATOM 2806 O O . PHE A 1 353 ? -5.971 1.563 20.449 1.00 92.44 353 PHE A O 1
ATOM 2813 N N . ILE A 1 354 ? -5.887 -0.682 20.599 1.00 90.06 354 ILE A N 1
ATOM 2814 C CA . ILE A 1 354 ? -7.262 -0.885 21.052 1.00 90.06 354 ILE A CA 1
ATOM 2815 C C . ILE A 1 354 ? -7.309 -1.297 22.535 1.00 90.06 354 ILE A C 1
ATOM 2817 O O . ILE A 1 354 ? -6.637 -2.249 22.916 1.00 90.06 354 ILE A O 1
ATOM 2821 N N . PRO A 1 355 ? -8.120 -0.636 23.388 1.00 78.31 355 PRO A N 1
ATOM 2822 C CA . PRO A 1 355 ? -8.853 0.613 23.143 1.00 78.31 355 PRO A CA 1
ATOM 2823 C C . PRO A 1 355 ? -7.942 1.858 23.138 1.00 78.31 355 PRO A C 1
ATOM 2825 O O . PRO A 1 355 ? -8.391 2.952 22.784 1.00 78.31 355 PRO A O 1
ATOM 2828 N N . ARG A 1 356 ? -6.680 1.710 23.568 1.00 83.06 356 ARG A N 1
ATOM 2829 C CA . ARG A 1 356 ? -5.638 2.745 23.560 1.00 83.06 356 ARG A CA 1
ATOM 2830 C C . ARG A 1 356 ? -4.255 2.093 23.660 1.00 83.06 356 ARG A C 1
ATOM 2832 O O . ARG A 1 356 ? -4.038 1.291 24.562 1.00 83.06 356 ARG A O 1
ATOM 2839 N N . ILE A 1 357 ? -3.303 2.533 22.835 1.00 88.19 357 ILE A N 1
ATOM 2840 C CA . ILE A 1 357 ? -1.897 2.113 22.954 1.00 88.19 357 ILE A CA 1
ATOM 2841 C C . ILE A 1 357 ? -1.233 2.610 24.246 1.00 88.19 357 ILE A C 1
ATOM 2843 O O . ILE A 1 357 ? -1.441 3.749 24.684 1.00 88.19 357 ILE A O 1
ATOM 2847 N N . LYS A 1 358 ? -0.408 1.748 24.850 1.00 88.25 358 LYS A N 1
ATOM 2848 C CA . LYS A 1 358 ? 0.427 2.073 26.014 1.00 88.25 358 LYS A CA 1
ATOM 2849 C C . LYS A 1 358 ? 1.530 3.066 25.633 1.00 88.25 358 LYS A C 1
ATOM 2851 O O . LYS A 1 358 ? 2.019 3.068 24.505 1.00 88.25 358 LYS A O 1
ATOM 2856 N N . GLY A 1 359 ? 1.942 3.901 26.590 1.00 88.81 359 GLY A N 1
ATOM 2857 C CA . GLY A 1 359 ? 2.970 4.925 26.365 1.00 88.81 359 GLY A CA 1
ATOM 2858 C C . GLY A 1 359 ? 4.299 4.340 25.877 1.00 88.81 359 GLY A C 1
ATOM 2859 O O . GLY A 1 359 ? 4.862 4.840 24.904 1.00 88.81 359 GLY A O 1
ATOM 2860 N N . ASP A 1 360 ? 4.740 3.242 26.491 1.00 90.88 360 ASP A N 1
ATOM 2861 C CA . ASP A 1 360 ? 6.012 2.589 26.165 1.00 90.88 360 ASP A CA 1
ATOM 2862 C C . ASP A 1 360 ? 5.986 1.903 24.792 1.00 90.88 360 ASP A C 1
ATOM 2864 O O . ASP A 1 360 ? 6.950 2.004 24.036 1.00 90.88 360 ASP A O 1
ATOM 2868 N N . ASP A 1 361 ? 4.867 1.278 24.412 1.00 91.25 361 ASP A N 1
ATOM 2869 C CA . ASP A 1 361 ? 4.695 0.684 23.080 1.00 91.25 361 ASP A CA 1
ATOM 2870 C C . ASP A 1 361 ? 4.652 1.746 21.976 1.00 91.25 361 ASP A C 1
ATOM 2872 O O . ASP A 1 361 ? 5.275 1.587 20.925 1.00 91.25 361 ASP A O 1
ATOM 2876 N N . TRP A 1 362 ? 3.996 2.879 22.234 1.00 92.19 362 TRP A N 1
ATOM 2877 C CA . TRP A 1 362 ? 4.014 4.028 21.329 1.00 92.19 362 TRP A CA 1
ATOM 2878 C C . TRP A 1 362 ? 5.413 4.651 21.206 1.00 92.19 362 TRP A C 1
ATOM 2880 O O . TRP A 1 362 ? 5.839 5.007 20.103 1.00 92.19 362 TRP A O 1
ATOM 2890 N N . ALA A 1 363 ? 6.158 4.751 22.311 1.00 93.44 363 ALA A N 1
ATOM 2891 C CA . ALA A 1 363 ? 7.545 5.211 22.305 1.00 93.44 363 ALA A CA 1
ATOM 2892 C C . ALA A 1 363 ? 8.462 4.240 21.540 1.00 93.44 363 ALA A C 1
ATOM 2894 O O . ALA A 1 363 ? 9.281 4.681 20.735 1.00 93.44 363 ALA A O 1
ATOM 2895 N N . ARG A 1 364 ? 8.272 2.925 21.715 1.00 93.06 364 ARG A N 1
ATOM 2896 C CA . ARG A 1 364 ? 8.973 1.861 20.982 1.00 93.06 364 ARG A CA 1
ATOM 2897 C C . ARG A 1 364 ? 8.723 1.947 19.475 1.00 93.06 364 ARG A C 1
ATOM 2899 O O . ARG A 1 364 ? 9.684 1.966 18.714 1.00 93.06 364 ARG A O 1
ATOM 2906 N N . LEU A 1 365 ? 7.465 2.043 19.036 1.00 93.50 365 LEU A N 1
ATOM 2907 C CA . LEU A 1 365 ? 7.116 2.100 17.608 1.00 93.50 365 LEU A CA 1
ATOM 2908 C C . LEU A 1 365 ? 7.635 3.364 16.902 1.00 93.50 365 LEU A C 1
ATOM 2910 O O . LEU A 1 365 ? 8.024 3.287 15.737 1.00 93.50 365 LEU A O 1
ATOM 2914 N N . ASN A 1 366 ? 7.662 4.512 17.590 1.00 92.12 366 ASN A N 1
ATOM 2915 C CA . ASN A 1 366 ? 8.187 5.765 17.030 1.00 92.12 366 ASN A CA 1
ATOM 2916 C C . ASN A 1 366 ? 9.715 5.896 17.134 1.00 92.12 366 ASN A C 1
ATOM 2918 O O . ASN A 1 366 ? 10.325 6.556 16.296 1.00 92.12 366 ASN A O 1
ATOM 2922 N N . GLY A 1 367 ? 10.332 5.299 18.158 1.00 92.00 367 GLY A N 1
ATOM 2923 C CA . GLY A 1 367 ? 11.782 5.313 18.368 1.00 92.00 367 GLY A CA 1
ATOM 2924 C C . GLY A 1 367 ? 12.549 4.278 17.539 1.00 92.00 367 GLY A C 1
ATOM 2925 O O . GLY A 1 367 ? 13.772 4.369 17.431 1.00 92.00 367 GLY A O 1
ATOM 2926 N N . ASP A 1 368 ? 11.863 3.298 16.946 1.00 93.12 368 ASP A N 1
ATOM 2927 C CA . ASP A 1 368 ? 12.487 2.263 16.124 1.00 93.12 368 ASP A CA 1
ATOM 2928 C C . ASP A 1 368 ? 13.022 2.841 14.800 1.00 93.12 368 ASP A C 1
ATOM 2930 O O . ASP A 1 368 ? 12.273 3.225 13.896 1.00 93.12 368 ASP A O 1
ATOM 2934 N N . ALA A 1 369 ? 14.351 2.841 14.658 1.00 91.56 369 ALA A N 1
ATOM 2935 C CA . ALA A 1 369 ? 15.068 3.320 13.476 1.00 91.56 369 ALA A CA 1
ATOM 2936 C C . ALA A 1 369 ? 14.708 2.577 12.172 1.00 91.56 369 ALA A C 1
ATOM 2938 O O . ALA A 1 369 ? 14.994 3.068 11.079 1.00 91.56 369 ALA A O 1
ATOM 2939 N N . THR A 1 370 ? 14.091 1.395 12.255 1.00 93.19 370 THR A N 1
ATOM 2940 C CA . THR A 1 370 ? 13.582 0.651 11.095 1.00 93.19 370 THR A CA 1
ATOM 2941 C C . THR A 1 370 ? 12.202 1.126 10.631 1.00 93.19 370 THR A C 1
ATOM 2943 O O . THR A 1 370 ? 11.756 0.725 9.555 1.00 93.19 370 THR A O 1
ATOM 2946 N N . ALA A 1 371 ? 11.564 2.039 11.371 1.00 95.00 371 ALA A N 1
ATOM 2947 C CA . ALA A 1 371 ? 10.302 2.700 11.050 1.00 95.00 371 ALA A CA 1
ATOM 2948 C C . ALA A 1 371 ? 9.145 1.718 10.733 1.00 95.00 371 ALA A C 1
ATOM 2950 O O . ALA A 1 371 ? 8.672 1.674 9.589 1.00 95.00 371 ALA A O 1
ATOM 2951 N N . PRO A 1 372 ? 8.667 0.932 11.720 1.00 96.56 372 PRO A N 1
ATOM 2952 C CA . PRO A 1 372 ? 7.584 -0.042 11.543 1.00 96.56 372 PRO A CA 1
ATOM 2953 C C . PRO A 1 372 ? 6.227 0.592 11.218 1.00 96.56 372 PRO A C 1
ATOM 2955 O O . PRO A 1 372 ? 5.393 -0.061 10.605 1.00 96.56 372 PRO A O 1
ATOM 2958 N N . MET A 1 373 ? 6.001 1.869 11.545 1.00 94.75 373 MET A N 1
ATOM 2959 C CA . MET A 1 373 ? 4.757 2.581 11.199 1.00 94.75 373 MET A CA 1
ATOM 2960 C C . MET A 1 373 ? 4.648 2.960 9.706 1.00 94.75 373 MET A C 1
ATOM 2962 O O . MET A 1 373 ? 3.559 3.283 9.224 1.00 94.75 373 MET A O 1
ATOM 2966 N N . VAL A 1 374 ? 5.757 2.943 8.954 1.00 95.62 374 VAL A N 1
ATOM 2967 C CA . VAL A 1 374 ? 5.796 3.398 7.554 1.00 95.62 374 VAL A CA 1
ATOM 2968 C C . VAL A 1 374 ? 5.237 2.330 6.616 1.00 95.62 374 VAL A C 1
ATOM 2970 O O . VAL A 1 374 ? 5.789 1.236 6.510 1.00 95.62 374 VAL A O 1
ATOM 2973 N N . ASN A 1 375 ? 4.195 2.684 5.855 1.00 97.75 375 ASN A N 1
ATOM 2974 C CA . ASN A 1 375 ? 3.712 1.863 4.748 1.00 97.75 375 ASN A CA 1
ATOM 2975 C C . ASN A 1 375 ? 4.656 1.993 3.542 1.00 97.75 375 ASN A C 1
ATOM 2977 O O . ASN A 1 375 ? 4.603 2.958 2.776 1.00 97.75 375 ASN A O 1
ATOM 2981 N N . ARG A 1 376 ? 5.533 1.008 3.358 1.00 98.19 376 ARG A N 1
ATOM 2982 C CA . ARG A 1 376 ? 6.523 0.993 2.275 1.00 98.19 376 ARG A CA 1
ATOM 2983 C C . ARG A 1 376 ? 5.921 0.698 0.904 1.00 98.19 376 ARG A C 1
ATOM 2985 O O . ARG A 1 376 ? 6.513 1.097 -0.091 1.00 98.19 376 ARG A O 1
ATOM 2992 N N . ALA A 1 377 ? 4.748 0.068 0.831 1.00 98.44 377 ALA A N 1
ATOM 2993 C CA . ALA A 1 377 ? 4.073 -0.218 -0.436 1.00 98.44 377 ALA A CA 1
ATOM 2994 C C . ALA A 1 377 ? 3.537 1.050 -1.129 1.00 98.44 377 ALA A C 1
ATOM 2996 O O . ALA A 1 377 ? 3.499 1.106 -2.361 1.00 98.44 377 ALA A O 1
ATOM 2997 N N . THR A 1 378 ? 3.184 2.080 -0.346 1.00 98.19 378 THR A N 1
ATOM 2998 C CA . THR A 1 378 ? 2.707 3.389 -0.833 1.00 98.19 378 THR A CA 1
ATOM 2999 C C . THR A 1 378 ? 3.702 4.539 -0.613 1.00 98.19 378 THR A C 1
ATOM 3001 O O . THR A 1 378 ? 3.436 5.672 -1.016 1.00 98.19 378 THR A O 1
ATOM 3004 N N . SER A 1 379 ? 4.875 4.264 -0.030 1.00 97.88 379 SER A N 1
ATOM 3005 C CA . SER A 1 379 ? 5.992 5.216 0.065 1.00 97.88 379 SER A CA 1
ATOM 3006 C C . SER A 1 379 ? 6.850 5.207 -1.203 1.00 97.88 379 SER A C 1
ATOM 3008 O O . SER A 1 379 ? 6.989 4.185 -1.873 1.00 97.88 379 SER A O 1
ATOM 3010 N N . SER A 1 380 ? 7.438 6.354 -1.546 1.00 96.88 380 SER A N 1
ATOM 3011 C CA . SER A 1 380 ? 8.207 6.540 -2.783 1.00 96.88 380 SER A CA 1
ATOM 3012 C C . SER A 1 380 ? 9.705 6.308 -2.597 1.00 96.88 380 SER A C 1
ATOM 3014 O O . SER A 1 380 ? 10.330 6.909 -1.725 1.00 96.88 380 SER A O 1
ATOM 3016 N N . PHE A 1 381 ? 10.296 5.518 -3.490 1.00 97.12 381 PHE A N 1
ATOM 3017 C CA . PHE A 1 381 ? 11.709 5.137 -3.486 1.00 97.12 381 PHE A CA 1
ATOM 3018 C C . PHE A 1 381 ? 12.299 5.257 -4.902 1.00 97.12 381 PHE A C 1
ATOM 3020 O O . PHE A 1 381 ? 11.546 5.203 -5.874 1.00 97.12 381 PHE A O 1
ATOM 3027 N N . PRO A 1 382 ? 13.626 5.397 -5.075 1.00 97.00 382 PRO A N 1
ATOM 3028 C CA . PRO A 1 382 ? 14.229 5.372 -6.405 1.00 97.00 382 PRO A CA 1
ATOM 3029 C C . PRO A 1 382 ? 14.071 3.972 -7.048 1.00 97.00 382 PRO A C 1
ATOM 3031 O O . PRO A 1 382 ? 14.539 2.983 -6.471 1.00 97.00 382 PRO A O 1
ATOM 3034 N N . PRO A 1 383 ? 13.432 3.850 -8.230 1.00 97.25 383 PRO A N 1
ATOM 3035 C CA . PRO A 1 383 ? 13.131 2.551 -8.845 1.00 97.25 383 PRO A CA 1
ATOM 3036 C C . PRO A 1 383 ? 14.361 1.836 -9.418 1.00 97.25 383 PRO A C 1
ATOM 3038 O O . PRO A 1 383 ? 14.395 0.609 -9.531 1.00 97.25 383 PRO A O 1
ATOM 3041 N N . GLY A 1 384 ? 15.387 2.574 -9.842 1.00 96.50 384 GLY A N 1
ATOM 3042 C CA . GLY A 1 384 ? 16.499 1.995 -10.589 1.00 96.50 384 GLY A CA 1
ATOM 3043 C C . GLY A 1 384 ? 16.028 1.258 -11.855 1.00 96.50 384 GLY A C 1
ATOM 3044 O O . GLY A 1 384 ? 15.086 1.655 -12.540 1.00 96.50 384 GLY A O 1
ATOM 3045 N N . SER A 1 385 ? 16.680 0.137 -12.175 1.00 97.88 385 SER A N 1
ATOM 3046 C CA . SER A 1 385 ? 16.533 -0.533 -13.479 1.00 97.88 385 SER A CA 1
ATOM 3047 C C . SER A 1 385 ? 15.159 -1.146 -13.814 1.00 97.88 385 SER A C 1
ATOM 3049 O O . SER A 1 385 ? 15.006 -1.598 -14.950 1.00 97.88 385 SER A O 1
ATOM 3051 N N . ILE A 1 386 ? 14.167 -1.147 -12.913 1.00 98.38 386 ILE A N 1
ATOM 3052 C CA . ILE A 1 386 ? 12.769 -1.459 -13.285 1.00 98.38 386 ILE A CA 1
ATOM 3053 C C . ILE A 1 386 ? 12.104 -0.308 -14.064 1.00 98.38 386 ILE A C 1
ATOM 3055 O O . ILE A 1 386 ? 11.251 -0.555 -14.909 1.00 98.38 386 ILE A O 1
ATOM 3059 N N . TYR A 1 387 ? 12.574 0.932 -13.892 1.00 98.25 387 TYR A N 1
ATOM 3060 C CA . TYR A 1 387 ? 12.071 2.119 -14.599 1.00 98.25 387 TYR A CA 1
ATOM 3061 C C . TYR A 1 387 ? 12.345 2.108 -16.114 1.00 98.25 387 TYR A C 1
ATOM 3063 O O . TYR A 1 387 ? 11.619 2.715 -16.897 1.00 98.25 387 TYR A O 1
ATOM 3071 N N . LYS A 1 388 ? 13.363 1.352 -16.550 1.00 98.69 388 LYS A N 1
ATOM 3072 C CA . LYS A 1 388 ? 13.746 1.172 -17.965 1.00 98.69 388 LYS A CA 1
ATOM 3073 C C . LYS A 1 388 ? 12.603 0.664 -18.855 1.00 98.69 388 LYS A C 1
ATOM 3075 O O . LYS A 1 388 ? 12.636 0.884 -20.061 1.00 98.69 388 LYS A O 1
ATOM 3080 N N . ILE A 1 389 ? 11.599 0.010 -18.267 1.00 98.75 389 ILE A N 1
ATOM 3081 C CA . ILE A 1 389 ? 10.381 -0.439 -18.954 1.00 98.75 389 ILE A CA 1
ATOM 3082 C C . ILE A 1 389 ? 9.627 0.764 -19.536 1.00 98.75 389 ILE A C 1
ATOM 3084 O O . ILE A 1 389 ? 9.354 0.789 -20.734 1.00 98.75 389 ILE A O 1
ATOM 3088 N N . MET A 1 390 ? 9.379 1.795 -18.720 1.00 98.44 390 MET A N 1
ATOM 3089 C CA . MET A 1 390 ? 8.743 3.039 -19.161 1.00 98.44 390 MET A CA 1
ATOM 3090 C C . MET A 1 390 ? 9.564 3.717 -20.265 1.00 98.44 390 MET A C 1
ATOM 3092 O O . MET A 1 390 ? 9.015 4.100 -21.293 1.00 98.44 390 MET A O 1
ATOM 3096 N N . ILE A 1 391 ? 10.890 3.781 -20.104 1.00 98.69 391 ILE A N 1
ATOM 3097 C CA . ILE A 1 391 ? 11.804 4.401 -21.078 1.00 98.69 391 ILE A CA 1
ATOM 3098 C C . ILE A 1 391 ? 11.751 3.701 -22.445 1.00 98.69 391 ILE A C 1
ATOM 3100 O O . ILE A 1 391 ? 11.709 4.372 -23.476 1.00 98.69 391 ILE A O 1
ATOM 3104 N N . ALA A 1 392 ? 11.715 2.363 -22.467 1.00 98.75 392 ALA A N 1
ATOM 3105 C CA . ALA A 1 392 ? 11.546 1.596 -23.701 1.00 98.75 392 ALA A CA 1
ATOM 3106 C C . ALA A 1 392 ? 10.209 1.917 -24.386 1.00 98.75 392 ALA A C 1
ATOM 3108 O O . ALA A 1 392 ? 10.187 2.207 -25.582 1.00 98.75 392 ALA A O 1
ATOM 3109 N N . LEU A 1 393 ? 9.111 1.907 -23.625 1.00 98.62 393 LEU A N 1
ATOM 3110 C CA . LEU A 1 393 ? 7.766 2.180 -24.137 1.00 98.62 393 LEU A CA 1
ATOM 3111 C C . LEU A 1 393 ? 7.645 3.612 -24.673 1.00 98.62 393 LEU A C 1
ATOM 3113 O O . LEU A 1 393 ? 7.137 3.812 -25.773 1.00 98.62 393 LEU A O 1
ATOM 3117 N N . ALA A 1 394 ? 8.174 4.601 -23.951 1.00 98.56 394 ALA A N 1
ATOM 3118 C CA . ALA A 1 394 ? 8.199 5.999 -24.371 1.00 98.56 394 ALA A CA 1
ATOM 3119 C C . ALA A 1 394 ? 8.957 6.192 -25.697 1.00 98.56 394 ALA A C 1
ATOM 3121 O O . ALA A 1 394 ? 8.460 6.851 -26.611 1.00 98.56 394 ALA A O 1
ATOM 3122 N N . ALA A 1 395 ? 10.139 5.581 -25.828 1.00 98.62 395 ALA A N 1
ATOM 3123 C CA . ALA A 1 395 ? 10.960 5.678 -27.032 1.00 98.62 395 ALA A CA 1
ATOM 3124 C C . ALA A 1 395 ? 10.336 4.965 -28.248 1.00 98.62 395 ALA A C 1
ATOM 3126 O O . ALA A 1 395 ? 10.453 5.461 -29.372 1.00 98.62 395 ALA A O 1
ATOM 3127 N N . LEU A 1 396 ? 9.657 3.833 -28.025 1.00 98.62 396 LEU A N 1
ATOM 3128 C CA . LEU A 1 396 ? 8.891 3.117 -29.050 1.00 98.62 396 LEU A CA 1
ATOM 3129 C C . LEU A 1 396 ? 7.651 3.915 -29.487 1.00 98.62 396 LEU A C 1
ATOM 3131 O O . LEU A 1 396 ? 7.494 4.165 -30.680 1.00 98.62 396 LEU A O 1
ATOM 3135 N N . LYS A 1 397 ? 6.821 4.400 -28.545 1.00 97.88 397 LYS A N 1
ATOM 3136 C CA . LYS A 1 397 ? 5.626 5.220 -28.847 1.00 97.88 397 LYS A CA 1
ATOM 3137 C C . LYS A 1 397 ? 5.990 6.483 -29.631 1.00 97.88 397 LYS A C 1
ATOM 3139 O O . LYS A 1 397 ? 5.284 6.856 -30.561 1.00 97.88 397 LYS A O 1
ATOM 3144 N N . ALA A 1 398 ? 7.114 7.118 -29.295 1.00 97.50 398 ALA A N 1
ATOM 3145 C CA . ALA A 1 398 ? 7.622 8.293 -30.001 1.00 97.50 398 ALA A CA 1
ATOM 3146 C C . ALA A 1 398 ? 8.273 7.984 -31.370 1.00 97.50 398 ALA A C 1
ATOM 3148 O O . ALA A 1 398 ? 8.776 8.902 -32.021 1.00 97.50 398 ALA A O 1
ATOM 3149 N N . GLY A 1 399 ? 8.326 6.713 -31.795 1.00 97.31 399 GLY A N 1
ATOM 3150 C CA . GLY A 1 399 ? 8.962 6.280 -33.044 1.00 97.31 399 GLY A CA 1
ATOM 3151 C C . GLY A 1 399 ? 10.474 6.525 -33.092 1.00 97.31 399 GLY A C 1
ATOM 3152 O O . GLY A 1 399 ? 11.059 6.566 -34.172 1.00 97.31 399 GLY A O 1
ATOM 3153 N N . LYS A 1 400 ? 11.117 6.737 -31.936 1.00 97.94 400 LYS A N 1
ATOM 3154 C CA . LYS A 1 400 ? 12.538 7.110 -31.835 1.00 97.94 400 LYS A CA 1
ATOM 3155 C C . LYS A 1 400 ? 13.469 5.908 -31.893 1.00 97.94 400 LYS A C 1
ATOM 3157 O O . LYS A 1 400 ? 14.629 6.071 -32.267 1.00 97.94 400 LYS A O 1
ATOM 3162 N N . ILE A 1 401 ? 12.961 4.724 -31.559 1.00 97.81 401 ILE A N 1
ATOM 3163 C CA . ILE A 1 401 ? 13.629 3.434 -31.742 1.00 97.81 401 ILE A CA 1
ATOM 3164 C C . ILE A 1 401 ? 12.649 2.409 -32.316 1.00 97.81 401 ILE A C 1
ATOM 3166 O O . ILE A 1 401 ? 11.435 2.579 -32.251 1.00 97.81 401 ILE A O 1
ATOM 3170 N N . THR A 1 402 ? 13.192 1.305 -32.814 1.00 98.00 402 THR A N 1
ATOM 3171 C CA . THR A 1 402 ? 12.459 0.069 -33.114 1.00 98.00 402 THR A CA 1
ATOM 3172 C C . THR A 1 402 ? 13.010 -1.063 -32.236 1.00 98.00 402 THR A C 1
ATOM 3174 O O . THR A 1 402 ? 14.128 -0.938 -31.724 1.00 98.00 402 THR A O 1
ATOM 3177 N N . PRO A 1 403 ? 12.326 -2.217 -32.116 1.00 97.50 403 PRO A N 1
ATOM 3178 C CA . PRO A 1 403 ? 12.880 -3.392 -31.431 1.00 97.50 403 PRO A CA 1
ATOM 3179 C C . PRO A 1 403 ? 14.235 -3.867 -31.993 1.00 97.50 403 PRO A C 1
ATOM 3181 O O . PRO A 1 403 ? 15.021 -4.496 -31.282 1.00 97.50 403 PRO A O 1
ATOM 3184 N N . ASN A 1 404 ? 14.517 -3.545 -33.262 1.00 97.88 404 ASN A N 1
ATOM 3185 C CA . ASN A 1 404 ? 15.747 -3.895 -33.971 1.00 97.88 404 ASN A CA 1
ATOM 3186 C C . ASN A 1 404 ? 16.836 -2.813 -33.935 1.00 97.88 404 ASN A C 1
ATOM 3188 O O . ASN A 1 404 ? 17.939 -3.087 -34.407 1.00 97.88 404 ASN A O 1
ATOM 3192 N N . THR A 1 405 ? 16.568 -1.624 -33.384 1.00 98.00 405 THR A N 1
ATOM 3193 C CA . THR A 1 405 ? 17.578 -0.566 -33.240 1.00 98.00 405 THR A CA 1
ATOM 3194 C C . THR A 1 405 ? 18.723 -1.059 -32.353 1.00 98.00 405 THR A C 1
ATOM 3196 O O . THR A 1 405 ? 18.494 -1.583 -31.261 1.00 98.00 405 THR A O 1
ATOM 3199 N N . VAL A 1 406 ? 19.954 -0.903 -32.842 1.00 97.88 406 VAL A N 1
ATOM 3200 C CA . VAL A 1 406 ? 21.181 -1.344 -32.169 1.00 97.88 406 VAL A CA 1
ATOM 3201 C C . VAL A 1 406 ? 21.917 -0.131 -31.615 1.00 97.88 406 VAL A C 1
ATOM 3203 O O . VAL A 1 406 ? 22.159 0.819 -32.354 1.00 97.88 406 VAL A O 1
ATOM 3206 N N . PHE A 1 407 ? 22.338 -0.198 -30.351 1.00 97.25 407 PHE A N 1
ATOM 3207 C CA . PHE A 1 407 ? 23.259 0.778 -29.764 1.00 97.25 407 PHE A CA 1
ATOM 3208 C C . PHE A 1 407 ? 24.558 0.109 -29.293 1.00 97.25 407 PHE A C 1
ATOM 3210 O O . PHE A 1 407 ? 24.513 -1.015 -28.771 1.00 97.25 407 PHE A O 1
ATOM 3217 N N . PRO A 1 408 ? 25.719 0.782 -29.414 1.00 95.69 408 PRO A N 1
ATOM 3218 C CA . PRO A 1 408 ? 26.955 0.326 -28.791 1.00 95.69 408 PRO A CA 1
ATOM 3219 C C . PRO A 1 408 ? 26.799 0.329 -27.266 1.00 95.69 408 PRO A C 1
ATOM 3221 O O . PRO A 1 408 ? 26.265 1.275 -26.683 1.00 95.69 408 PRO A O 1
ATOM 3224 N N . CYS A 1 409 ? 27.263 -0.735 -26.608 1.00 94.50 409 CYS A N 1
ATOM 3225 C CA . CYS A 1 409 ? 27.183 -0.873 -25.152 1.00 94.50 409 CYS A CA 1
ATOM 3226 C C . CYS A 1 409 ? 28.560 -1.171 -24.533 1.00 94.50 409 CYS A C 1
ATOM 3228 O O . CYS A 1 409 ? 28.844 -2.320 -24.165 1.00 94.50 409 CYS A O 1
ATOM 3230 N N . PRO A 1 410 ? 29.429 -0.144 -24.440 1.00 95.00 410 PRO A N 1
ATOM 3231 C CA . PRO A 1 410 ? 30.710 -0.226 -23.737 1.00 95.00 410 PRO A CA 1
ATOM 3232 C C . PRO A 1 410 ? 30.530 -0.459 -22.224 1.00 95.00 410 PRO A C 1
ATOM 3234 O O . PRO A 1 410 ? 29.415 -0.467 -21.702 1.00 95.00 410 PRO A O 1
ATOM 3237 N N . ALA A 1 411 ? 31.636 -0.637 -21.498 1.00 94.00 411 ALA A N 1
ATOM 3238 C CA . ALA A 1 411 ? 31.613 -0.674 -20.032 1.00 94.00 411 ALA A CA 1
ATOM 3239 C C . ALA A 1 411 ? 31.220 0.689 -19.421 1.00 94.00 411 ALA A C 1
ATOM 3241 O O . ALA A 1 411 ? 30.580 0.737 -18.373 1.00 94.00 411 ALA A O 1
ATOM 3242 N N . GLU A 1 412 ? 31.542 1.794 -20.096 1.00 93.94 412 GLU A N 1
ATOM 3243 C CA . GLU A 1 412 ? 31.101 3.146 -19.748 1.00 93.94 412 GLU A CA 1
ATOM 3244 C C . GLU A 1 412 ? 30.935 4.014 -21.001 1.00 93.94 412 GLU A C 1
ATOM 3246 O O . GLU A 1 412 ? 31.612 3.808 -22.006 1.00 93.94 412 GLU A O 1
ATOM 3251 N N . LEU A 1 413 ? 29.994 4.958 -20.949 1.00 94.38 413 LEU A N 1
ATOM 3252 C CA . LEU A 1 413 ? 29.674 5.902 -22.019 1.00 94.38 413 LEU A CA 1
ATOM 3253 C C . LEU A 1 413 ? 29.944 7.323 -21.517 1.00 94.38 413 LEU A C 1
ATOM 3255 O O . LEU A 1 413 ? 29.508 7.671 -20.424 1.00 94.38 413 LEU A O 1
ATOM 3259 N N . TYR A 1 414 ? 30.638 8.157 -22.287 1.00 94.38 414 TYR A N 1
ATOM 3260 C CA . TYR A 1 414 ? 30.905 9.538 -21.879 1.00 94.38 414 TYR A CA 1
ATOM 3261 C C . TYR A 1 414 ? 29.742 10.455 -22.272 1.00 94.38 414 TYR A C 1
ATOM 3263 O O . TYR A 1 414 ? 29.407 10.561 -23.447 1.00 94.38 414 TYR A O 1
ATOM 3271 N N . ILE A 1 415 ? 29.141 11.127 -21.287 1.00 94.31 415 ILE A N 1
ATOM 3272 C CA . ILE A 1 415 ? 28.022 12.067 -21.466 1.00 94.31 415 ILE A CA 1
ATOM 3273 C C . ILE A 1 415 ? 28.396 13.364 -20.746 1.00 94.31 415 ILE A C 1
ATOM 3275 O O . ILE A 1 415 ? 28.751 13.340 -19.566 1.00 94.31 415 ILE A O 1
ATOM 3279 N N . GLY A 1 416 ? 28.389 14.496 -21.457 1.00 87.81 416 GLY A N 1
ATOM 3280 C CA . GLY A 1 416 ? 28.841 15.782 -20.903 1.00 87.81 416 GLY A CA 1
ATOM 3281 C C . GLY A 1 416 ? 30.273 15.746 -20.342 1.00 87.81 416 GLY A C 1
ATOM 3282 O O . GLY A 1 416 ? 30.547 16.356 -19.312 1.00 87.81 416 GLY A O 1
ATOM 3283 N N . GLY A 1 417 ? 31.165 14.959 -20.958 1.00 88.69 417 GLY A N 1
ATOM 3284 C CA . GLY A 1 417 ? 32.552 14.778 -20.510 1.00 88.69 417 GLY A CA 1
ATOM 3285 C C . GLY A 1 417 ? 32.742 13.893 -19.268 1.00 88.69 417 GLY A C 1
ATOM 3286 O O . GLY A 1 417 ? 33.873 13.741 -18.812 1.00 88.69 417 GLY A O 1
ATOM 3287 N N . ARG A 1 418 ? 31.681 13.284 -18.715 1.00 92.06 418 ARG A N 1
ATOM 3288 C CA . ARG A 1 418 ? 31.754 12.394 -17.540 1.00 92.06 418 ARG A CA 1
ATOM 3289 C C . ARG A 1 418 ? 31.427 10.938 -17.905 1.00 92.06 418 ARG A C 1
ATOM 3291 O O . ARG A 1 418 ? 30.536 10.725 -18.727 1.00 92.06 418 ARG A O 1
ATOM 3298 N N . PRO A 1 419 ? 32.088 9.934 -17.296 1.00 94.06 419 PRO A N 1
ATOM 3299 C CA . PRO A 1 419 ? 31.813 8.525 -17.566 1.00 94.06 419 PRO A CA 1
ATOM 3300 C C . PRO A 1 419 ? 30.533 8.045 -16.863 1.00 94.06 419 PRO A C 1
ATOM 3302 O O . PRO A 1 419 ? 30.439 8.028 -15.635 1.00 94.06 419 PRO A O 1
ATOM 3305 N N . PHE A 1 420 ? 29.556 7.599 -17.650 1.00 95.25 420 PHE A N 1
ATOM 3306 C CA . PHE A 1 420 ? 28.340 6.925 -17.202 1.00 95.25 420 PHE A CA 1
ATOM 3307 C C . PHE A 1 420 ? 28.512 5.410 -17.341 1.00 95.25 420 PHE A C 1
ATOM 3309 O O . PHE A 1 420 ? 28.551 4.861 -18.445 1.00 95.25 420 PHE A O 1
ATOM 3316 N N . ARG A 1 421 ? 28.646 4.724 -16.205 1.00 94.31 421 ARG A N 1
ATOM 3317 C CA . ARG A 1 421 ? 29.041 3.311 -16.149 1.00 94.31 421 ARG A CA 1
ATOM 3318 C C . ARG A 1 421 ? 27.877 2.345 -16.359 1.00 94.31 421 ARG A C 1
ATOM 3320 O O . ARG A 1 421 ? 26.760 2.540 -15.876 1.00 94.31 421 ARG A O 1
ATOM 3327 N N . ASN A 1 422 ? 28.169 1.234 -17.020 1.00 93.12 422 ASN A N 1
ATOM 3328 C CA . ASN A 1 422 ? 27.329 0.050 -16.967 1.00 93.12 422 ASN A CA 1
ATOM 3329 C C . ASN A 1 422 ? 27.449 -0.631 -15.591 1.00 93.12 422 ASN A C 1
ATOM 3331 O O . ASN A 1 422 ? 28.369 -0.360 -14.820 1.00 93.12 422 ASN A O 1
ATOM 3335 N N . TRP A 1 423 ? 26.516 -1.527 -15.269 1.00 87.62 423 TRP A N 1
ATOM 3336 C CA . TRP A 1 423 ? 26.584 -2.307 -14.026 1.00 87.62 423 TRP A CA 1
ATOM 3337 C C . TRP A 1 423 ? 27.679 -3.391 -14.077 1.00 87.62 423 TRP A C 1
ATOM 3339 O O . TRP A 1 423 ? 28.182 -3.819 -13.042 1.00 87.62 423 TRP A O 1
ATOM 3349 N N . THR A 1 424 ? 28.061 -3.812 -15.286 1.00 86.69 424 THR A N 1
ATOM 3350 C CA . THR A 1 424 ? 29.205 -4.688 -15.567 1.00 86.69 424 THR A CA 1
ATOM 3351 C C . THR A 1 424 ? 30.440 -3.866 -15.942 1.00 86.69 424 THR A C 1
ATOM 3353 O O . THR A 1 424 ? 30.338 -2.859 -16.639 1.00 86.69 424 THR A O 1
ATOM 3356 N N . LYS A 1 425 ? 31.623 -4.334 -15.522 1.00 88.62 425 LYS A N 1
ATOM 3357 C CA . LYS A 1 425 ? 32.927 -3.775 -15.926 1.00 88.62 425 LYS A CA 1
ATOM 3358 C C . LYS A 1 425 ? 33.362 -4.203 -17.336 1.00 88.62 425 LYS A C 1
ATOM 3360 O O . LYS A 1 425 ? 34.312 -3.646 -17.871 1.00 88.62 425 LYS A O 1
ATOM 3365 N N . ILE A 1 426 ? 32.696 -5.200 -17.918 1.00 88.44 426 ILE A N 1
ATOM 3366 C CA . ILE A 1 426 ? 32.989 -5.750 -19.247 1.00 88.44 426 ILE A CA 1
ATOM 3367 C C . ILE A 1 426 ? 31.930 -5.225 -20.232 1.00 88.44 426 ILE A C 1
ATOM 3369 O O . ILE A 1 426 ? 30.741 -5.293 -19.899 1.00 88.44 426 ILE A O 1
ATOM 3373 N N . PRO A 1 427 ? 32.313 -4.723 -21.425 1.00 89.19 427 PRO A N 1
ATOM 3374 C CA . PRO A 1 427 ? 31.366 -4.363 -22.480 1.00 89.19 427 PRO A CA 1
ATOM 3375 C C . PRO A 1 427 ? 30.417 -5.519 -22.818 1.00 89.19 427 PRO A C 1
ATOM 3377 O O . PRO A 1 427 ? 30.852 -6.656 -22.968 1.00 89.19 427 PRO A O 1
ATOM 3380 N N . LEU A 1 428 ? 29.126 -5.224 -22.991 1.00 89.69 428 LEU A N 1
ATOM 3381 C CA . LEU A 1 428 ? 28.131 -6.228 -23.405 1.00 89.69 428 LEU A CA 1
ATOM 3382 C C . LEU A 1 428 ? 28.018 -6.362 -24.933 1.00 89.69 428 LEU A C 1
ATOM 3384 O O . LEU A 1 428 ? 27.291 -7.221 -25.421 1.00 89.69 428 LEU A O 1
ATOM 3388 N N . GLY A 1 429 ? 28.731 -5.515 -25.681 1.00 90.25 429 GLY A N 1
ATOM 3389 C CA . GLY A 1 429 ? 28.664 -5.456 -27.140 1.00 90.25 429 GLY A CA 1
ATOM 3390 C C . GLY A 1 429 ? 27.390 -4.773 -27.664 1.00 90.25 429 GLY A C 1
ATOM 3391 O O . GLY A 1 429 ? 26.498 -4.418 -26.886 1.00 90.25 429 GLY A O 1
ATOM 3392 N N . PRO A 1 430 ? 27.296 -4.528 -28.983 1.00 95.12 430 PRO A N 1
ATOM 3393 C CA . PRO A 1 430 ? 26.126 -3.898 -29.590 1.00 95.12 430 PRO A CA 1
ATOM 3394 C C . PRO A 1 430 ? 24.839 -4.661 -29.249 1.00 95.12 430 PRO A C 1
ATOM 3396 O O . PRO A 1 430 ? 24.740 -5.862 -29.484 1.00 95.12 430 PRO A O 1
ATOM 3399 N N . SER A 1 431 ? 23.856 -3.971 -28.668 1.00 96.44 431 SER A N 1
ATOM 3400 C CA . SER A 1 431 ? 22.629 -4.589 -28.147 1.00 96.44 431 SER A CA 1
ATOM 3401 C C . SER A 1 431 ? 21.385 -4.055 -28.854 1.00 96.44 431 SER A C 1
ATOM 3403 O O . SER A 1 431 ? 21.291 -2.857 -29.114 1.00 96.44 431 SER A O 1
ATOM 3405 N N . LYS A 1 432 ? 20.417 -4.946 -29.109 1.00 98.00 432 LYS A N 1
ATOM 3406 C CA . LYS A 1 432 ? 19.018 -4.620 -29.449 1.00 98.00 432 LYS A CA 1
ATOM 3407 C C . LYS A 1 432 ? 18.170 -4.491 -28.178 1.00 98.00 432 LYS A C 1
ATOM 3409 O O . LYS A 1 432 ? 18.612 -4.901 -27.103 1.00 98.00 432 LYS A O 1
ATOM 3414 N N . LEU A 1 433 ? 16.927 -4.017 -28.307 1.00 98.31 433 LEU A N 1
ATOM 3415 C CA . LEU A 1 433 ? 16.010 -3.803 -27.177 1.00 98.31 433 LEU A CA 1
ATOM 3416 C C . LEU A 1 433 ? 15.852 -5.035 -26.267 1.00 98.31 433 LEU A C 1
ATOM 3418 O O . LEU A 1 433 ? 16.026 -4.919 -25.054 1.00 98.31 433 LEU A O 1
ATOM 3422 N N . ARG A 1 434 ? 15.587 -6.218 -26.841 1.00 98.19 434 ARG A N 1
ATOM 3423 C CA . ARG A 1 434 ? 15.426 -7.477 -26.087 1.00 98.19 434 ARG A CA 1
ATOM 3424 C C . ARG A 1 434 ? 16.633 -7.771 -25.191 1.00 98.19 434 ARG A C 1
ATOM 3426 O O . ARG A 1 434 ? 16.478 -8.033 -24.001 1.00 98.19 434 ARG A O 1
ATOM 3433 N N . GLU A 1 435 ? 17.838 -7.669 -25.748 1.00 97.69 435 GLU A N 1
ATOM 3434 C CA . GLU A 1 435 ? 19.086 -7.953 -25.032 1.00 97.69 435 GLU A CA 1
ATOM 3435 C C . GLU A 1 435 ? 19.416 -6.879 -23.993 1.00 97.69 435 GLU A C 1
ATOM 3437 O O . GLU A 1 435 ? 19.875 -7.191 -22.891 1.00 97.69 435 GLU A O 1
ATOM 3442 N N . ALA A 1 436 ? 19.107 -5.617 -24.295 1.00 97.88 436 ALA A N 1
ATOM 3443 C CA . ALA A 1 436 ? 19.257 -4.521 -23.352 1.00 97.88 436 ALA A CA 1
ATOM 3444 C C . ALA A 1 436 ? 18.334 -4.661 -22.131 1.00 97.88 436 ALA A C 1
ATOM 3446 O O . ALA A 1 436 ? 18.770 -4.380 -21.011 1.00 97.88 436 ALA A O 1
ATOM 3447 N N . ILE A 1 437 ? 17.096 -5.138 -22.316 1.00 98.56 437 ILE A N 1
ATOM 3448 C CA . ILE A 1 437 ? 16.184 -5.468 -21.212 1.00 98.56 437 ILE A CA 1
ATOM 3449 C C . ILE A 1 437 ? 16.710 -6.697 -20.448 1.00 98.56 437 ILE A C 1
ATOM 3451 O O . ILE A 1 437 ? 16.935 -6.584 -19.237 1.00 98.56 437 ILE A O 1
ATOM 3455 N N . ARG A 1 438 ? 17.006 -7.814 -21.142 1.00 98.12 438 ARG A N 1
ATOM 3456 C CA . ARG A 1 438 ? 17.522 -9.079 -20.565 1.00 98.12 438 ARG A CA 1
ATOM 3457 C C . ARG A 1 438 ? 18.711 -8.866 -19.629 1.00 98.12 438 ARG A C 1
ATOM 3459 O O . ARG A 1 438 ? 18.716 -9.340 -18.486 1.00 98.12 438 ARG A O 1
ATOM 3466 N N . MET A 1 439 ? 19.708 -8.133 -20.124 1.00 96.69 439 MET A N 1
ATOM 3467 C CA . MET A 1 439 ? 20.967 -7.854 -19.433 1.00 96.69 439 MET A CA 1
ATOM 3468 C C . MET A 1 439 ? 20.961 -6.515 -18.685 1.00 96.69 439 MET A C 1
ATOM 3470 O O . MET A 1 439 ? 21.995 -6.103 -18.169 1.00 96.69 439 MET A O 1
ATOM 3474 N N . SER A 1 440 ? 19.817 -5.825 -18.587 1.00 96.19 440 SER A N 1
ATOM 3475 C CA . SER A 1 440 ? 19.660 -4.564 -17.843 1.00 96.19 440 SER A CA 1
ATOM 3476 C C . SER A 1 440 ? 20.680 -3.469 -18.220 1.00 96.19 440 SER A C 1
ATOM 3478 O O . SER A 1 440 ? 21.130 -2.699 -17.371 1.00 96.19 440 SER A O 1
ATOM 3480 N N . ASN A 1 441 ? 21.054 -3.398 -19.492 1.00 96.69 441 ASN A N 1
ATOM 3481 C CA . ASN A 1 441 ? 22.235 -2.708 -20.015 1.00 96.69 441 ASN A CA 1
ATOM 3482 C C . ASN A 1 441 ? 22.137 -1.165 -19.902 1.00 96.69 441 ASN A C 1
ATOM 3484 O O . ASN A 1 441 ? 21.324 -0.561 -20.597 1.00 96.69 441 ASN A O 1
ATOM 3488 N N . ASN A 1 442 ? 22.921 -0.504 -19.032 1.00 96.88 442 ASN A N 1
ATOM 3489 C CA . ASN A 1 442 ? 22.763 0.949 -18.807 1.00 96.88 442 ASN A CA 1
ATOM 3490 C C . ASN A 1 442 ? 23.093 1.812 -20.049 1.00 96.88 442 ASN A C 1
ATOM 3492 O O . ASN A 1 442 ? 22.238 2.623 -20.401 1.00 96.88 442 ASN A O 1
ATOM 3496 N N . PRO A 1 443 ? 24.244 1.643 -20.745 1.00 97.44 443 PRO A N 1
ATOM 3497 C CA . PRO A 1 443 ? 24.579 2.378 -21.970 1.00 97.44 443 PRO A CA 1
ATOM 3498 C C . PRO A 1 443 ? 23.469 2.448 -23.016 1.00 97.44 443 PRO A C 1
ATOM 3500 O O . PRO A 1 443 ? 23.247 3.513 -23.590 1.00 97.44 443 PRO A O 1
ATOM 3503 N N . PHE A 1 444 ? 22.751 1.343 -23.244 1.00 98.12 444 PHE A N 1
ATOM 3504 C CA . PHE A 1 444 ? 21.608 1.317 -24.158 1.00 98.12 444 PHE A CA 1
ATOM 3505 C C . PHE A 1 444 ? 20.523 2.301 -23.698 1.00 98.12 444 PHE A C 1
ATOM 3507 O O . PHE A 1 444 ? 20.090 3.153 -24.465 1.00 98.12 444 PHE A O 1
ATOM 3514 N N . PHE A 1 445 ? 20.128 2.241 -22.423 1.00 98.31 445 PHE A N 1
ATOM 3515 C CA . PHE A 1 445 ? 19.068 3.094 -21.881 1.00 98.31 445 PHE A CA 1
ATOM 3516 C C . PHE A 1 445 ? 19.468 4.565 -21.704 1.00 98.31 445 PHE A C 1
ATOM 3518 O O . PHE A 1 445 ? 18.597 5.424 -21.807 1.00 98.31 445 PHE A O 1
ATOM 3525 N N . TYR A 1 446 ? 20.756 4.881 -21.528 1.00 98.12 446 TYR A N 1
ATOM 3526 C CA . TYR A 1 446 ? 21.238 6.266 -21.611 1.00 98.12 446 TYR A CA 1
ATOM 3527 C C . TYR A 1 446 ? 20.979 6.858 -23.005 1.00 98.12 446 TYR A C 1
ATOM 3529 O O . TYR A 1 446 ? 20.371 7.921 -23.120 1.00 98.12 446 TYR A O 1
ATOM 3537 N N . GLN A 1 447 ? 21.383 6.139 -24.059 1.00 98.06 447 GLN A N 1
ATOM 3538 C CA . GLN A 1 447 ? 21.213 6.567 -25.452 1.00 98.06 447 GLN A CA 1
ATOM 3539 C C . GLN A 1 447 ? 19.731 6.639 -25.844 1.00 98.06 447 GLN A C 1
ATOM 3541 O O . GLN A 1 447 ? 19.285 7.661 -26.358 1.00 98.06 447 GLN A O 1
ATOM 3546 N N . VAL A 1 448 ? 18.943 5.605 -25.519 1.00 98.25 448 VAL A N 1
ATOM 3547 C CA . VAL A 1 448 ? 17.490 5.581 -25.763 1.00 98.25 448 VAL A CA 1
ATOM 3548 C C . VAL A 1 448 ? 16.779 6.742 -25.073 1.00 98.25 448 VAL A C 1
ATOM 3550 O O . VAL A 1 448 ? 15.937 7.382 -25.691 1.00 98.25 448 VAL A O 1
ATOM 3553 N N . GLY A 1 449 ? 17.120 7.042 -23.818 1.00 97.62 449 GLY A N 1
ATOM 3554 C CA . GLY A 1 449 ? 16.519 8.145 -23.071 1.00 97.62 449 GLY A CA 1
ATOM 3555 C C . GLY A 1 449 ? 16.791 9.517 -23.683 1.00 97.62 449 GLY A C 1
ATOM 3556 O O . GLY A 1 449 ? 15.871 10.315 -23.868 1.00 97.62 449 GLY A O 1
ATOM 3557 N N . ILE A 1 450 ? 18.050 9.776 -24.047 1.00 97.38 450 ILE A N 1
ATOM 3558 C CA . ILE A 1 450 ? 18.455 11.019 -24.717 1.00 97.38 450 ILE A CA 1
ATOM 3559 C C . ILE A 1 450 ? 17.752 11.143 -26.081 1.00 97.38 450 ILE A C 1
ATOM 3561 O O . ILE A 1 450 ? 17.165 12.183 -26.370 1.00 97.38 450 ILE A O 1
ATOM 3565 N N . GLN A 1 451 ? 17.718 10.067 -26.875 1.00 97.25 451 GLN A N 1
ATOM 3566 C CA . GLN A 1 451 ? 17.092 10.042 -28.203 1.00 97.25 451 GLN A CA 1
ATOM 3567 C C . GLN A 1 451 ? 15.551 10.104 -28.170 1.00 97.25 451 GLN A C 1
ATOM 3569 O O . GLN A 1 451 ? 14.937 10.629 -29.102 1.00 97.25 451 GLN A O 1
ATOM 3574 N N . ALA A 1 452 ? 14.914 9.601 -27.107 1.00 97.69 452 ALA A N 1
ATOM 3575 C CA . ALA A 1 452 ? 13.480 9.762 -26.865 1.00 97.69 452 ALA A CA 1
ATOM 3576 C C . ALA A 1 452 ? 13.112 11.231 -26.596 1.00 97.69 452 ALA A C 1
ATOM 3578 O O . ALA A 1 452 ? 12.106 11.728 -27.108 1.00 97.69 452 ALA A O 1
ATOM 3579 N N . GLY A 1 453 ? 13.956 11.923 -25.825 1.00 96.94 453 GLY A N 1
ATOM 3580 C CA . GLY A 1 453 ? 13.751 13.299 -25.384 1.00 96.94 453 GLY A CA 1
ATOM 3581 C C . GLY A 1 453 ? 12.760 13.405 -24.220 1.00 96.94 453 GLY A C 1
ATOM 3582 O O . GLY A 1 453 ? 11.757 12.693 -24.156 1.00 96.94 453 GLY A O 1
ATOM 3583 N N . MET A 1 454 ? 13.018 14.334 -23.291 1.00 96.50 454 MET A N 1
ATOM 3584 C CA . MET A 1 454 ? 12.273 14.421 -22.024 1.00 96.50 454 MET A CA 1
ATOM 3585 C C . MET A 1 454 ? 10.757 14.561 -22.183 1.00 96.50 454 MET A C 1
ATOM 3587 O O . MET A 1 454 ? 10.034 14.051 -21.334 1.00 96.50 454 MET A O 1
ATOM 3591 N N . LYS A 1 455 ? 10.258 15.184 -23.262 1.00 97.12 455 LYS A N 1
ATOM 3592 C CA . LYS A 1 455 ? 8.810 15.287 -23.503 1.00 97.12 455 LYS A CA 1
ATOM 3593 C C . LYS A 1 455 ? 8.156 13.904 -23.596 1.00 97.12 455 LYS A C 1
ATOM 3595 O O . LYS A 1 455 ? 7.235 13.629 -22.841 1.00 97.12 455 LYS A O 1
ATOM 3600 N N . ALA A 1 456 ? 8.665 13.018 -24.457 1.00 98.12 456 ALA A N 1
ATOM 3601 C CA . ALA A 1 456 ? 8.108 11.673 -24.627 1.00 98.12 456 ALA A CA 1
ATOM 3602 C C . ALA A 1 456 ? 8.199 10.840 -23.336 1.00 98.12 456 ALA A C 1
ATOM 3604 O O . ALA A 1 456 ? 7.288 10.080 -23.015 1.00 98.12 456 ALA A O 1
ATOM 3605 N N . LEU A 1 457 ? 9.288 11.016 -22.582 1.00 98.38 457 LEU A N 1
ATOM 3606 C CA . LEU A 1 457 ? 9.508 10.342 -21.305 1.00 98.38 457 LEU A CA 1
ATOM 3607 C C . LEU A 1 457 ? 8.527 10.806 -20.212 1.00 98.38 457 LEU A C 1
ATOM 3609 O O . LEU A 1 457 ? 7.977 9.979 -19.487 1.00 98.38 457 LEU A O 1
ATOM 3613 N N . VAL A 1 458 ? 8.288 12.116 -20.098 1.00 98.06 458 VAL A N 1
ATOM 3614 C CA . VAL A 1 458 ? 7.338 12.693 -19.131 1.00 98.06 458 VAL A CA 1
ATOM 3615 C C . VAL A 1 458 ? 5.897 12.391 -19.534 1.00 98.06 458 VAL A C 1
ATOM 3617 O O . VAL A 1 458 ? 5.105 12.028 -18.670 1.00 98.06 458 VAL A O 1
ATOM 3620 N N . ASP A 1 459 ? 5.558 12.477 -20.822 1.00 98.00 459 ASP A N 1
ATOM 3621 C CA . ASP A 1 459 ? 4.224 12.129 -21.323 1.00 98.00 459 ASP A CA 1
ATOM 3622 C C . ASP A 1 459 ? 3.881 10.663 -20.998 1.00 98.00 459 ASP A C 1
ATOM 3624 O O . ASP A 1 459 ? 2.804 10.386 -20.475 1.00 98.00 459 ASP A O 1
ATOM 3628 N N . MET A 1 460 ? 4.814 9.726 -21.216 1.00 98.50 460 MET A N 1
ATOM 3629 C CA . MET A 1 460 ? 4.621 8.318 -20.845 1.00 98.50 460 MET A CA 1
ATOM 3630 C C . MET A 1 460 ? 4.530 8.120 -19.322 1.00 98.50 460 MET A C 1
ATOM 3632 O O . MET A 1 460 ? 3.667 7.381 -18.851 1.00 98.50 460 MET A O 1
ATOM 3636 N N . GLY A 1 461 ? 5.365 8.813 -18.539 1.00 98.00 461 GLY A N 1
ATOM 3637 C CA . GLY A 1 461 ? 5.272 8.798 -17.076 1.00 98.00 461 GLY A CA 1
ATOM 3638 C C . GLY A 1 461 ? 3.907 9.273 -16.563 1.00 98.00 461 GLY A C 1
ATOM 3639 O O . GLY A 1 461 ? 3.336 8.639 -15.678 1.00 98.00 461 GLY A O 1
ATOM 3640 N N . LYS A 1 462 ? 3.342 10.326 -17.169 1.00 97.81 462 LYS A N 1
ATOM 3641 C CA . LYS A 1 462 ? 1.997 10.840 -16.862 1.00 97.81 462 LYS A CA 1
ATOM 3642 C C . LYS A 1 462 ? 0.888 9.870 -17.265 1.00 97.81 462 LYS A C 1
ATOM 3644 O O . LYS A 1 462 ? -0.032 9.665 -16.480 1.00 97.81 462 LYS A O 1
ATOM 3649 N N . ILE A 1 463 ? 0.989 9.229 -18.435 1.00 97.88 463 ILE A N 1
ATOM 3650 C CA . ILE A 1 463 ? 0.057 8.162 -18.849 1.00 97.88 463 ILE A CA 1
ATOM 3651 C C . ILE A 1 463 ? 0.016 7.054 -17.785 1.00 97.88 463 ILE A C 1
ATOM 3653 O O . ILE A 1 463 ? -1.066 6.613 -17.407 1.00 97.88 463 ILE A O 1
ATOM 3657 N N . MET A 1 464 ? 1.174 6.657 -17.250 1.00 96.69 464 MET A N 1
ATOM 3658 C CA . MET A 1 464 ? 1.299 5.645 -16.190 1.00 96.69 464 MET A CA 1
ATOM 3659 C C . MET A 1 464 ? 0.938 6.145 -14.776 1.00 96.69 464 MET A C 1
ATOM 3661 O O . MET A 1 464 ? 0.921 5.345 -13.844 1.00 96.69 464 MET A O 1
ATOM 3665 N N . GLY A 1 465 ? 0.647 7.439 -14.597 1.00 96.25 465 GLY A N 1
ATOM 3666 C CA . GLY A 1 465 ? 0.296 8.037 -13.304 1.00 96.25 465 GLY A CA 1
ATOM 3667 C C . GLY A 1 465 ? 1.475 8.319 -12.360 1.00 96.25 465 GLY A C 1
ATOM 3668 O O . GLY A 1 465 ? 1.261 8.488 -11.163 1.00 96.25 465 GLY A O 1
ATOM 3669 N N . PHE A 1 466 ? 2.718 8.369 -12.851 1.00 98.06 466 PHE A N 1
ATOM 3670 C CA . PHE A 1 466 ? 3.869 8.759 -12.027 1.00 98.06 466 PHE A CA 1
ATOM 3671 C C . PHE A 1 466 ? 3.861 10.262 -11.709 1.00 98.06 466 PHE A C 1
ATOM 3673 O O . PHE A 1 466 ? 3.549 11.088 -12.565 1.00 98.06 466 PHE A O 1
ATOM 3680 N N . GLY A 1 467 ? 4.275 10.618 -10.488 1.00 95.94 467 GLY A N 1
ATOM 3681 C CA . GLY A 1 467 ? 4.218 11.986 -9.958 1.00 95.94 467 GLY A CA 1
ATOM 3682 C C . GLY A 1 467 ? 2.920 12.305 -9.206 1.00 95.94 467 GLY A C 1
ATOM 3683 O O . GLY A 1 467 ? 2.834 13.348 -8.566 1.00 95.94 467 GLY A O 1
ATOM 3684 N N . GLU A 1 468 ? 1.936 11.403 -9.233 1.00 96.50 468 GLU A N 1
ATOM 3685 C CA . GLU A 1 468 ? 0.634 11.546 -8.580 1.00 96.50 468 GLU A CA 1
ATOM 3686 C C . GLU A 1 468 ? 0.281 10.273 -7.787 1.00 96.50 468 GLU A C 1
ATOM 3688 O O . GLU A 1 468 ? 0.748 9.183 -8.138 1.00 96.50 468 GLU A O 1
ATOM 3693 N N . PRO A 1 469 ? -0.539 10.363 -6.722 1.00 97.56 469 PRO A N 1
ATOM 3694 C CA . PRO A 1 469 ? -1.148 9.191 -6.094 1.00 97.56 469 PRO A CA 1
ATOM 3695 C C . PRO A 1 469 ? -1.860 8.300 -7.122 1.00 97.56 469 PRO A C 1
ATOM 3697 O O . PRO A 1 469 ? -2.421 8.791 -8.109 1.00 97.56 469 PRO A O 1
ATOM 3700 N N . THR A 1 470 ? -1.864 6.983 -6.901 1.00 97.31 470 THR A N 1
ATOM 3701 C CA . THR A 1 470 ? -2.517 6.059 -7.840 1.00 97.31 470 THR A CA 1
ATOM 3702 C C . THR A 1 470 ? -4.037 6.163 -7.781 1.00 97.31 470 THR A C 1
ATOM 3704 O O . THR A 1 470 ? -4.685 5.976 -8.812 1.00 97.31 470 THR A O 1
ATOM 3707 N N . GLY A 1 471 ? -4.582 6.528 -6.614 1.00 95.12 471 GLY A N 1
ATOM 3708 C CA . GLY A 1 471 ? -6.018 6.627 -6.364 1.00 95.12 471 GLY A CA 1
ATOM 3709 C C . GLY A 1 471 ? -6.578 5.424 -5.602 1.00 95.12 471 GLY A C 1
ATOM 3710 O O . GLY A 1 471 ? -7.769 5.148 -5.723 1.00 95.12 471 GLY A O 1
ATOM 3711 N N . LEU A 1 472 ? -5.746 4.716 -4.827 1.00 95.88 472 LEU A N 1
ATOM 3712 C CA . LEU A 1 472 ? -6.154 3.574 -3.998 1.00 95.88 472 LEU A CA 1
ATOM 3713 C C . LEU A 1 472 ? -7.021 4.010 -2.796 1.00 95.88 472 LEU A C 1
ATOM 3715 O O . LEU A 1 472 ? -7.758 3.206 -2.230 1.00 95.88 472 LEU A O 1
ATOM 3719 N N . GLY A 1 473 ? -6.927 5.285 -2.399 1.00 90.75 473 GLY A N 1
ATOM 3720 C CA . GLY A 1 473 ? -7.731 5.922 -1.344 1.00 90.75 473 GLY A CA 1
ATOM 3721 C C . GLY A 1 473 ? -7.055 5.976 0.032 1.00 90.75 473 GLY A C 1
ATOM 3722 O O . GLY A 1 473 ? -7.390 6.824 0.855 1.00 90.75 473 GLY A O 1
ATOM 3723 N N . VAL A 1 474 ? -6.059 5.126 0.281 1.00 93.44 474 VAL A N 1
ATOM 3724 C CA . VAL A 1 474 ? -5.186 5.230 1.464 1.00 93.44 474 VAL A CA 1
ATOM 3725 C C . VAL A 1 474 ? -4.122 6.328 1.269 1.00 93.44 474 VAL A C 1
ATOM 3727 O O . VAL A 1 474 ? -3.923 6.789 0.147 1.00 93.44 474 VAL A O 1
ATOM 3730 N N . PRO A 1 475 ? -3.401 6.767 2.321 1.00 93.69 475 PRO A N 1
ATOM 3731 C CA . PRO A 1 475 ? -2.280 7.692 2.158 1.00 93.69 475 PRO A CA 1
ATOM 3732 C C . PRO A 1 475 ? -1.183 7.134 1.233 1.00 93.69 475 PRO A C 1
ATOM 3734 O O . PRO A 1 475 ? -0.593 6.080 1.491 1.00 93.69 475 PRO A O 1
ATOM 3737 N N . GLU A 1 476 ? -0.897 7.874 0.163 1.00 96.25 476 GLU A N 1
ATOM 3738 C CA . GLU A 1 476 ? 0.057 7.522 -0.891 1.00 96.25 476 GLU A CA 1
ATOM 3739 C C . GLU A 1 476 ? 1.035 8.672 -1.157 1.00 96.25 476 GLU A C 1
ATOM 3741 O O . GLU A 1 476 ? 0.639 9.837 -1.218 1.00 96.25 476 GLU A O 1
ATOM 3746 N N . SER A 1 477 ? 2.308 8.348 -1.398 1.00 97.50 477 SER A N 1
ATOM 3747 C CA . SER A 1 477 ? 3.221 9.273 -2.071 1.00 97.50 477 SER A CA 1
ATOM 3748 C C . SER A 1 477 ? 2.963 9.243 -3.577 1.00 97.50 477 SER A C 1
ATOM 3750 O O . SER A 1 477 ? 2.919 8.169 -4.174 1.00 97.50 477 SER A O 1
ATOM 3752 N N . GLY A 1 478 ? 2.878 10.411 -4.219 1.00 96.31 478 GLY A N 1
ATOM 3753 C CA . GLY A 1 478 ? 2.888 10.492 -5.685 1.00 96.31 478 GLY A CA 1
ATOM 3754 C C . GLY A 1 478 ? 4.255 10.183 -6.311 1.00 96.31 478 GLY A C 1
ATOM 3755 O O . GLY A 1 478 ? 4.357 9.998 -7.525 1.00 96.31 478 GLY A O 1
ATOM 3756 N N . GLY A 1 479 ? 5.313 10.098 -5.499 1.00 96.88 479 GLY A N 1
ATOM 3757 C CA . GLY A 1 479 ? 6.684 10.035 -5.992 1.00 96.88 479 GLY A CA 1
ATOM 3758 C C . GLY A 1 479 ? 7.108 11.334 -6.676 1.00 96.88 479 GLY A C 1
ATOM 3759 O O . GLY A 1 479 ? 6.541 12.400 -6.443 1.00 96.88 479 GLY A O 1
ATOM 3760 N N . ILE A 1 480 ? 8.139 11.251 -7.512 1.00 97.38 480 ILE A N 1
ATOM 3761 C CA . ILE A 1 480 ? 8.673 12.383 -8.269 1.00 97.38 480 ILE A CA 1
ATOM 3762 C C . ILE A 1 480 ? 8.898 11.917 -9.705 1.00 97.38 480 ILE A C 1
ATOM 3764 O O . ILE A 1 480 ? 9.737 11.049 -9.953 1.00 97.38 480 ILE A O 1
ATOM 3768 N N . LEU A 1 481 ? 8.188 12.539 -10.649 1.00 97.62 481 LEU A N 1
ATOM 3769 C CA . LEU A 1 481 ? 8.441 12.451 -12.088 1.00 97.62 481 LEU A CA 1
ATOM 3770 C C . LEU A 1 481 ? 9.180 13.732 -12.523 1.00 97.62 481 LEU A C 1
ATOM 3772 O O . LEU A 1 481 ? 8.531 14.718 -12.869 1.00 97.62 481 LEU A O 1
ATOM 3776 N N . PRO A 1 482 ? 10.524 13.781 -12.454 1.00 96.00 482 PRO A N 1
ATOM 3777 C CA . PRO A 1 482 ? 11.250 15.021 -12.682 1.00 96.00 482 PRO A CA 1
ATOM 3778 C C . PRO A 1 482 ? 11.309 15.365 -14.177 1.00 96.00 482 PRO A C 1
ATOM 3780 O O . PRO A 1 482 ? 11.502 14.504 -15.038 1.00 96.00 482 PRO A O 1
ATOM 3783 N N . SER A 1 483 ? 11.202 16.657 -14.464 1.00 95.00 483 SER A N 1
ATOM 3784 C CA . SER A 1 483 ? 11.295 17.264 -15.791 1.00 95.00 483 SER A CA 1
ATOM 3785 C C . SER A 1 483 ? 12.097 18.578 -15.728 1.00 95.00 483 SER A C 1
ATOM 3787 O O . SER A 1 483 ? 12.394 19.063 -14.628 1.00 95.00 483 SER A O 1
ATOM 3789 N N . PRO A 1 484 ? 12.442 19.197 -16.873 1.00 94.06 484 PRO A N 1
ATOM 3790 C CA . PRO A 1 484 ? 13.047 20.530 -16.899 1.00 94.06 484 PRO A CA 1
ATOM 3791 C C . PRO A 1 484 ? 12.195 21.611 -16.211 1.00 94.06 484 PRO A C 1
ATOM 3793 O O . PRO A 1 484 ? 12.746 22.563 -15.662 1.00 94.06 484 PRO A O 1
ATOM 3796 N N . GLU A 1 485 ? 10.869 21.473 -16.233 1.00 92.19 485 GLU A N 1
ATOM 3797 C CA . GLU A 1 485 ? 9.899 22.357 -15.571 1.00 92.19 485 GLU A CA 1
ATOM 3798 C C . GLU A 1 485 ? 9.931 22.131 -14.058 1.00 92.19 485 GLU A C 1
ATOM 3800 O O . GLU A 1 485 ? 10.222 23.065 -13.312 1.00 92.19 485 GLU A O 1
ATOM 3805 N N . TRP A 1 486 ? 9.791 20.873 -13.622 1.00 94.25 486 TRP A N 1
ATOM 3806 C CA . TRP A 1 486 ? 9.922 20.490 -12.213 1.00 94.25 486 TRP A CA 1
ATOM 3807 C C . TRP A 1 486 ? 11.249 20.968 -11.608 1.00 94.25 486 TRP A C 1
ATOM 3809 O O . TRP A 1 486 ? 11.277 21.429 -10.472 1.00 94.25 486 TRP A O 1
ATOM 3819 N N . LEU A 1 487 ? 12.361 20.908 -12.355 1.00 93.81 487 LEU A N 1
ATOM 3820 C CA . LEU A 1 487 ? 13.660 21.355 -11.843 1.00 93.81 487 LEU A CA 1
ATOM 3821 C C . LEU A 1 487 ? 13.661 22.863 -11.546 1.00 93.81 487 LEU A C 1
ATOM 3823 O O . LEU A 1 487 ? 14.117 23.255 -10.470 1.00 93.81 487 LEU A O 1
ATOM 3827 N N . LYS A 1 488 ? 13.095 23.682 -12.449 1.00 90.50 488 LYS A N 1
ATOM 3828 C CA . LYS A 1 488 ? 12.925 25.138 -12.263 1.00 90.50 488 LYS A CA 1
ATOM 3829 C C . LYS A 1 488 ? 12.032 25.453 -11.060 1.00 90.50 488 LYS A C 1
ATOM 3831 O O . LYS A 1 488 ? 12.344 26.359 -10.292 1.00 90.50 488 LYS A O 1
ATOM 3836 N N . GLU A 1 489 ? 10.949 24.699 -10.893 1.00 91.06 489 GLU A N 1
ATOM 3837 C CA . GLU A 1 489 ? 9.990 24.854 -9.791 1.00 91.06 489 GLU A CA 1
ATOM 3838 C C . GLU A 1 489 ? 10.555 24.369 -8.445 1.00 91.06 489 GLU A C 1
ATOM 3840 O O . GLU A 1 489 ? 10.247 24.941 -7.403 1.00 91.06 489 GLU A O 1
ATOM 3845 N N . SER A 1 490 ? 11.454 23.378 -8.449 1.00 89.56 490 SER A N 1
ATOM 3846 C CA . SER A 1 490 ? 12.021 22.759 -7.237 1.00 89.56 490 SER A CA 1
ATOM 3847 C C . SER A 1 490 ? 12.952 23.655 -6.404 1.00 89.56 490 SER A C 1
ATOM 3849 O O . SER A 1 490 ? 13.532 23.196 -5.421 1.00 89.56 490 SER A O 1
ATOM 3851 N N . GLY A 1 491 ? 13.153 24.914 -6.805 1.00 85.69 491 GLY A N 1
ATOM 3852 C CA . GLY A 1 491 ? 14.021 25.874 -6.118 1.00 85.69 491 GLY A CA 1
ATOM 3853 C C . GLY A 1 491 ? 15.526 25.689 -6.359 1.00 85.69 491 GLY A C 1
ATOM 3854 O O . GLY A 1 491 ? 16.313 26.511 -5.891 1.00 85.69 491 GLY A O 1
ATOM 3855 N N . ARG A 1 492 ? 15.944 24.671 -7.126 1.00 87.56 492 ARG A N 1
ATOM 3856 C CA . ARG A 1 492 ? 17.347 24.387 -7.495 1.00 87.56 492 ARG A CA 1
ATOM 3857 C C . ARG A 1 492 ? 17.860 25.333 -8.591 1.00 87.56 492 ARG A C 1
ATOM 3859 O O . ARG A 1 492 ? 18.168 24.911 -9.700 1.00 87.56 492 ARG A O 1
ATOM 3866 N N . LYS A 1 493 ? 17.925 26.633 -8.284 1.00 80.38 493 LYS A N 1
ATOM 3867 C CA . LYS A 1 493 ? 18.211 27.715 -9.252 1.00 80.38 493 LYS A CA 1
ATOM 3868 C C . LYS A 1 493 ? 19.559 27.587 -9.976 1.00 80.38 493 LYS A C 1
ATOM 3870 O O . LYS A 1 493 ? 19.673 28.055 -11.106 1.00 80.38 493 LYS A O 1
ATOM 3875 N N . ASP A 1 494 ? 20.542 26.949 -9.346 1.00 87.25 494 ASP A N 1
ATOM 3876 C CA . ASP A 1 494 ? 21.892 26.767 -9.896 1.00 87.25 494 ASP A CA 1
ATOM 3877 C C . ASP A 1 494 ? 22.013 25.534 -10.814 1.00 87.25 494 ASP A C 1
ATOM 3879 O O . ASP A 1 494 ? 23.011 25.370 -11.520 1.00 87.25 494 ASP A O 1
ATOM 3883 N N . GLU A 1 495 ? 20.997 24.665 -10.847 1.00 90.75 495 GLU A N 1
ATOM 3884 C CA . GLU A 1 495 ? 20.975 23.475 -11.696 1.00 90.75 495 GLU A CA 1
ATOM 3885 C C . GLU A 1 495 ? 20.287 23.748 -13.038 1.00 90.75 495 GLU A C 1
ATOM 3887 O O . GLU A 1 495 ? 19.266 24.428 -13.138 1.00 90.75 495 GLU A O 1
ATOM 3892 N N . ARG A 1 496 ? 20.829 23.156 -14.106 1.00 90.38 496 ARG A N 1
ATOM 3893 C CA . ARG A 1 496 ? 20.223 23.167 -15.443 1.00 90.38 496 ARG A CA 1
ATOM 3894 C C . ARG A 1 496 ? 19.975 21.740 -15.896 1.00 90.38 496 ARG A C 1
ATOM 3896 O O . ARG A 1 496 ? 20.833 20.877 -15.712 1.00 90.38 496 ARG A O 1
ATOM 3903 N N . TRP A 1 497 ? 18.831 21.496 -16.535 1.00 93.56 497 TRP A N 1
ATOM 3904 C CA . TRP A 1 497 ? 18.571 20.186 -17.122 1.00 93.56 497 TRP A CA 1
ATOM 3905 C C . TRP A 1 497 ? 19.561 19.922 -18.262 1.00 93.56 497 TRP A C 1
ATOM 3907 O O . TRP A 1 497 ? 19.745 20.755 -19.147 1.00 93.56 497 TRP A O 1
ATOM 3917 N N . THR A 1 498 ? 20.203 18.759 -18.231 1.00 93.94 498 THR A N 1
ATOM 3918 C CA . THR A 1 498 ? 21.233 18.329 -19.185 1.00 93.94 498 THR A CA 1
ATOM 3919 C C . THR A 1 498 ? 20.996 16.874 -19.575 1.00 93.94 498 THR A C 1
ATOM 3921 O O . THR A 1 498 ? 20.248 16.153 -18.912 1.00 93.94 498 THR A O 1
ATOM 3924 N N . GLU A 1 499 ? 21.678 16.401 -20.616 1.00 94.50 499 GLU A N 1
ATOM 3925 C CA . GLU A 1 499 ? 21.649 14.986 -21.009 1.00 94.50 499 GLU A CA 1
ATOM 3926 C C . GLU A 1 499 ? 22.086 14.043 -19.879 1.00 94.50 499 GLU A C 1
ATOM 3928 O O . GLU A 1 499 ? 21.582 12.929 -19.786 1.00 94.50 499 GLU A O 1
ATOM 3933 N N . ALA A 1 500 ? 22.948 14.501 -18.964 1.00 94.44 500 ALA A N 1
ATOM 3934 C CA . ALA A 1 500 ? 23.335 13.765 -17.761 1.00 94.44 500 ALA A CA 1
ATOM 3935 C C . ALA A 1 500 ? 22.147 13.512 -16.805 1.00 94.44 500 ALA A C 1
ATOM 3937 O O . ALA A 1 500 ? 22.045 12.429 -16.222 1.00 94.44 500 ALA A O 1
ATOM 3938 N N . PHE A 1 501 ? 21.219 14.470 -16.671 1.00 95.00 501 PHE A N 1
ATOM 3939 C CA . PHE A 1 501 ? 19.966 14.257 -15.936 1.00 95.00 501 PHE A CA 1
ATOM 3940 C C . PHE A 1 501 ? 19.053 13.274 -16.671 1.00 95.00 501 PHE A C 1
ATOM 3942 O O . PHE A 1 501 ? 18.569 12.326 -16.055 1.00 95.00 501 PHE A O 1
ATOM 3949 N N . THR A 1 502 ? 18.890 13.432 -17.989 1.00 96.88 502 THR A N 1
ATOM 3950 C CA . THR A 1 502 ? 18.115 12.501 -18.828 1.00 96.88 502 THR A CA 1
ATOM 3951 C C . THR A 1 502 ? 18.665 11.069 -18.758 1.00 96.88 502 THR A C 1
ATOM 3953 O O . THR A 1 502 ? 17.893 10.119 -18.643 1.00 96.88 502 THR A O 1
ATOM 3956 N N . ALA A 1 503 ? 19.988 10.887 -18.760 1.00 96.69 503 ALA A N 1
ATOM 3957 C CA . ALA A 1 503 ? 20.640 9.583 -18.658 1.00 96.69 503 ALA A CA 1
ATOM 3958 C C . ALA A 1 503 ? 20.390 8.911 -17.295 1.00 96.69 503 ALA A C 1
ATOM 3960 O O . ALA A 1 503 ? 20.003 7.742 -17.253 1.00 96.69 503 ALA A O 1
ATOM 3961 N N . ASN A 1 504 ? 20.538 9.646 -16.185 1.00 95.50 504 ASN A N 1
ATOM 3962 C CA . ASN A 1 504 ? 20.232 9.131 -14.844 1.00 95.50 504 ASN A CA 1
ATOM 3963 C C . ASN A 1 504 ? 18.746 8.781 -14.685 1.00 95.50 504 ASN A C 1
ATOM 3965 O O . ASN A 1 504 ? 18.416 7.672 -14.256 1.00 95.50 504 ASN A O 1
ATOM 3969 N N . PHE A 1 505 ? 17.856 9.679 -15.119 1.00 97.12 505 PHE A N 1
ATOM 3970 C CA . PHE A 1 505 ? 16.414 9.440 -15.170 1.00 97.12 505 PHE A CA 1
ATOM 3971 C C . PHE A 1 505 ? 16.095 8.141 -15.922 1.00 97.12 505 PHE A C 1
ATOM 3973 O O . PHE A 1 505 ? 15.331 7.308 -15.442 1.00 97.12 505 PHE A O 1
ATOM 3980 N N . SER A 1 506 ? 16.758 7.911 -17.057 1.00 98.00 506 SER A N 1
ATOM 3981 C CA . SER A 1 506 ? 16.506 6.763 -17.939 1.00 98.00 506 SER A CA 1
ATOM 3982 C C . SER A 1 506 ? 16.965 5.409 -17.384 1.00 98.00 506 SER A C 1
ATOM 3984 O O . SER A 1 506 ? 16.674 4.362 -17.964 1.00 98.00 506 SER A O 1
ATOM 3986 N N . ILE A 1 507 ? 17.643 5.399 -16.234 1.00 97.31 507 ILE A N 1
ATOM 3987 C CA . ILE A 1 507 ? 17.949 4.182 -15.472 1.00 97.31 507 ILE A CA 1
ATOM 3988 C C . ILE A 1 507 ? 17.273 4.146 -14.094 1.00 97.31 507 ILE A C 1
ATOM 3990 O O . ILE A 1 507 ? 17.620 3.280 -13.291 1.00 97.31 507 ILE A O 1
ATOM 3994 N N . GLY A 1 508 ? 16.331 5.056 -13.821 1.00 96.50 508 GLY A N 1
ATOM 3995 C CA . GLY A 1 508 ? 15.616 5.149 -12.547 1.00 96.50 508 GLY A CA 1
ATOM 3996 C C . GLY A 1 508 ? 16.452 5.720 -11.396 1.00 96.50 508 GLY A C 1
ATOM 3997 O O . GLY A 1 508 ? 16.254 5.314 -10.252 1.00 96.50 508 GLY A O 1
ATOM 3998 N N . GLN A 1 509 ? 17.415 6.600 -11.693 1.00 94.38 509 GLN A N 1
ATOM 3999 C CA . GLN A 1 509 ? 18.249 7.309 -10.713 1.00 94.38 509 GLN A CA 1
ATOM 4000 C C . GLN A 1 509 ? 18.170 8.840 -10.889 1.00 94.38 509 GLN A C 1
ATOM 4002 O O . GLN A 1 509 ? 17.538 9.352 -11.813 1.00 94.38 509 GLN A O 1
ATOM 4007 N N . GLY A 1 510 ? 18.820 9.590 -9.996 1.00 92.69 510 GLY A N 1
ATOM 4008 C CA . GLY A 1 510 ? 18.673 11.043 -9.894 1.00 92.69 510 GLY A CA 1
ATOM 4009 C C . GLY A 1 510 ? 17.469 11.394 -9.020 1.00 92.69 510 GLY A C 1
ATOM 4010 O O . GLY A 1 510 ? 17.304 10.813 -7.953 1.00 92.69 510 GLY A O 1
ATOM 4011 N N . TYR A 1 511 ? 16.627 12.327 -9.467 1.00 94.88 511 TYR A N 1
ATOM 4012 C CA . TYR A 1 511 ? 15.473 12.804 -8.691 1.00 94.88 511 TYR A CA 1
ATOM 4013 C C . TYR A 1 511 ? 14.217 11.927 -8.780 1.00 94.88 511 TYR A C 1
ATOM 4015 O O . TYR A 1 511 ? 13.258 12.186 -8.061 1.00 94.88 511 TYR A O 1
ATOM 4023 N N . VAL A 1 512 ? 14.193 10.918 -9.655 1.00 97.12 512 VAL A N 1
ATOM 4024 C CA . VAL A 1 512 ? 13.000 10.088 -9.864 1.00 97.12 512 VAL A CA 1
ATOM 4025 C C . VAL A 1 512 ? 12.740 9.151 -8.686 1.00 97.12 512 VAL A C 1
ATOM 4027 O O . VAL A 1 512 ? 13.626 8.410 -8.254 1.00 97.12 512 VAL A O 1
ATOM 4030 N N . THR A 1 513 ? 11.502 9.151 -8.194 1.00 98.00 513 THR A N 1
ATOM 4031 C CA . THR A 1 513 ? 11.023 8.213 -7.172 1.00 98.00 513 THR A CA 1
ATOM 4032 C C . THR A 1 513 ? 9.615 7.729 -7.504 1.00 98.00 513 THR A C 1
ATOM 4034 O O . THR A 1 513 ? 8.810 8.464 -8.069 1.00 98.00 513 THR A O 1
ATOM 4037 N N . THR A 1 514 ? 9.323 6.480 -7.152 1.00 98.38 514 THR A N 1
ATOM 4038 C CA . THR A 1 514 ? 8.057 5.786 -7.429 1.00 98.38 514 THR A CA 1
ATOM 4039 C C . THR A 1 514 ? 7.697 4.880 -6.257 1.00 98.38 514 THR A C 1
ATOM 4041 O O . THR A 1 514 ? 8.592 4.385 -5.565 1.00 98.38 514 THR A O 1
ATOM 4044 N N . THR A 1 515 ? 6.416 4.605 -6.040 1.00 98.75 515 THR A N 1
ATOM 4045 C CA . THR A 1 515 ? 5.974 3.617 -5.040 1.00 98.75 515 THR A CA 1
ATOM 4046 C C . THR A 1 515 ? 5.992 2.190 -5.612 1.00 98.75 515 THR A C 1
ATOM 4048 O O . THR A 1 515 ? 5.841 2.014 -6.825 1.00 98.75 515 THR A O 1
ATOM 4051 N N . PRO A 1 516 ? 6.149 1.138 -4.784 1.00 98.75 516 PRO A N 1
ATOM 4052 C CA . PRO A 1 516 ? 5.934 -0.244 -5.221 1.00 98.75 516 PRO A CA 1
ATOM 4053 C C . PRO A 1 516 ? 4.583 -0.461 -5.919 1.00 98.75 516 PRO A C 1
ATOM 4055 O O . PRO A 1 516 ? 4.538 -1.144 -6.943 1.00 98.75 516 PRO A O 1
ATOM 4058 N N . LEU A 1 517 ? 3.515 0.183 -5.430 1.00 98.81 517 LEU A N 1
ATOM 4059 C CA . LEU A 1 517 ? 2.183 0.156 -6.041 1.00 98.81 517 LEU A CA 1
ATOM 4060 C C . LEU A 1 517 ? 2.159 0.777 -7.451 1.00 98.81 517 LEU A C 1
ATOM 4062 O O . LEU A 1 517 ? 1.678 0.139 -8.386 1.00 98.81 517 LEU A O 1
ATOM 4066 N N . GLN A 1 518 ? 2.737 1.970 -7.639 1.00 98.69 518 GLN A N 1
ATOM 4067 C CA . GLN A 1 518 ? 2.878 2.608 -8.958 1.00 98.69 518 GLN A CA 1
ATOM 4068 C C . GLN A 1 518 ? 3.642 1.708 -9.947 1.00 98.69 518 GLN A C 1
ATOM 4070 O O . GLN A 1 518 ? 3.287 1.621 -11.123 1.00 98.69 518 GLN A O 1
ATOM 4075 N N . MET A 1 519 ? 4.670 0.994 -9.478 1.00 98.81 519 MET A N 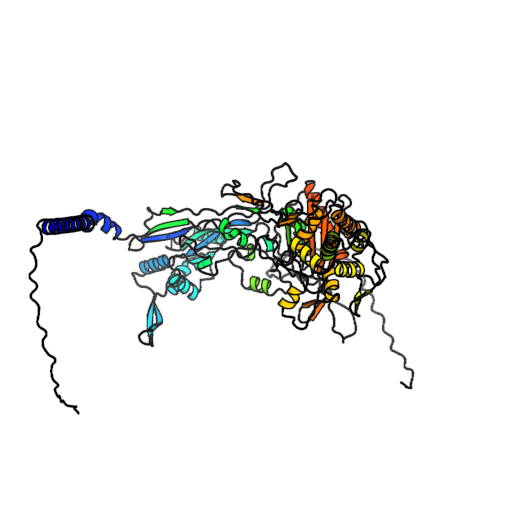1
ATOM 4076 C CA . MET A 1 519 ? 5.423 0.065 -10.327 1.00 98.81 519 MET A CA 1
ATOM 4077 C C . MET A 1 519 ? 4.610 -1.186 -10.701 1.00 98.81 519 MET A C 1
ATOM 4079 O O . MET A 1 519 ? 4.730 -1.654 -11.836 1.00 98.81 519 MET A O 1
ATOM 4083 N N . CYS A 1 520 ? 3.727 -1.680 -9.823 1.00 98.75 520 CYS A N 1
ATOM 4084 C CA . CYS A 1 520 ? 2.730 -2.692 -10.193 1.00 98.75 520 CYS A CA 1
ATOM 4085 C C . CYS A 1 520 ? 1.748 -2.181 -11.253 1.00 98.75 520 CYS A C 1
ATOM 4087 O O . CYS A 1 520 ? 1.508 -2.895 -12.221 1.00 98.75 520 CYS A O 1
ATOM 4089 N N . VAL A 1 521 ? 1.238 -0.950 -11.140 1.00 98.69 521 VAL A N 1
ATOM 4090 C CA . VAL A 1 521 ? 0.346 -0.345 -12.154 1.00 98.69 521 VAL A CA 1
ATOM 4091 C C . VAL A 1 521 ? 1.029 -0.254 -13.522 1.00 98.69 521 VAL A C 1
ATOM 4093 O O . VAL A 1 521 ?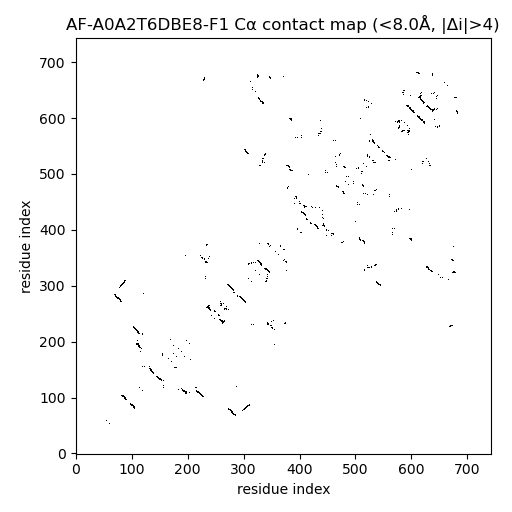 0.459 -0.671 -14.533 1.00 98.69 521 VAL A O 1
ATOM 4096 N N . MET A 1 522 ? 2.286 0.204 -13.563 1.00 98.69 522 MET A N 1
ATOM 4097 C CA . MET A 1 522 ? 3.085 0.206 -14.792 1.00 98.69 522 MET A CA 1
ATOM 4098 C C . MET A 1 522 ? 3.189 -1.206 -15.383 1.00 98.69 522 MET A C 1
ATOM 4100 O O . MET A 1 522 ? 2.867 -1.404 -16.556 1.00 98.69 522 MET A O 1
ATOM 4104 N N . MET A 1 523 ? 3.624 -2.196 -14.596 1.00 98.88 523 MET A N 1
ATOM 4105 C CA . MET A 1 523 ? 3.801 -3.563 -15.096 1.00 98.88 523 MET A CA 1
ATOM 4106 C C . MET A 1 523 ? 2.470 -4.214 -15.498 1.00 98.88 523 MET A C 1
ATOM 4108 O O . MET A 1 523 ? 2.438 -4.946 -16.482 1.00 98.88 523 MET A O 1
ATOM 4112 N N . ALA A 1 524 ? 1.365 -3.894 -14.822 1.00 98.69 524 ALA A N 1
ATOM 4113 C CA . ALA A 1 524 ? 0.025 -4.329 -15.198 1.00 98.69 524 ALA A CA 1
ATOM 4114 C C . ALA A 1 524 ? -0.380 -3.840 -16.586 1.00 98.69 524 ALA A C 1
ATOM 4116 O O . ALA A 1 524 ? -0.845 -4.647 -17.385 1.00 98.69 524 ALA A O 1
ATOM 4117 N N . SER A 1 525 ? -0.112 -2.573 -16.919 1.00 98.44 525 SER A N 1
ATOM 4118 C CA . SER A 1 525 ? -0.382 -2.051 -18.266 1.00 98.44 525 SER A CA 1
ATOM 4119 C C . SER A 1 525 ? 0.433 -2.757 -19.360 1.00 98.44 525 SER A C 1
ATOM 4121 O O . SER A 1 525 ? -0.050 -2.955 -20.473 1.00 98.44 525 SER A O 1
ATOM 4123 N N . VAL A 1 526 ? 1.648 -3.224 -19.047 1.00 98.56 526 VAL A N 1
ATOM 4124 C CA . VAL A 1 526 ? 2.447 -4.056 -19.965 1.00 98.56 526 VAL A CA 1
ATOM 4125 C C . VAL A 1 526 ? 1.896 -5.482 -20.030 1.00 98.56 526 VAL A C 1
ATOM 4127 O O . VAL A 1 526 ? 1.801 -6.063 -21.110 1.00 98.56 526 VAL A O 1
ATOM 4130 N N . ALA A 1 527 ? 1.493 -6.049 -18.895 1.00 98.44 527 ALA A N 1
ATOM 4131 C CA . ALA A 1 527 ? 0.947 -7.395 -18.793 1.00 98.44 527 ALA A CA 1
ATOM 4132 C C . ALA A 1 527 ? -0.406 -7.530 -19.516 1.00 98.44 527 ALA A C 1
ATOM 4134 O O . ALA A 1 527 ? -0.572 -8.454 -20.302 1.00 98.44 527 ALA A O 1
ATOM 4135 N N . ASN A 1 528 ? -1.336 -6.584 -19.361 1.00 97.50 528 ASN A N 1
ATOM 4136 C CA . ASN A 1 528 ? -2.679 -6.654 -19.955 1.00 97.50 528 ASN A CA 1
ATOM 4137 C C . ASN A 1 528 ? -2.770 -6.189 -21.423 1.00 97.50 528 ASN A C 1
ATOM 4139 O O . ASN A 1 528 ? -3.756 -6.484 -22.092 1.00 97.50 528 ASN A O 1
ATOM 4143 N N . GLY A 1 529 ? -1.738 -5.524 -21.955 1.00 96.00 529 GLY A N 1
ATOM 4144 C CA . GLY A 1 529 ? -1.681 -5.100 -23.361 1.00 96.00 529 GLY A CA 1
ATOM 4145 C C . GLY A 1 529 ? -1.938 -3.614 -23.604 1.00 96.00 529 GLY A C 1
ATOM 4146 O O . GLY A 1 529 ? -2.030 -3.210 -24.760 1.00 96.00 529 GLY A O 1
ATOM 4147 N N . GLY A 1 530 ? -2.000 -2.802 -22.548 1.00 97.44 530 GLY A N 1
ATOM 4148 C CA . GLY A 1 530 ? -1.888 -1.348 -22.637 1.00 97.44 530 GLY A CA 1
ATOM 4149 C C . GLY A 1 530 ? -2.892 -0.560 -21.802 1.00 97.44 530 GLY A C 1
ATOM 4150 O O . GLY A 1 530 ? -2.913 0.661 -21.926 1.00 97.44 530 GLY A O 1
ATOM 4151 N N . VAL A 1 531 ? -3.723 -1.198 -20.976 1.00 98.31 531 VAL A N 1
ATOM 4152 C CA . VAL A 1 531 ? -4.709 -0.503 -20.132 1.00 98.31 531 VAL A CA 1
ATOM 4153 C C . VAL A 1 531 ? -4.088 -0.169 -18.780 1.00 98.31 531 VAL A C 1
ATOM 4155 O O . VAL A 1 531 ? -3.575 -1.045 -18.085 1.00 98.31 531 VAL A O 1
ATOM 4158 N N . VAL A 1 532 ? -4.136 1.097 -18.378 1.00 98.44 532 VAL A N 1
ATOM 4159 C CA . VAL A 1 532 ? -3.681 1.534 -17.055 1.00 98.44 532 VAL A CA 1
ATOM 4160 C C . VAL A 1 532 ? -4.908 1.600 -16.150 1.00 98.44 532 VAL A C 1
ATOM 4162 O O . VAL A 1 532 ? -5.667 2.568 -16.188 1.00 98.44 532 VAL A O 1
ATOM 4165 N N . TYR A 1 533 ? -5.138 0.553 -15.360 1.00 98.44 533 TYR A N 1
ATOM 4166 C CA . TYR A 1 533 ? -6.198 0.557 -14.350 1.00 98.44 533 TYR A CA 1
ATOM 4167 C C . TYR A 1 533 ? -5.801 1.409 -13.142 1.00 98.44 533 TYR A C 1
ATOM 4169 O O . TYR A 1 533 ? -4.642 1.409 -12.722 1.00 98.44 533 TYR A O 1
ATOM 4177 N N . GLN A 1 534 ? -6.773 2.114 -12.566 1.00 97.88 534 GLN A N 1
ATOM 4178 C CA . GLN A 1 534 ? -6.645 2.659 -11.218 1.00 97.88 534 GLN A CA 1
ATOM 4179 C C . GLN A 1 534 ? -6.672 1.491 -10.217 1.00 97.88 534 GLN A C 1
ATOM 4181 O O . GLN A 1 534 ? -7.583 0.664 -10.306 1.00 97.88 534 GLN A O 1
ATOM 4186 N N . PRO A 1 535 ? -5.716 1.396 -9.273 1.00 97.81 535 PRO A N 1
ATOM 4187 C CA . PRO A 1 535 ? -5.751 0.382 -8.228 1.00 97.81 535 PRO A CA 1
ATOM 4188 C C . PRO A 1 535 ? -7.049 0.415 -7.429 1.00 97.81 535 PRO A C 1
ATOM 4190 O O . PRO A 1 535 ? -7.452 1.465 -6.926 1.00 97.81 535 PRO A O 1
ATOM 4193 N N . ARG A 1 536 ? -7.685 -0.747 -7.286 1.00 96.06 536 ARG A N 1
ATOM 4194 C CA . ARG A 1 536 ? -8.923 -0.916 -6.526 1.00 96.06 536 ARG A CA 1
ATOM 4195 C C . ARG A 1 536 ? -8.629 -1.642 -5.218 1.00 96.06 536 ARG A C 1
ATOM 4197 O O . ARG A 1 536 ? -7.890 -2.624 -5.214 1.00 96.06 536 ARG A O 1
ATOM 4204 N N . LEU A 1 537 ? -9.217 -1.137 -4.131 1.00 96.19 537 LEU A N 1
ATOM 4205 C CA . LEU A 1 537 ? -9.112 -1.697 -2.777 1.00 96.19 537 LEU A CA 1
ATOM 4206 C C . LEU A 1 537 ? -10.428 -2.298 -2.267 1.00 96.19 537 LEU A C 1
ATOM 4208 O O . LEU A 1 537 ? -10.405 -3.236 -1.478 1.00 96.19 537 LEU A O 1
ATOM 4212 N N . VAL A 1 538 ? -11.576 -1.774 -2.706 1.00 96.12 538 VAL A N 1
ATOM 4213 C CA . VAL A 1 538 ? -12.905 -2.241 -2.285 1.00 96.12 538 VAL A CA 1
ATOM 4214 C C . VAL A 1 538 ? -13.547 -3.065 -3.399 1.00 96.12 538 VAL A C 1
ATOM 4216 O O . VAL A 1 538 ? -13.689 -2.591 -4.526 1.00 96.12 538 VAL A O 1
ATOM 4219 N N . ASN A 1 539 ? -13.950 -4.291 -3.069 1.00 93.38 539 ASN A N 1
ATOM 4220 C CA . ASN A 1 539 ? -14.662 -5.206 -3.960 1.00 93.38 539 ASN A CA 1
ATOM 4221 C C . ASN A 1 539 ? -16.189 -5.045 -3.844 1.00 93.38 539 ASN A C 1
ATOM 4223 O O . ASN A 1 539 ? -16.899 -5.105 -4.851 1.00 93.38 539 ASN A O 1
ATOM 4227 N N . ALA A 1 540 ? -16.704 -4.844 -2.626 1.00 93.19 540 ALA A N 1
ATOM 4228 C CA . ALA A 1 540 ? -18.130 -4.655 -2.368 1.00 93.19 540 ALA A CA 1
ATOM 4229 C C . ALA A 1 540 ? -18.413 -4.057 -0.984 1.00 93.19 540 ALA A C 1
ATOM 4231 O O . ALA A 1 540 ? -17.625 -4.233 -0.055 1.00 93.19 540 ALA A O 1
ATOM 4232 N N . TYR A 1 541 ? -19.583 -3.437 -0.847 1.00 94.38 541 TYR A N 1
ATOM 4233 C CA . TYR A 1 541 ? -20.198 -3.092 0.435 1.00 94.38 541 TYR A CA 1
ATOM 4234 C C . TYR A 1 541 ? -21.400 -4.002 0.715 1.00 94.38 541 TYR A C 1
ATOM 4236 O O . TYR A 1 541 ? -22.037 -4.505 -0.218 1.00 94.38 541 TYR A O 1
ATOM 4244 N N . TYR A 1 542 ? -21.705 -4.200 1.997 1.00 92.75 542 TYR A N 1
ATOM 4245 C CA . TYR A 1 542 ? -22.807 -5.025 2.481 1.00 92.75 542 TYR A CA 1
ATOM 4246 C C . TYR A 1 542 ? -23.510 -4.360 3.669 1.00 92.75 542 TYR A C 1
ATOM 4248 O O . TYR A 1 542 ? -22.879 -3.656 4.460 1.00 92.75 542 TYR A O 1
ATOM 4256 N N . ASP A 1 543 ? -24.807 -4.619 3.823 1.00 90.88 543 ASP A N 1
ATOM 4257 C CA . ASP A 1 543 ? -25.577 -4.179 4.989 1.00 90.88 543 ASP A CA 1
ATOM 4258 C C . ASP A 1 543 ? -25.263 -5.018 6.251 1.00 90.88 543 ASP A C 1
ATOM 4260 O O . ASP A 1 543 ? -24.448 -5.948 6.243 1.00 90.88 543 AS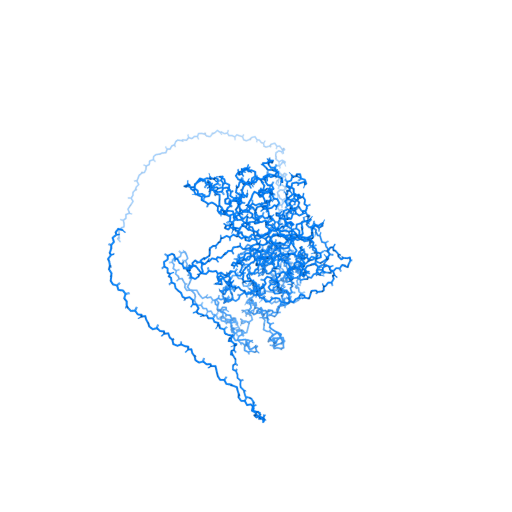P A O 1
ATOM 4264 N N . GLN A 1 544 ? -25.939 -4.695 7.357 1.00 87.06 544 GLN A N 1
ATOM 4265 C CA . GLN A 1 544 ? -25.849 -5.419 8.634 1.00 87.06 544 GLN A CA 1
ATOM 4266 C C . GLN A 1 544 ? -26.308 -6.892 8.572 1.00 87.06 544 GLN A C 1
ATOM 4268 O O . GLN A 1 544 ? -25.985 -7.661 9.471 1.00 87.06 544 GLN A O 1
ATOM 4273 N N . ASN A 1 545 ? -27.047 -7.287 7.530 1.00 87.94 545 ASN A N 1
ATOM 4274 C CA . ASN A 1 545 ? -27.524 -8.651 7.290 1.00 87.94 545 ASN A CA 1
ATOM 4275 C C . ASN A 1 545 ? -26.661 -9.391 6.246 1.00 87.94 545 ASN A C 1
ATOM 4277 O O . ASN A 1 545 ? -27.039 -10.472 5.802 1.00 87.94 545 ASN A O 1
ATOM 4281 N N . LEU A 1 546 ? -25.530 -8.804 5.831 1.00 87.56 546 LEU A N 1
ATOM 4282 C CA . LEU A 1 546 ? -24.647 -9.293 4.767 1.00 87.56 546 LEU A CA 1
ATOM 4283 C C . LEU A 1 546 ? -25.298 -9.363 3.369 1.00 87.56 546 LEU A C 1
ATOM 4285 O O . LEU A 1 546 ? -24.807 -10.067 2.486 1.00 87.56 546 LEU A O 1
ATOM 4289 N N . ASN A 1 547 ? -26.338 -8.566 3.107 1.00 88.69 547 ASN A N 1
ATOM 4290 C CA . ASN A 1 547 ? -26.815 -8.335 1.742 1.00 88.69 547 ASN A CA 1
ATOM 4291 C C . ASN A 1 547 ? -25.867 -7.371 1.024 1.00 88.69 547 ASN A C 1
ATOM 4293 O O . ASN A 1 547 ? -25.552 -6.302 1.546 1.00 88.69 547 ASN A O 1
ATOM 4297 N N . ARG A 1 548 ? -25.438 -7.711 -0.195 1.00 89.44 548 ARG A N 1
ATOM 4298 C CA . ARG A 1 548 ? -24.547 -6.865 -1.006 1.00 89.44 548 ARG A CA 1
ATOM 4299 C C . ARG A 1 548 ? -25.282 -5.605 -1.477 1.00 89.44 548 ARG A C 1
ATOM 4301 O O . ARG A 1 548 ? -26.274 -5.715 -2.193 1.00 89.44 548 ARG A O 1
ATOM 4308 N N . THR A 1 549 ? -24.786 -4.425 -1.110 1.00 91.75 549 THR A N 1
ATOM 4309 C CA . THR A 1 549 ? -25.442 -3.132 -1.383 1.00 91.75 549 THR A CA 1
ATOM 4310 C C . THR A 1 549 ? -24.840 -2.386 -2.572 1.00 91.75 549 THR A C 1
ATOM 4312 O O . THR A 1 549 ? -25.571 -1.787 -3.356 1.00 91.75 549 THR A O 1
ATOM 4315 N N . GLU A 1 550 ? -23.516 -2.424 -2.737 1.00 93.25 550 GLU A N 1
ATOM 4316 C CA . GLU A 1 550 ? -22.801 -1.646 -3.757 1.00 93.25 550 GLU A CA 1
ATOM 4317 C C . GLU A 1 550 ? -21.526 -2.371 -4.226 1.00 93.25 550 GLU A C 1
ATOM 4319 O O . GLU A 1 550 ? -20.860 -3.069 -3.457 1.00 93.25 550 GLU A O 1
ATOM 4324 N N . VAL A 1 551 ? -21.172 -2.187 -5.503 1.00 91.75 551 VAL A N 1
ATOM 4325 C CA . VAL A 1 551 ? -19.940 -2.700 -6.123 1.00 91.75 551 VAL A CA 1
ATOM 4326 C C . VAL A 1 551 ? -19.206 -1.546 -6.809 1.00 91.75 551 VAL A C 1
ATOM 4328 O O . VAL A 1 551 ? -19.681 -1.070 -7.842 1.00 91.75 551 VAL A O 1
ATOM 4331 N N . PRO A 1 552 ? -18.050 -1.096 -6.287 1.00 92.44 552 PRO A N 1
ATOM 4332 C CA . PRO A 1 552 ? -17.255 -0.067 -6.946 1.00 92.44 552 PRO A CA 1
ATOM 4333 C C . PRO A 1 552 ? -16.788 -0.517 -8.342 1.00 92.44 552 PRO A C 1
ATOM 4335 O O . PRO A 1 552 ? -16.252 -1.627 -8.478 1.00 92.44 552 PRO A O 1
ATOM 4338 N N . PRO A 1 553 ? -16.964 0.317 -9.384 1.00 94.25 553 PRO A N 1
ATOM 4339 C CA . PRO A 1 553 ? -16.615 -0.046 -10.751 1.00 94.25 553 PRO A CA 1
ATOM 4340 C C . PRO A 1 553 ? -15.101 -0.202 -10.932 1.00 94.25 553 PRO A C 1
ATOM 4342 O O . PRO A 1 553 ? -14.294 0.400 -10.224 1.00 94.25 553 PRO A O 1
ATOM 4345 N N . VAL A 1 554 ? -14.713 -0.989 -11.935 1.00 95.88 554 VAL A N 1
ATOM 4346 C CA . VAL A 1 554 ? -13.330 -1.044 -12.423 1.00 95.88 554 VAL A CA 1
ATOM 4347 C C . VAL A 1 554 ? -13.072 0.191 -13.285 1.00 95.88 554 VAL A C 1
ATOM 4349 O O . VAL A 1 554 ? -13.809 0.442 -14.238 1.00 95.88 554 VAL A O 1
ATOM 4352 N N . VAL A 1 555 ? -12.026 0.958 -12.968 1.00 97.12 555 VAL A N 1
ATOM 4353 C CA . VAL A 1 555 ? -11.715 2.230 -13.640 1.00 97.12 555 VAL A CA 1
ATOM 4354 C C . VAL A 1 555 ? -10.430 2.104 -14.455 1.00 97.12 555 VAL A C 1
ATOM 4356 O O . VAL A 1 555 ? -9.342 1.915 -13.911 1.00 97.12 555 VAL A O 1
ATOM 4359 N N . ALA A 1 556 ? -10.541 2.252 -15.776 1.00 97.19 556 ALA A N 1
ATOM 4360 C CA . ALA A 1 556 ? -9.391 2.475 -16.647 1.00 97.19 556 ALA A CA 1
ATOM 4361 C C . ALA A 1 556 ? -8.986 3.957 -16.563 1.00 97.19 556 ALA A C 1
ATOM 4363 O O . ALA A 1 556 ? -9.670 4.822 -17.107 1.00 97.19 556 ALA A O 1
ATOM 4364 N N . ARG A 1 557 ? -7.881 4.252 -15.867 1.00 96.31 557 ARG A N 1
ATOM 4365 C CA . ARG A 1 557 ? -7.338 5.611 -15.693 1.00 96.31 557 ARG A CA 1
ATOM 4366 C C . ARG A 1 557 ? -6.816 6.179 -17.014 1.00 96.31 557 ARG A C 1
ATOM 4368 O O . ARG A 1 557 ? -6.979 7.365 -17.282 1.00 96.31 557 ARG A O 1
ATOM 4375 N N . SER A 1 558 ? -6.155 5.349 -17.819 1.00 97.56 558 SER A N 1
ATOM 4376 C CA . SER A 1 558 ? -5.619 5.726 -19.130 1.00 97.56 558 SER A CA 1
ATOM 4377 C C . SER A 1 558 ? -5.314 4.482 -19.980 1.00 97.56 558 SER A C 1
ATOM 4379 O O . SER A 1 558 ? -5.548 3.343 -19.564 1.00 97.56 558 SER A O 1
ATOM 4381 N N . THR A 1 559 ? -4.760 4.687 -21.177 1.00 97.62 559 THR A N 1
ATOM 4382 C CA . THR A 1 559 ? -4.144 3.619 -21.973 1.00 97.62 559 THR A CA 1
ATOM 4383 C C . THR A 1 559 ? -2.786 4.071 -22.507 1.00 97.62 559 THR A C 1
ATOM 4385 O O . THR A 1 559 ? -2.572 5.258 -22.749 1.00 97.62 559 THR A O 1
ATOM 4388 N N . LEU A 1 560 ? -1.866 3.125 -22.718 1.00 97.38 560 LEU A N 1
ATOM 4389 C CA . LEU A 1 560 ? -0.567 3.387 -23.345 1.00 97.38 560 LEU A CA 1
ATOM 4390 C C . LEU A 1 560 ? -0.723 3.896 -24.787 1.00 97.38 560 LEU A C 1
ATOM 4392 O O . LEU A 1 560 ? 0.115 4.673 -25.249 1.00 97.38 560 LEU A O 1
ATOM 4396 N N . ASP A 1 561 ? -1.793 3.485 -25.483 1.00 94.69 561 ASP A N 1
ATOM 4397 C CA . ASP A 1 561 ? -2.094 3.870 -26.869 1.00 94.69 561 ASP A CA 1
ATOM 4398 C C . ASP A 1 561 ? -0.889 3.579 -27.798 1.00 94.69 561 ASP A C 1
ATOM 4400 O O . ASP A 1 561 ? -0.221 4.450 -28.357 1.00 94.69 561 ASP A O 1
ATOM 4404 N N . MET A 1 562 ? -0.503 2.306 -27.859 1.00 94.94 562 MET A N 1
ATOM 4405 C CA . MET A 1 562 ? 0.688 1.841 -28.574 1.00 94.94 562 MET A CA 1
ATOM 4406 C C . MET A 1 562 ? 0.351 0.671 -29.488 1.00 94.94 562 MET A C 1
ATOM 4408 O O . MET A 1 562 ? -0.599 -0.076 -29.251 1.00 94.94 562 MET A O 1
ATOM 4412 N N . LYS A 1 563 ? 1.181 0.458 -30.514 1.00 96.25 563 LYS A N 1
ATOM 4413 C CA . LYS A 1 563 ? 1.094 -0.752 -31.331 1.00 96.25 563 LYS A CA 1
ATOM 4414 C C . LYS A 1 563 ? 1.344 -1.967 -30.441 1.00 96.25 563 LYS A C 1
ATOM 4416 O O . LYS A 1 563 ? 2.328 -2.004 -29.701 1.00 96.25 563 LYS A O 1
ATOM 4421 N N . LYS A 1 564 ? 0.509 -2.999 -30.581 1.00 96.56 564 LYS A N 1
ATOM 4422 C CA . LYS A 1 564 ? 0.671 -4.271 -29.860 1.00 96.56 564 LYS A CA 1
ATOM 4423 C C . LYS A 1 564 ? 2.085 -4.853 -30.026 1.00 96.56 564 LYS A C 1
ATOM 4425 O O . LYS A 1 564 ? 2.659 -5.319 -29.051 1.00 96.56 564 LYS A O 1
ATOM 4430 N N . SER A 1 565 ? 2.677 -4.729 -31.219 1.00 97.62 565 SER A N 1
ATOM 4431 C CA . SER A 1 565 ? 4.059 -5.143 -31.520 1.00 97.62 565 SER A CA 1
ATOM 4432 C C . SER A 1 565 ? 5.121 -4.502 -30.624 1.00 97.62 565 SER A C 1
ATOM 4434 O O . SER A 1 565 ? 6.133 -5.130 -30.330 1.00 97.62 565 SER A O 1
ATOM 4436 N N . ASP A 1 566 ? 4.906 -3.258 -30.197 1.00 98.12 566 ASP A N 1
ATOM 4437 C CA . ASP A 1 566 ? 5.878 -2.493 -29.417 1.00 98.12 566 ASP A CA 1
ATOM 4438 C C . ASP A 1 566 ? 5.799 -2.887 -27.936 1.00 98.12 566 ASP A C 1
ATOM 4440 O O . ASP A 1 566 ? 6.826 -3.051 -27.277 1.00 98.12 566 ASP A O 1
ATOM 4444 N N . ILE A 1 567 ? 4.582 -3.131 -27.433 1.00 98.25 567 ILE A N 1
ATOM 4445 C CA . ILE A 1 567 ? 4.353 -3.708 -26.101 1.00 98.25 567 ILE A CA 1
ATOM 4446 C C . ILE A 1 567 ? 4.903 -5.141 -26.055 1.00 98.25 567 ILE A C 1
ATOM 4448 O O . ILE A 1 567 ? 5.660 -5.476 -25.144 1.00 98.25 567 ILE A O 1
ATOM 4452 N N . ASP A 1 568 ? 4.602 -5.968 -27.060 1.00 98.38 568 ASP A N 1
ATOM 4453 C CA . ASP A 1 568 ? 5.106 -7.342 -27.160 1.00 98.38 568 ASP A CA 1
ATOM 4454 C C . ASP A 1 568 ? 6.641 -7.389 -27.238 1.00 98.38 568 ASP A C 1
ATOM 4456 O O . ASP A 1 568 ? 7.261 -8.208 -26.566 1.00 98.38 568 ASP A O 1
ATOM 4460 N N . ALA A 1 569 ? 7.292 -6.461 -27.948 1.00 98.56 569 ALA A N 1
ATOM 4461 C CA . ALA A 1 569 ? 8.754 -6.369 -27.964 1.00 98.56 569 ALA A CA 1
ATOM 4462 C C . ALA A 1 569 ? 9.368 -6.066 -26.581 1.00 98.56 569 ALA A C 1
ATOM 4464 O O . ALA A 1 569 ? 10.474 -6.526 -26.279 1.00 98.56 569 ALA A O 1
ATOM 4465 N N . VAL A 1 570 ? 8.662 -5.316 -25.726 1.00 98.75 570 VAL A N 1
ATOM 4466 C CA . VAL A 1 570 ? 9.061 -5.106 -24.325 1.00 98.75 570 VAL A CA 1
ATOM 4467 C C . VAL A 1 570 ? 8.801 -6.366 -23.494 1.00 98.75 570 VAL A C 1
ATOM 4469 O O . VAL A 1 570 ? 9.688 -6.768 -22.738 1.00 98.75 570 VAL A O 1
ATOM 4472 N N . ARG A 1 571 ? 7.653 -7.038 -23.675 1.00 98.69 571 ARG A N 1
ATOM 4473 C CA . ARG A 1 571 ? 7.338 -8.327 -23.026 1.00 98.69 571 ARG A CA 1
ATOM 4474 C C . ARG A 1 571 ? 8.395 -9.391 -23.326 1.00 98.69 571 ARG A C 1
ATOM 4476 O O . ARG A 1 571 ? 8.906 -9.996 -22.392 1.00 98.69 571 ARG A O 1
ATOM 4483 N N . GLU A 1 572 ? 8.813 -9.546 -24.580 1.00 98.56 572 GLU A N 1
ATOM 4484 C CA . GLU A 1 572 ? 9.891 -10.465 -24.984 1.00 98.56 572 GLU A CA 1
ATOM 4485 C C . GLU A 1 572 ? 11.222 -10.172 -24.276 1.00 98.56 572 GLU A C 1
ATOM 4487 O O . GLU A 1 572 ? 11.952 -11.086 -23.886 1.00 98.56 572 GLU A O 1
ATOM 4492 N N . GLY A 1 573 ? 11.529 -8.894 -24.037 1.00 98.69 573 GLY A N 1
ATOM 4493 C CA . GLY A 1 573 ? 12.651 -8.499 -23.188 1.00 98.69 573 GLY A CA 1
ATOM 4494 C C . GLY A 1 573 ? 12.486 -8.958 -21.734 1.00 98.69 573 GLY A C 1
ATOM 4495 O O . GLY A 1 573 ? 13.434 -9.481 -21.149 1.00 98.69 573 GLY A O 1
ATOM 4496 N N . LEU A 1 574 ? 11.295 -8.782 -21.153 1.00 98.88 574 LEU A N 1
ATOM 4497 C CA . LEU A 1 574 ? 10.968 -9.149 -19.766 1.00 98.88 574 LEU A CA 1
ATOM 4498 C C . LEU A 1 574 ? 10.924 -10.668 -19.537 1.00 98.88 574 LEU A C 1
ATOM 4500 O O . LEU A 1 574 ? 11.358 -11.140 -18.488 1.00 98.88 574 LEU A O 1
ATOM 4504 N N . ILE A 1 575 ? 10.453 -11.437 -20.517 1.00 98.75 575 ILE A N 1
ATOM 4505 C CA . ILE A 1 575 ? 10.522 -12.905 -20.538 1.00 98.75 575 ILE A CA 1
ATOM 4506 C C . ILE A 1 575 ? 11.993 -13.337 -20.517 1.00 98.75 575 ILE A C 1
ATOM 4508 O O . ILE A 1 575 ? 12.429 -14.099 -19.650 1.00 98.75 575 ILE A O 1
ATOM 4512 N N . ALA A 1 576 ? 12.805 -12.765 -21.411 1.00 98.62 576 ALA A N 1
ATOM 4513 C CA . ALA A 1 576 ? 14.214 -13.113 -21.541 1.00 98.62 576 ALA A CA 1
ATOM 4514 C C . ALA A 1 576 ? 15.040 -12.818 -20.268 1.00 98.62 576 ALA A C 1
ATOM 4516 O O . ALA A 1 576 ? 16.005 -13.535 -19.989 1.00 98.62 576 ALA A O 1
ATOM 4517 N N . VAL A 1 577 ? 14.660 -11.810 -19.463 1.00 98.69 577 VAL A N 1
ATOM 4518 C CA . VAL A 1 577 ? 15.254 -11.544 -18.134 1.00 98.69 577 VAL A CA 1
ATOM 4519 C C . VAL A 1 577 ? 15.145 -12.757 -17.204 1.00 98.69 577 VAL A C 1
ATOM 4521 O O . VAL A 1 577 ? 16.095 -13.022 -16.463 1.00 98.69 577 VAL A O 1
ATOM 4524 N N . VAL A 1 578 ? 14.018 -13.473 -17.226 1.00 98.50 578 VAL A N 1
ATOM 4525 C CA . VAL A 1 578 ? 13.740 -14.609 -16.332 1.00 98.50 578 VAL A CA 1
ATOM 4526 C C . VAL A 1 578 ? 14.195 -15.936 -16.944 1.00 98.50 578 VAL A C 1
ATOM 4528 O O . VAL A 1 578 ? 14.720 -16.793 -16.239 1.00 98.50 578 VAL A O 1
ATOM 4531 N N . GLU A 1 579 ? 14.083 -16.109 -18.262 1.00 96.50 579 GLU A N 1
ATOM 4532 C CA . GLU A 1 579 ? 14.516 -17.346 -18.926 1.00 96.50 579 GLU A CA 1
ATOM 4533 C C . GLU A 1 579 ? 16.049 -17.502 -18.993 1.00 96.50 579 GLU A C 1
ATOM 4535 O O . GLU A 1 579 ? 16.551 -18.630 -18.965 1.00 96.50 579 GLU A O 1
ATOM 4540 N N . GLY A 1 580 ? 16.802 -16.394 -19.062 1.00 93.75 580 GLY A N 1
ATOM 4541 C CA . GLY A 1 580 ? 18.261 -16.422 -19.240 1.00 93.75 580 GLY A CA 1
ATOM 4542 C C . GLY A 1 580 ? 18.967 -15.078 -19.031 1.00 93.75 580 GLY A C 1
ATOM 4543 O O . GLY A 1 580 ? 19.954 -14.784 -19.712 1.00 93.75 580 GLY A O 1
ATOM 4544 N N . GLY A 1 581 ? 18.449 -14.232 -18.139 1.00 95.88 581 GLY A N 1
ATOM 4545 C CA . GLY A 1 581 ? 19.000 -12.911 -17.836 1.00 95.88 581 GLY A CA 1
ATOM 4546 C C . GLY A 1 581 ? 19.171 -12.660 -16.339 1.00 95.88 581 GLY A C 1
ATOM 4547 O O . GLY A 1 581 ? 19.348 -13.575 -15.535 1.00 95.88 581 GLY A O 1
ATOM 4548 N N . THR A 1 582 ? 19.120 -11.383 -15.957 1.00 95.94 582 THR A N 1
ATOM 4549 C CA . THR A 1 582 ? 19.372 -10.948 -14.567 1.00 95.94 582 THR A CA 1
ATOM 4550 C C . THR A 1 582 ? 18.344 -11.443 -13.538 1.00 95.94 582 THR A C 1
ATOM 4552 O O . THR A 1 582 ? 18.625 -11.399 -12.344 1.00 95.94 582 THR A O 1
ATOM 4555 N N . GLY A 1 583 ? 17.169 -11.905 -13.975 1.00 97.00 583 GLY A N 1
ATOM 4556 C CA . GLY A 1 583 ? 16.054 -12.328 -13.125 1.00 97.00 583 GLY A CA 1
ATOM 4557 C C . GLY A 1 583 ? 15.848 -13.838 -13.044 1.00 97.00 583 GLY A C 1
ATOM 4558 O O . GLY A 1 583 ? 14.786 -14.258 -12.603 1.00 97.00 583 GLY A O 1
ATOM 4559 N N . LYS A 1 584 ? 16.825 -14.656 -13.461 1.00 97.56 584 LYS A N 1
ATOM 4560 C CA . LYS A 1 584 ? 16.695 -16.125 -13.556 1.00 97.56 584 LYS A CA 1
ATOM 4561 C C . LYS A 1 584 ? 16.159 -16.831 -12.299 1.00 97.56 584 LYS A C 1
ATOM 4563 O O . LYS A 1 584 ? 15.529 -17.875 -12.414 1.00 97.56 584 LYS A O 1
ATOM 4568 N N . ASN A 1 585 ? 16.382 -16.258 -11.116 1.00 97.31 585 ASN A N 1
ATOM 4569 C CA . ASN A 1 585 ? 15.933 -16.820 -9.840 1.00 97.31 585 ASN A CA 1
ATOM 4570 C C . ASN A 1 585 ? 14.414 -16.668 -9.609 1.00 97.31 585 ASN A C 1
ATOM 4572 O O . ASN A 1 585 ? 13.884 -17.323 -8.726 1.00 97.31 585 ASN A O 1
ATOM 4576 N N . ALA A 1 586 ? 13.714 -15.852 -10.409 1.00 97.31 586 ALA A N 1
ATOM 4577 C CA . ALA A 1 586 ? 12.253 -15.717 -10.400 1.00 97.31 586 ALA A CA 1
ATOM 4578 C C . ALA A 1 586 ? 11.533 -16.763 -11.282 1.00 97.31 586 ALA A C 1
ATOM 4580 O O . ALA A 1 586 ? 10.311 -16.723 -11.426 1.00 97.31 586 ALA A O 1
ATOM 4581 N N . ARG A 1 587 ? 12.276 -17.662 -11.943 1.00 97.19 587 ARG A N 1
ATOM 4582 C CA . ARG A 1 587 ? 11.725 -18.632 -12.898 1.00 97.19 587 ARG A CA 1
ATOM 4583 C C . ARG A 1 587 ? 10.932 -19.717 -12.178 1.00 97.19 587 ARG A C 1
ATOM 4585 O O . ARG A 1 587 ? 11.449 -20.322 -11.244 1.00 97.19 587 ARG A O 1
ATOM 4592 N N . LEU A 1 588 ? 9.734 -20.022 -12.670 1.00 96.06 588 LEU A N 1
ATOM 4593 C CA . LEU A 1 588 ? 8.962 -21.200 -12.277 1.00 96.06 588 LEU A CA 1
ATOM 4594 C C . LEU A 1 588 ? 8.993 -22.237 -13.419 1.00 96.06 588 LEU A C 1
ATOM 4596 O O . LEU A 1 588 ? 8.991 -21.829 -14.581 1.00 96.06 588 LEU A O 1
ATOM 4600 N N . PRO A 1 589 ? 9.049 -23.555 -13.135 1.00 90.44 589 PRO A N 1
ATOM 4601 C CA . PRO A 1 589 ? 9.042 -24.576 -14.188 1.00 90.44 589 PRO A CA 1
ATOM 4602 C C . PRO A 1 589 ? 7.707 -24.667 -14.936 1.00 90.44 589 PRO A C 1
ATOM 4604 O O . PRO A 1 589 ? 7.694 -24.848 -16.148 1.00 90.44 589 PRO A O 1
ATOM 4607 N N . GLU A 1 590 ? 6.594 -24.538 -14.210 1.00 91.12 590 GLU A N 1
ATOM 4608 C CA . GLU A 1 590 ? 5.241 -24.795 -14.728 1.00 91.12 590 GLU A CA 1
ATOM 4609 C C . GLU A 1 590 ? 4.552 -23.558 -15.317 1.00 91.12 590 GLU A C 1
ATOM 4611 O O . GLU A 1 590 ? 3.647 -23.681 -16.135 1.00 91.12 590 GLU A O 1
ATOM 4616 N N . HIS A 1 591 ? 4.987 -22.362 -14.918 1.00 95.06 591 HIS A N 1
ATOM 4617 C CA . HIS A 1 591 ? 4.405 -21.095 -15.348 1.00 95.06 591 HIS A CA 1
ATOM 4618 C C . HIS A 1 591 ? 5.508 -20.225 -15.942 1.00 95.06 591 HIS A C 1
ATOM 4620 O O . HIS A 1 591 ? 6.490 -19.909 -15.265 1.00 95.06 591 HIS A O 1
ATOM 4626 N N . ARG A 1 592 ? 5.362 -19.821 -17.209 1.00 97.44 592 ARG A N 1
ATOM 4627 C CA . ARG A 1 592 ? 6.292 -18.865 -17.815 1.00 97.44 592 ARG A CA 1
ATOM 4628 C C . ARG A 1 592 ? 6.085 -17.505 -17.161 1.00 97.44 592 ARG A C 1
ATOM 4630 O O . ARG A 1 592 ? 4.965 -17.009 -17.082 1.00 97.44 592 ARG A O 1
ATOM 4637 N N . MET A 1 593 ? 7.180 -16.925 -16.680 1.00 98.38 593 MET A N 1
ATOM 4638 C CA . MET A 1 593 ? 7.198 -15.664 -15.940 1.00 98.38 593 MET A CA 1
ATOM 4639 C C . MET A 1 593 ? 7.986 -14.616 -16.720 1.00 98.38 593 MET A C 1
ATOM 4641 O O . MET A 1 593 ? 8.994 -14.930 -17.356 1.00 98.38 593 MET A O 1
ATOM 4645 N N . ALA A 1 594 ? 7.569 -13.360 -16.612 1.00 98.69 594 ALA A N 1
ATOM 4646 C CA . ALA A 1 594 ? 8.284 -12.211 -17.150 1.00 98.69 594 ALA A CA 1
ATOM 4647 C C . ALA A 1 594 ? 8.602 -11.228 -16.021 1.00 98.69 594 ALA A C 1
ATOM 4649 O O . ALA A 1 594 ? 7.849 -11.110 -15.057 1.00 98.69 594 ALA A O 1
ATOM 4650 N N . GLY A 1 595 ? 9.709 -10.494 -16.119 1.00 98.50 595 GLY A N 1
ATOM 4651 C CA . GLY A 1 595 ? 10.015 -9.488 -15.109 1.00 98.50 595 GLY A CA 1
ATOM 4652 C C . GLY A 1 595 ? 11.305 -8.723 -15.323 1.00 98.50 595 GLY A C 1
ATOM 4653 O O . GLY A 1 595 ? 11.969 -8.817 -16.353 1.00 98.50 595 GLY A O 1
ATOM 4654 N N . LYS A 1 596 ? 11.650 -7.910 -14.329 1.00 98.75 596 LYS A N 1
ATOM 4655 C CA . LYS A 1 596 ? 12.787 -7.006 -14.368 1.00 98.75 596 LYS A CA 1
ATOM 4656 C C . LYS A 1 596 ? 13.378 -6.813 -12.976 1.00 98.75 596 LYS A C 1
ATOM 4658 O O . LYS A 1 596 ? 12.684 -6.511 -12.012 1.00 98.75 596 LYS A O 1
ATOM 4663 N N . THR A 1 597 ? 14.698 -6.937 -12.897 1.00 98.00 597 THR A N 1
ATOM 4664 C CA . THR A 1 597 ? 15.487 -6.561 -11.719 1.00 98.00 597 THR A CA 1
ATOM 4665 C C . THR A 1 597 ? 15.702 -5.048 -11.644 1.00 98.00 597 THR A C 1
ATOM 4667 O O . THR A 1 597 ? 15.946 -4.383 -12.660 1.00 98.00 597 THR A O 1
ATOM 4670 N N . GLY A 1 598 ? 15.686 -4.511 -10.430 1.00 96.81 598 GLY A N 1
ATOM 4671 C CA . GLY A 1 598 ? 16.093 -3.151 -10.106 1.00 96.81 598 GLY A CA 1
ATOM 4672 C C . GLY A 1 598 ? 17.069 -3.141 -8.933 1.00 96.81 598 GLY A C 1
ATOM 4673 O O . GLY A 1 598 ? 16.963 -3.935 -8.002 1.00 96.81 598 GLY A O 1
ATOM 4674 N N . THR A 1 599 ? 18.023 -2.221 -8.990 1.00 95.19 599 THR A N 1
ATOM 4675 C CA . THR A 1 599 ? 18.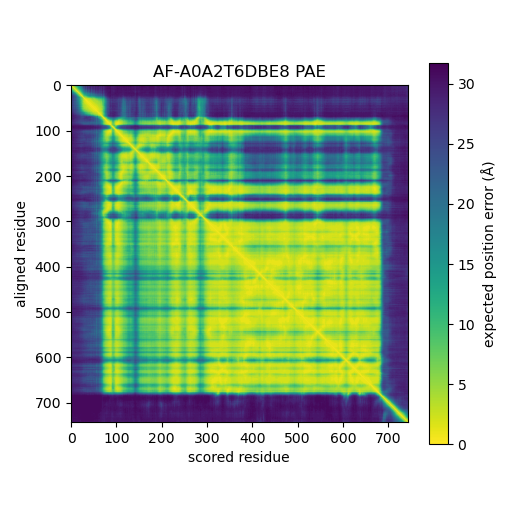883 -1.848 -7.867 1.00 95.19 599 THR A CA 1
ATOM 4676 C C . THR A 1 599 ? 19.127 -0.353 -8.007 1.00 95.19 599 THR A C 1
ATOM 4678 O O . THR A 1 599 ? 19.707 0.084 -9.005 1.00 95.19 599 THR A O 1
ATOM 4681 N N . ALA A 1 600 ? 18.648 0.429 -7.048 1.00 92.31 600 ALA A N 1
ATOM 4682 C CA . ALA A 1 600 ? 18.967 1.839 -6.914 1.00 92.31 600 ALA A CA 1
ATOM 4683 C C . ALA A 1 600 ? 19.976 2.006 -5.778 1.00 92.31 600 ALA A C 1
ATOM 4685 O O . ALA A 1 600 ? 19.772 1.512 -4.665 1.00 92.31 600 ALA A O 1
ATOM 4686 N N . GLN A 1 601 ? 21.079 2.687 -6.080 1.00 87.75 601 GLN A N 1
ATOM 4687 C CA . GLN A 1 601 ? 22.100 3.008 -5.093 1.00 87.75 601 GLN A CA 1
ATOM 4688 C C . GLN A 1 601 ? 21.534 4.065 -4.147 1.00 87.75 601 GLN A C 1
ATOM 4690 O O . GLN A 1 601 ? 21.028 5.094 -4.591 1.00 87.75 601 GLN A O 1
ATOM 4695 N N . SER A 1 602 ? 21.578 3.783 -2.851 1.00 85.94 602 SER A N 1
ATOM 4696 C CA . SER A 1 602 ? 21.025 4.651 -1.819 1.00 85.94 602 SER A CA 1
ATOM 4697 C C . SER A 1 602 ? 21.871 4.547 -0.555 1.00 85.94 602 SER A C 1
ATOM 4699 O O . SER A 1 602 ? 22.542 3.541 -0.312 1.00 85.94 602 SER A O 1
ATOM 4701 N N . TRP A 1 603 ? 21.865 5.627 0.213 1.00 85.56 603 TRP A N 1
ATOM 4702 C CA . TRP A 1 603 ? 22.661 5.821 1.412 1.00 85.56 603 TRP A CA 1
ATOM 4703 C C . TRP A 1 603 ? 21.718 6.273 2.513 1.00 85.56 603 TRP A C 1
ATOM 4705 O O . TRP A 1 603 ? 20.956 7.218 2.311 1.00 85.56 603 TRP A O 1
ATOM 4715 N N . SER A 1 604 ? 21.774 5.606 3.659 1.00 83.81 604 SER A N 1
ATOM 4716 C CA . SER A 1 604 ? 20.985 5.977 4.832 1.00 83.81 604 SER A CA 1
ATOM 4717 C C . SER A 1 604 ? 21.910 6.343 5.980 1.00 83.81 604 SER A C 1
ATOM 4719 O O . SER A 1 604 ? 22.992 5.770 6.120 1.00 83.81 604 SER A O 1
ATOM 4721 N N . LYS A 1 605 ? 21.493 7.318 6.788 1.00 82.19 605 LYS A N 1
ATOM 4722 C CA . LYS A 1 605 ? 22.199 7.711 8.004 1.00 82.19 605 LYS A CA 1
ATOM 4723 C C . LYS A 1 605 ? 21.613 6.919 9.176 1.00 82.19 605 LYS A C 1
ATOM 4725 O O . LYS A 1 605 ? 20.459 7.131 9.528 1.00 82.19 605 LYS A O 1
ATOM 4730 N N . ILE A 1 606 ? 22.387 5.999 9.747 1.00 78.56 606 ILE A N 1
ATOM 4731 C CA . ILE A 1 606 ? 21.978 5.111 10.849 1.00 78.56 606 ILE A CA 1
ATOM 4732 C C . ILE A 1 606 ? 23.025 5.254 11.956 1.00 78.56 606 ILE A C 1
ATOM 4734 O O . ILE A 1 606 ? 24.218 5.141 11.680 1.00 78.56 606 ILE A O 1
ATOM 4738 N N . ASN A 1 607 ? 22.599 5.528 13.194 1.00 78.31 607 ASN A N 1
ATOM 4739 C CA . ASN A 1 607 ? 23.487 5.766 14.347 1.00 78.31 607 ASN A CA 1
ATOM 4740 C C . ASN A 1 607 ? 24.623 6.762 14.025 1.00 78.31 607 ASN A C 1
ATOM 4742 O O . ASN A 1 607 ? 25.803 6.494 14.237 1.00 78.31 607 ASN A O 1
ATOM 4746 N N . ASP A 1 608 ? 24.238 7.885 13.415 1.00 80.56 608 ASP A N 1
ATOM 4747 C CA . ASP A 1 608 ? 25.101 8.948 12.886 1.00 80.56 608 ASP A CA 1
ATOM 4748 C C . ASP A 1 608 ? 26.107 8.589 11.774 1.00 80.56 608 ASP A C 1
ATOM 4750 O O . ASP A 1 608 ? 26.804 9.476 11.275 1.00 80.56 608 ASP A O 1
ATOM 4754 N N . ARG A 1 609 ? 26.120 7.346 11.280 1.00 82.25 609 ARG A N 1
ATOM 4755 C CA . ARG A 1 609 ? 27.012 6.892 10.200 1.00 82.25 609 ARG A CA 1
ATOM 4756 C C . ARG A 1 609 ? 26.276 6.733 8.875 1.00 82.25 609 ARG A C 1
ATOM 4758 O O . ARG A 1 609 ? 25.099 6.383 8.846 1.00 82.25 609 ARG A O 1
ATOM 4765 N N . TRP A 1 610 ? 26.978 6.970 7.768 1.00 83.75 610 TRP A N 1
ATOM 4766 C CA . TRP A 1 610 ? 26.458 6.702 6.427 1.00 83.75 610 TRP A CA 1
ATOM 4767 C C . TRP A 1 610 ? 26.684 5.240 6.054 1.00 83.75 610 TRP A C 1
ATOM 4769 O O . TRP A 1 610 ? 27.807 4.741 6.057 1.00 83.75 610 TRP A O 1
ATOM 4779 N N . VAL A 1 611 ? 25.593 4.559 5.725 1.00 86.62 611 VAL A N 1
ATOM 4780 C CA . VAL A 1 611 ? 25.556 3.115 5.494 1.00 86.62 611 VAL A CA 1
ATOM 4781 C C . VAL A 1 611 ? 24.912 2.864 4.131 1.00 86.62 611 VAL A C 1
ATOM 4783 O O . VAL A 1 611 ? 23.961 3.553 3.741 1.00 86.62 611 VAL A O 1
ATOM 4786 N N . LYS A 1 612 ? 25.454 1.915 3.364 1.00 87.19 612 LYS A N 1
ATOM 4787 C CA . LYS A 1 612 ? 25.003 1.618 2.001 1.00 87.19 612 LYS A CA 1
ATOM 4788 C C . LYS A 1 612 ? 23.712 0.811 2.049 1.00 87.19 612 LYS A C 1
ATOM 4790 O O . LYS A 1 612 ? 23.722 -0.393 2.292 1.00 87.19 612 LYS A O 1
ATOM 4795 N N . ASP A 1 613 ? 22.603 1.488 1.788 1.00 90.56 613 ASP A N 1
ATOM 4796 C CA . ASP A 1 613 ? 21.249 0.989 2.007 1.00 90.56 613 ASP A CA 1
ATOM 4797 C C . ASP A 1 613 ? 20.466 0.937 0.687 1.00 90.56 613 ASP A C 1
ATOM 4799 O O . ASP A 1 613 ? 19.450 1.610 0.496 1.00 90.56 613 ASP A O 1
ATOM 4803 N N . ASN A 1 614 ? 20.999 0.159 -0.262 1.00 92.94 614 ASN A N 1
ATOM 4804 C CA . ASN A 1 614 ? 20.441 -0.015 -1.603 1.00 92.94 614 ASN A CA 1
ATOM 4805 C C . ASN A 1 614 ? 18.936 -0.321 -1.565 1.00 92.94 614 ASN A C 1
ATOM 4807 O O . ASN A 1 614 ? 18.473 -1.131 -0.761 1.00 92.94 614 ASN A O 1
ATOM 4811 N N . ARG A 1 615 ? 18.184 0.248 -2.514 1.00 95.31 615 ARG A N 1
ATOM 4812 C CA . ARG A 1 615 ? 16.798 -0.165 -2.772 1.00 95.31 615 ARG A CA 1
ATOM 4813 C C . ARG A 1 615 ? 16.818 -1.201 -3.884 1.00 95.31 615 ARG A C 1
ATOM 4815 O O . ARG A 1 615 ? 17.148 -0.887 -5.031 1.00 95.31 615 ARG A O 1
ATOM 4822 N N . THR A 1 616 ? 16.555 -2.451 -3.530 1.00 97.06 616 THR A N 1
ATOM 4823 C CA . THR A 1 616 ? 16.542 -3.573 -4.474 1.00 97.06 616 THR A CA 1
ATOM 4824 C C . THR A 1 616 ? 15.121 -3.951 -4.829 1.00 97.06 616 THR A C 1
ATOM 4826 O O . THR A 1 616 ? 14.223 -3.830 -4.002 1.00 97.06 616 THR A O 1
ATOM 4829 N N . TRP A 1 617 ? 14.924 -4.370 -6.076 1.00 98.50 617 TRP A N 1
ATOM 4830 C CA . TRP A 1 617 ? 13.605 -4.587 -6.648 1.00 98.50 617 TRP A CA 1
ATOM 4831 C C . TRP A 1 617 ? 13.580 -5.816 -7.548 1.00 98.50 617 TRP A C 1
ATOM 4833 O O . TRP A 1 617 ? 14.485 -6.022 -8.365 1.00 98.50 617 TRP A O 1
ATOM 4843 N N . PHE A 1 618 ? 12.482 -6.556 -7.504 1.00 98.81 618 PHE A N 1
ATOM 4844 C CA . PHE A 1 618 ? 12.054 -7.389 -8.615 1.00 98.81 618 PHE A CA 1
ATOM 4845 C C . PHE A 1 618 ? 10.592 -7.082 -8.923 1.00 98.81 618 PHE A C 1
ATOM 4847 O O . PHE A 1 618 ? 9.747 -7.115 -8.036 1.00 98.81 618 PHE A O 1
ATOM 4854 N N . LEU A 1 619 ? 10.314 -6.756 -10.180 1.00 98.88 619 LEU A N 1
ATOM 4855 C CA . LEU A 1 619 ? 8.979 -6.449 -10.676 1.00 98.88 619 LEU A CA 1
ATOM 4856 C C . LEU A 1 619 ? 8.680 -7.412 -11.817 1.00 98.88 619 LEU A C 1
ATOM 4858 O O . LEU A 1 619 ? 9.406 -7.413 -12.812 1.00 98.88 619 LEU A O 1
ATOM 4862 N N . GLY A 1 620 ? 7.637 -8.220 -11.690 1.00 98.69 620 GLY A N 1
ATOM 4863 C CA . GLY A 1 620 ? 7.303 -9.228 -12.689 1.00 98.69 620 GLY A CA 1
ATOM 4864 C C . GLY A 1 620 ? 5.822 -9.546 -12.750 1.00 98.69 620 GLY A C 1
ATOM 4865 O O . GLY A 1 620 ? 5.033 -9.054 -11.947 1.00 98.69 620 GLY A O 1
ATOM 4866 N N . TYR A 1 621 ? 5.458 -10.372 -13.722 1.00 98.88 621 TYR A N 1
ATOM 4867 C CA . TYR A 1 621 ? 4.110 -10.889 -13.883 1.00 98.88 621 TYR A CA 1
ATOM 4868 C C . TYR A 1 621 ? 4.116 -12.330 -14.390 1.00 98.88 621 TYR A C 1
ATOM 4870 O O . TYR A 1 621 ? 5.100 -12.805 -14.969 1.00 98.88 621 TYR A O 1
ATOM 4878 N N . GLY A 1 622 ? 2.989 -13.008 -14.198 1.00 97.56 622 GLY A N 1
ATOM 4879 C CA . GLY A 1 622 ? 2.713 -14.276 -14.855 1.00 97.56 622 GLY A CA 1
ATOM 4880 C C . GLY A 1 622 ? 1.278 -14.782 -14.654 1.00 97.56 622 GLY A C 1
ATOM 4881 O O . GLY A 1 622 ? 0.502 -14.171 -13.911 1.00 97.56 622 GLY A O 1
ATOM 4882 N N . PRO A 1 623 ? 0.926 -15.903 -15.307 1.00 97.75 623 PRO A N 1
ATOM 4883 C CA . PRO A 1 623 ? 1.671 -16.528 -16.407 1.00 97.75 623 PRO A CA 1
ATOM 4884 C C . PRO A 1 623 ? 1.791 -15.589 -17.621 1.00 97.75 623 PRO A C 1
ATOM 4886 O O . PRO A 1 623 ? 1.035 -14.630 -17.744 1.00 97.75 623 PRO A O 1
ATOM 4889 N N . VAL A 1 624 ? 2.764 -15.802 -18.504 1.00 97.75 624 VAL A N 1
ATOM 4890 C CA . VAL A 1 624 ? 3.013 -14.906 -19.652 1.00 97.75 624 VAL A CA 1
ATOM 4891 C C . VAL A 1 624 ? 1.876 -14.949 -20.674 1.00 97.75 624 VAL A C 1
ATOM 4893 O O . VAL A 1 624 ? 1.513 -13.920 -21.239 1.00 97.75 624 VAL A O 1
ATOM 4896 N N . GLU A 1 625 ? 1.316 -16.136 -20.890 1.00 95.25 625 GLU A N 1
ATOM 4897 C CA . GLU A 1 625 ? 0.304 -16.445 -21.901 1.00 95.25 625 GLU A CA 1
ATOM 4898 C C . GLU A 1 625 ? -1.073 -15.874 -21.535 1.00 95.25 625 GLU A C 1
ATOM 4900 O O . GLU A 1 625 ? -1.823 -15.434 -22.404 1.00 95.25 625 GLU A O 1
ATOM 4905 N N . ASN A 1 626 ? -1.386 -15.855 -20.239 1.00 95.56 626 ASN A N 1
ATOM 4906 C CA . ASN A 1 626 ? -2.593 -15.270 -19.667 1.00 95.56 626 ASN A CA 1
ATOM 4907 C C . ASN A 1 626 ? -2.208 -14.564 -18.356 1.00 95.56 626 ASN A C 1
ATOM 4909 O O . ASN A 1 626 ? -2.216 -15.211 -17.308 1.00 95.56 626 ASN A O 1
ATOM 4913 N N . PRO A 1 627 ? -1.810 -13.280 -18.393 1.00 97.38 627 PRO A N 1
ATOM 4914 C CA . PRO A 1 627 ? -1.336 -12.572 -17.208 1.00 97.38 627 PRO A CA 1
ATOM 4915 C C . PRO A 1 627 ? -2.433 -12.346 -16.173 1.00 97.38 627 PRO A C 1
ATOM 4917 O O . PRO A 1 627 ? -3.452 -11.713 -16.449 1.00 97.38 627 PRO A O 1
ATOM 4920 N N . ARG A 1 628 ? -2.199 -12.855 -14.960 1.00 94.94 628 ARG A N 1
ATOM 4921 C CA . ARG A 1 628 ? -3.176 -12.840 -13.856 1.00 94.94 628 ARG A CA 1
ATOM 4922 C C . ARG A 1 628 ? -2.631 -12.242 -12.567 1.00 94.94 628 ARG A C 1
ATOM 4924 O O . ARG A 1 628 ? -3.405 -11.748 -11.757 1.00 94.94 628 ARG A O 1
ATOM 4931 N N . TYR A 1 629 ? -1.310 -12.210 -12.427 1.00 98.38 629 TYR A N 1
ATOM 4932 C CA . TYR A 1 629 ? -0.628 -11.659 -11.268 1.00 98.38 629 TYR A CA 1
ATOM 4933 C C . TYR A 1 629 ? 0.526 -10.773 -11.703 1.00 98.38 629 TYR A C 1
ATOM 4935 O O . TYR A 1 629 ? 1.379 -11.199 -12.481 1.00 98.38 629 TYR A O 1
ATOM 4943 N N . VAL A 1 630 ? 0.574 -9.564 -11.157 1.00 98.88 630 VAL A N 1
ATOM 4944 C CA . VAL A 1 630 ? 1.737 -8.679 -11.156 1.00 98.88 630 VAL A CA 1
ATOM 4945 C C . VAL A 1 630 ? 2.231 -8.585 -9.724 1.00 98.88 630 VAL A C 1
ATOM 4947 O O . VAL A 1 630 ? 1.462 -8.218 -8.840 1.00 98.88 630 VAL A O 1
ATOM 4950 N N . LEU A 1 631 ? 3.506 -8.891 -9.496 1.00 98.94 631 LEU A N 1
ATOM 4951 C CA . LEU A 1 631 ? 4.132 -8.808 -8.182 1.00 98.94 631 LEU A CA 1
ATOM 4952 C C . LEU A 1 631 ? 5.370 -7.907 -8.243 1.00 98.94 631 LEU A C 1
ATOM 4954 O O . LEU A 1 631 ? 6.305 -8.138 -9.016 1.00 98.94 631 LEU A O 1
ATOM 4958 N N . CYS A 1 632 ? 5.372 -6.880 -7.397 1.00 98.88 632 CYS A N 1
ATOM 4959 C CA . CYS A 1 632 ? 6.542 -6.074 -7.073 1.00 98.88 632 CYS A CA 1
ATOM 4960 C C . CYS A 1 632 ? 7.048 -6.491 -5.693 1.00 98.88 632 CYS A C 1
ATOM 4962 O O . CYS A 1 632 ? 6.279 -6.463 -4.737 1.00 98.88 632 CYS A O 1
ATOM 4964 N N . VAL A 1 633 ? 8.329 -6.842 -5.588 1.00 98.81 633 VAL A N 1
ATOM 4965 C CA . VAL A 1 633 ? 9.042 -7.066 -4.323 1.00 98.81 633 VAL A CA 1
ATOM 4966 C C . VAL A 1 633 ? 10.158 -6.034 -4.217 1.00 98.81 633 VAL A C 1
ATOM 4968 O O . VAL A 1 633 ? 11.014 -5.955 -5.101 1.00 98.81 633 VAL A O 1
ATOM 4971 N N . MET A 1 634 ? 10.166 -5.266 -3.130 1.00 98.62 634 MET A N 1
ATOM 4972 C CA . MET A 1 634 ? 11.168 -4.251 -2.808 1.00 98.62 634 MET A CA 1
ATOM 4973 C C . MET A 1 634 ? 11.822 -4.574 -1.465 1.00 98.62 634 MET A C 1
ATOM 4975 O O . MET A 1 634 ? 11.124 -4.828 -0.486 1.00 98.62 634 MET A O 1
ATOM 4979 N N . VAL A 1 635 ? 13.154 -4.546 -1.408 1.00 98.19 635 VAL A N 1
ATOM 4980 C CA . VAL A 1 635 ? 13.921 -4.773 -0.174 1.00 98.19 635 VAL A CA 1
ATOM 4981 C C . VAL A 1 635 ? 14.946 -3.658 0.027 1.00 98.19 635 VAL A C 1
ATOM 4983 O O . VAL A 1 635 ? 15.757 -3.366 -0.863 1.00 98.19 635 VAL A O 1
ATOM 4986 N N . GLU A 1 636 ? 14.907 -3.057 1.216 1.00 95.94 636 GLU A N 1
ATOM 4987 C CA . GLU A 1 636 ? 15.883 -2.087 1.714 1.00 95.94 636 GLU A CA 1
ATOM 4988 C C . GLU A 1 636 ? 17.106 -2.820 2.279 1.00 95.94 636 GLU A C 1
ATOM 4990 O O . GLU A 1 636 ? 16.968 -3.768 3.049 1.00 95.94 636 GLU A O 1
ATOM 4995 N N . GLY A 1 637 ? 18.315 -2.390 1.918 1.00 92.31 637 GLY A N 1
ATOM 4996 C CA . GLY A 1 637 ? 19.550 -3.057 2.339 1.00 92.31 637 GLY A CA 1
ATOM 4997 C C . GLY A 1 637 ? 19.791 -4.386 1.620 1.00 92.31 637 GLY A C 1
ATOM 4998 O O . GLY A 1 637 ? 20.577 -5.207 2.082 1.00 92.31 637 GLY A O 1
ATOM 4999 N N . GLY A 1 638 ? 19.109 -4.623 0.496 1.00 90.69 638 GLY A N 1
ATOM 5000 C CA . GLY A 1 638 ? 19.320 -5.813 -0.321 1.00 90.69 638 GLY A CA 1
ATOM 5001 C C . GLY A 1 638 ? 20.600 -5.742 -1.161 1.00 90.69 638 GLY A C 1
ATOM 5002 O O . GLY A 1 638 ? 21.064 -4.669 -1.560 1.00 90.69 638 GLY A O 1
ATOM 5003 N N . VAL A 1 639 ? 21.142 -6.913 -1.502 1.00 89.88 639 VAL A N 1
ATOM 5004 C CA . VAL A 1 639 ? 22.364 -7.034 -2.316 1.00 89.88 639 VAL A CA 1
ATOM 5005 C C . VAL A 1 639 ? 22.077 -6.672 -3.776 1.00 89.88 639 VAL A C 1
ATOM 5007 O O . VAL A 1 639 ? 22.751 -5.827 -4.368 1.00 89.88 639 VAL A O 1
ATOM 5010 N N . SER A 1 640 ? 21.053 -7.290 -4.372 1.00 92.50 640 SER A N 1
ATOM 5011 C CA . SER A 1 640 ? 20.576 -6.955 -5.717 1.00 92.50 640 SER A CA 1
ATOM 5012 C C . SER A 1 640 ? 19.146 -7.443 -5.947 1.00 92.50 640 SER A C 1
ATOM 5014 O O . SER A 1 640 ? 18.715 -8.425 -5.343 1.00 92.50 640 SER A O 1
ATOM 5016 N N . GLY A 1 641 ? 18.434 -6.837 -6.901 1.00 93.56 641 GLY A N 1
ATOM 5017 C CA . GLY A 1 641 ? 17.107 -7.317 -7.302 1.00 93.56 641 GLY A CA 1
ATOM 5018 C C . GLY A 1 641 ? 17.064 -8.784 -7.763 1.00 93.56 641 GLY A C 1
ATOM 5019 O O . GLY A 1 641 ? 16.059 -9.458 -7.564 1.00 93.56 641 GLY A O 1
ATOM 5020 N N . GLY A 1 642 ? 18.153 -9.309 -8.341 1.00 93.94 642 GLY A N 1
ATOM 5021 C CA . GLY A 1 642 ? 18.227 -10.699 -8.822 1.00 93.94 642 GLY A CA 1
ATOM 5022 C C . GLY A 1 642 ? 18.611 -11.728 -7.750 1.00 93.94 642 GLY A C 1
ATOM 5023 O O . GLY A 1 642 ? 18.238 -12.893 -7.859 1.00 93.94 642 GLY A O 1
ATOM 5024 N N . SER A 1 643 ? 19.343 -11.316 -6.713 1.00 94.31 643 SER A N 1
ATOM 5025 C CA . SER A 1 643 ? 19.783 -12.194 -5.615 1.00 94.31 643 SER A CA 1
ATOM 5026 C C . SER A 1 643 ? 18.890 -12.121 -4.378 1.00 94.31 643 SER A C 1
ATOM 5028 O O . SER A 1 643 ? 18.865 -13.072 -3.612 1.00 94.31 643 SER A O 1
ATOM 5030 N N . THR A 1 644 ? 18.193 -11.002 -4.170 1.00 95.25 644 THR A N 1
ATOM 5031 C CA . THR A 1 644 ? 17.383 -10.744 -2.970 1.00 95.25 644 THR A CA 1
ATOM 5032 C C . THR A 1 644 ? 15.888 -10.778 -3.289 1.00 95.25 644 THR A C 1
ATOM 5034 O O . THR A 1 644 ? 15.153 -11.536 -2.672 1.00 95.25 644 THR A O 1
ATOM 5037 N N . CYS A 1 645 ? 15.425 -10.016 -4.285 1.00 98.00 645 CYS A N 1
ATOM 5038 C CA . CYS A 1 645 ? 13.987 -9.884 -4.563 1.00 98.00 645 CYS A CA 1
ATOM 5039 C C . CYS A 1 645 ? 13.430 -10.980 -5.490 1.00 98.00 645 CYS A C 1
ATOM 5041 O O . CYS A 1 645 ? 12.289 -11.396 -5.324 1.00 98.00 645 CYS A O 1
ATOM 5043 N N . ALA A 1 646 ? 14.212 -11.456 -6.465 1.00 98.12 646 ALA A N 1
ATOM 5044 C CA . ALA A 1 646 ? 13.764 -12.482 -7.411 1.00 98.12 646 ALA A CA 1
ATOM 5045 C C . ALA A 1 646 ? 13.459 -13.860 -6.768 1.00 98.12 646 ALA A C 1
ATOM 5047 O O . ALA A 1 646 ? 12.470 -14.460 -7.182 1.00 98.12 646 ALA A O 1
ATOM 5048 N N . PRO A 1 647 ? 14.217 -14.358 -5.762 1.00 98.12 647 PRO A N 1
ATOM 5049 C CA . PRO A 1 647 ? 13.828 -15.556 -5.010 1.00 98.12 647 PRO A CA 1
ATOM 5050 C C . PRO A 1 647 ? 12.514 -15.370 -4.240 1.00 98.12 647 PRO A C 1
ATOM 5052 O O . PRO A 1 647 ? 11.615 -16.186 -4.378 1.00 98.12 647 PRO A O 1
ATOM 5055 N N . LEU A 1 648 ? 12.337 -14.241 -3.541 1.00 98.25 648 LEU A N 1
ATOM 5056 C CA . LEU A 1 648 ? 11.077 -13.932 -2.849 1.00 98.25 648 LEU A CA 1
ATOM 5057 C C . LEU A 1 648 ? 9.886 -13.903 -3.817 1.00 98.25 648 LEU A C 1
ATOM 5059 O O . LEU A 1 648 ? 8.831 -14.454 -3.520 1.00 98.25 648 LEU A O 1
ATOM 5063 N N . PHE A 1 649 ? 10.064 -13.318 -5.006 1.00 98.69 649 PHE A N 1
ATOM 5064 C CA . PHE A 1 649 ? 9.059 -13.372 -6.068 1.00 98.69 649 PHE A CA 1
ATOM 5065 C C . PHE A 1 649 ? 8.752 -14.817 -6.494 1.00 98.69 649 PHE A C 1
ATOM 5067 O O . PHE A 1 649 ? 7.580 -15.145 -6.657 1.00 98.69 649 PHE A O 1
ATOM 5074 N N . HIS A 1 650 ? 9.762 -15.684 -6.658 1.00 98.25 650 HIS A N 1
ATOM 5075 C CA . HIS A 1 650 ? 9.551 -17.108 -6.952 1.00 98.25 650 HIS A CA 1
ATOM 5076 C C . HIS A 1 650 ? 8.721 -17.780 -5.855 1.00 98.25 650 HIS A C 1
ATOM 5078 O O . HIS A 1 650 ? 7.713 -18.404 -6.169 1.00 98.25 650 HIS A O 1
ATOM 5084 N N . ASP A 1 651 ? 9.108 -17.627 -4.588 1.00 97.94 651 ASP A N 1
ATOM 5085 C CA . ASP A 1 651 ? 8.474 -18.316 -3.459 1.00 97.94 651 ASP A CA 1
ATOM 5086 C C . ASP A 1 651 ? 7.025 -17.863 -3.232 1.00 97.94 651 ASP A C 1
ATOM 5088 O O . ASP A 1 651 ? 6.152 -18.697 -2.974 1.00 97.94 651 ASP A O 1
ATOM 5092 N N . ILE A 1 652 ? 6.746 -16.562 -3.387 1.00 98.44 652 ILE A N 1
ATOM 5093 C CA . ILE A 1 652 ? 5.386 -16.006 -3.326 1.00 98.44 652 ILE A CA 1
ATOM 5094 C C . ILE A 1 652 ? 4.561 -16.517 -4.509 1.00 98.44 652 ILE A C 1
ATOM 5096 O O . ILE A 1 652 ? 3.501 -17.103 -4.306 1.00 98.44 652 ILE A O 1
ATOM 5100 N N . MET A 1 653 ? 5.044 -16.350 -5.747 1.00 98.38 653 MET A N 1
ATOM 5101 C CA . MET A 1 653 ? 4.294 -16.756 -6.942 1.00 98.38 653 MET A CA 1
ATOM 5102 C C . MET A 1 653 ? 4.050 -18.268 -6.988 1.00 98.38 653 MET A C 1
ATOM 5104 O O . MET A 1 653 ? 2.973 -18.694 -7.393 1.00 98.38 653 MET A O 1
ATOM 5108 N N . LYS A 1 654 ? 5.006 -19.086 -6.533 1.00 97.62 654 LYS A N 1
ATOM 5109 C CA . LYS A 1 654 ? 4.856 -20.541 -6.411 1.00 97.62 654 LYS A CA 1
ATOM 5110 C C . LYS A 1 654 ? 3.684 -20.911 -5.502 1.00 97.62 654 LYS A C 1
ATOM 5112 O O . LYS A 1 654 ? 2.851 -21.716 -5.904 1.00 97.62 654 LYS A O 1
ATOM 5117 N N . GLN A 1 655 ? 3.611 -20.314 -4.312 1.00 96.62 655 GLN A N 1
ATOM 5118 C CA . GLN A 1 655 ? 2.532 -20.560 -3.350 1.00 96.62 655 GLN A CA 1
ATOM 5119 C C . GLN A 1 655 ? 1.192 -19.982 -3.826 1.00 96.62 655 GLN A C 1
ATOM 5121 O O . GLN A 1 655 ? 0.167 -20.640 -3.688 1.00 96.62 655 GLN A O 1
ATOM 5126 N N . VAL A 1 656 ? 1.187 -18.804 -4.462 1.00 95.88 656 VAL A N 1
ATOM 5127 C CA . VAL A 1 656 ? -0.023 -18.235 -5.083 1.00 95.88 656 VAL A CA 1
ATOM 5128 C C . VAL A 1 656 ? -0.568 -19.167 -6.172 1.00 95.88 656 VAL A C 1
ATOM 5130 O O . VAL A 1 656 ? -1.763 -19.434 -6.177 1.00 95.88 656 VAL A O 1
ATOM 5133 N N . PHE A 1 657 ? 0.280 -19.734 -7.037 1.00 95.25 657 PHE A N 1
ATOM 5134 C CA . PHE A 1 657 ? -0.156 -20.717 -8.039 1.00 95.25 657 PHE A CA 1
ATOM 5135 C C . PHE A 1 657 ? -0.561 -22.075 -7.451 1.00 95.25 657 PHE A C 1
ATOM 5137 O O . PHE A 1 657 ? -1.373 -22.776 -8.050 1.00 95.25 657 PHE A O 1
ATOM 5144 N N . ALA A 1 658 ? -0.013 -22.474 -6.304 1.00 93.31 658 ALA A N 1
ATOM 5145 C CA . ALA A 1 658 ? -0.416 -23.708 -5.634 1.00 93.31 658 ALA A CA 1
ATOM 5146 C C . ALA A 1 658 ? -1.776 -23.559 -4.923 1.00 93.31 658 ALA A C 1
ATOM 5148 O O . ALA A 1 658 ? -2.621 -24.450 -5.022 1.00 93.31 658 ALA A O 1
ATOM 5149 N N . LEU A 1 659 ? -2.052 -22.382 -4.347 1.00 90.44 659 LEU A N 1
ATOM 5150 C CA . LEU A 1 659 ? -3.371 -21.987 -3.842 1.00 90.44 659 LEU A CA 1
ATOM 5151 C C . LEU A 1 659 ? -4.460 -22.099 -4.927 1.00 90.44 659 LEU A C 1
ATOM 5153 O O . LEU A 1 659 ? -5.566 -22.557 -4.649 1.00 90.44 659 LEU A O 1
ATOM 5157 N N . GLU A 1 660 ? -4.149 -21.739 -6.177 1.00 85.12 660 GLU A N 1
ATOM 5158 C CA . GLU A 1 660 ? -5.081 -21.893 -7.307 1.00 85.12 660 GLU A CA 1
ATOM 5159 C C . GLU A 1 660 ? -5.424 -23.349 -7.632 1.00 85.12 660 GLU A C 1
ATOM 5161 O O . GLU A 1 660 ? -6.505 -23.633 -8.140 1.00 85.12 660 GLU A O 1
ATOM 5166 N N . LYS A 1 661 ? -4.513 -24.278 -7.328 1.00 87.31 661 LYS A N 1
ATOM 5167 C CA . LYS A 1 661 ? -4.712 -25.723 -7.501 1.00 87.31 661 LYS A CA 1
ATOM 5168 C C . LYS A 1 661 ? -5.461 -26.363 -6.326 1.00 87.31 661 LYS A C 1
ATOM 5170 O O . LYS A 1 661 ? -5.566 -27.585 -6.272 1.00 87.31 661 LYS A O 1
ATOM 5175 N N . GLY A 1 662 ? -5.964 -25.557 -5.388 1.00 85.69 662 GLY A N 1
ATOM 5176 C CA . GLY A 1 662 ? -6.696 -26.020 -4.210 1.00 85.69 662 GLY A CA 1
ATOM 5177 C C . GLY A 1 662 ? -5.817 -26.379 -3.009 1.00 85.69 662 GLY A C 1
ATOM 5178 O O . GLY A 1 662 ? -6.319 -27.008 -2.076 1.00 85.69 662 GLY A O 1
ATOM 5179 N N . GLU A 1 663 ? -4.533 -25.994 -2.990 1.00 87.69 663 GLU A N 1
ATOM 5180 C CA . GLU A 1 663 ? -3.728 -26.105 -1.767 1.00 87.69 663 GLU A CA 1
ATOM 5181 C C . GLU A 1 663 ? -4.336 -25.229 -0.659 1.00 87.69 663 GLU A C 1
ATOM 5183 O O . GLU A 1 663 ? -4.727 -24.081 -0.884 1.00 87.69 663 GLU A O 1
ATOM 5188 N N . LYS A 1 664 ? -4.455 -25.785 0.551 1.00 87.12 664 LYS A N 1
ATOM 5189 C CA . LYS A 1 664 ? -5.038 -25.079 1.695 1.00 87.12 664 LYS A CA 1
ATOM 5190 C C . LYS A 1 664 ? -3.988 -24.210 2.375 1.00 87.12 664 LYS A C 1
ATOM 5192 O O . LYS A 1 664 ? -2.864 -24.642 2.600 1.00 87.12 664 LYS A O 1
ATOM 5197 N N . VAL A 1 665 ? -4.393 -22.998 2.743 1.00 89.94 665 VAL A N 1
ATOM 5198 C CA . VAL A 1 665 ? -3.577 -22.044 3.500 1.00 89.94 665 VAL A CA 1
ATOM 5199 C C . VAL A 1 665 ? -4.348 -21.671 4.754 1.00 89.94 665 VAL A C 1
ATOM 5201 O O . VAL A 1 665 ? -5.316 -20.912 4.687 1.00 89.94 665 VAL A O 1
ATOM 5204 N N . ASP A 1 666 ? -3.913 -22.215 5.886 1.00 89.44 666 ASP A N 1
ATOM 5205 C CA . ASP A 1 666 ? -4.487 -21.906 7.191 1.00 89.44 666 ASP A CA 1
ATOM 5206 C C . ASP A 1 666 ? -3.910 -20.579 7.697 1.00 89.44 666 ASP A C 1
ATOM 5208 O O . ASP A 1 666 ? -2.723 -20.457 8.013 1.00 89.44 666 ASP A O 1
ATOM 5212 N N . ILE A 1 667 ? -4.760 -19.552 7.731 1.00 93.69 667 ILE A N 1
ATOM 5213 C CA . ILE A 1 667 ? -4.377 -18.206 8.159 1.00 93.69 667 ILE A CA 1
ATOM 5214 C C . ILE A 1 667 ? -4.343 -18.176 9.687 1.00 93.69 667 ILE A C 1
ATOM 5216 O O . ILE A 1 667 ? -5.371 -18.342 10.344 1.00 93.69 667 ILE A O 1
ATOM 5220 N N . THR A 1 668 ? -3.160 -17.943 10.249 1.00 95.25 668 THR A N 1
ATOM 5221 C CA . THR A 1 668 ? -2.948 -17.833 11.699 1.00 95.25 668 THR A CA 1
ATOM 5222 C C . THR A 1 668 ? -2.705 -16.385 12.123 1.00 95.25 668 THR A C 1
ATOM 5224 O O . THR A 1 668 ? -2.487 -15.501 11.292 1.00 95.25 668 THR A O 1
ATOM 5227 N N . TYR A 1 669 ? -2.766 -16.128 13.431 1.00 96.69 669 TYR A N 1
ATOM 5228 C CA . TYR A 1 669 ? -2.446 -14.821 13.998 1.00 96.69 669 TYR A CA 1
ATOM 5229 C C . TYR A 1 669 ? -0.968 -14.484 13.761 1.00 96.69 669 TYR A C 1
ATOM 5231 O O . TYR A 1 669 ? -0.081 -15.218 14.199 1.00 96.69 669 TYR A O 1
ATOM 5239 N N . LEU A 1 670 ? -0.690 -13.363 13.093 1.00 96.56 670 LEU A N 1
ATOM 5240 C CA . LEU A 1 670 ? 0.673 -12.916 12.835 1.00 96.56 670 LEU A CA 1
ATOM 5241 C C . LEU A 1 670 ? 1.127 -11.908 13.890 1.00 96.56 670 LEU A C 1
ATOM 5243 O O . LEU A 1 670 ? 0.553 -10.832 14.026 1.00 96.56 670 LEU A O 1
ATOM 5247 N N . THR A 1 671 ? 2.224 -12.209 14.581 1.00 96.75 671 THR A N 1
ATOM 5248 C CA . THR A 1 671 ? 2.935 -11.222 15.407 1.00 96.75 671 THR A CA 1
ATOM 5249 C C . THR A 1 671 ? 3.578 -10.130 14.530 1.00 96.75 671 THR A C 1
ATOM 5251 O O . THR A 1 671 ? 3.778 -10.346 13.327 1.00 96.75 671 THR A O 1
ATOM 5254 N N . PRO A 1 672 ? 3.936 -8.955 15.078 1.00 96.69 672 PRO A N 1
ATOM 5255 C CA . PRO A 1 672 ? 4.669 -7.921 14.342 1.00 96.69 672 PRO A CA 1
ATOM 5256 C C . PRO A 1 672 ? 5.944 -8.447 13.661 1.00 96.69 672 PRO A C 1
ATOM 5258 O O . PRO A 1 672 ? 6.744 -9.157 14.272 1.00 96.69 672 PRO A O 1
ATOM 5261 N N . ALA A 1 673 ? 6.149 -8.105 12.386 1.00 94.88 673 ALA A N 1
ATOM 5262 C CA . ALA A 1 673 ? 7.372 -8.453 11.665 1.00 94.88 673 ALA A CA 1
ATOM 5263 C C . ALA A 1 673 ? 8.541 -7.597 12.180 1.00 94.88 673 ALA A C 1
ATOM 5265 O O . ALA A 1 673 ? 8.455 -6.369 12.170 1.00 94.88 673 ALA A O 1
ATOM 5266 N N . VAL A 1 674 ? 9.629 -8.236 12.622 1.00 93.88 674 VAL A N 1
ATOM 5267 C CA . VAL A 1 674 ? 10.744 -7.568 13.315 1.00 93.88 674 VAL A CA 1
ATOM 5268 C C . VAL A 1 674 ? 11.671 -6.842 12.339 1.00 93.88 674 VAL A C 1
ATOM 5270 O O . VAL A 1 674 ? 12.184 -7.429 11.386 1.00 93.88 674 VAL A O 1
ATOM 5273 N N . GLY A 1 675 ? 11.939 -5.567 12.619 1.00 92.81 675 GLY A N 1
ATOM 5274 C CA . GLY A 1 675 ? 12.826 -4.737 11.815 1.00 92.81 675 GLY A CA 1
ATOM 5275 C C . GLY A 1 675 ? 14.304 -5.057 12.011 1.00 92.81 675 GLY A C 1
ATOM 5276 O O . GLY A 1 675 ? 14.760 -5.269 13.134 1.00 92.81 675 GLY A O 1
ATOM 5277 N N . HIS A 1 676 ? 15.097 -5.031 10.933 1.00 91.50 676 HIS A N 1
ATOM 5278 C CA . HIS A 1 676 ? 16.560 -5.060 11.052 1.00 91.50 676 HIS A CA 1
ATOM 5279 C C . HIS A 1 676 ? 17.324 -4.486 9.850 1.00 91.50 676 HIS A C 1
ATOM 5281 O O . HIS A 1 676 ? 16.840 -4.452 8.718 1.00 91.50 676 HIS A O 1
ATOM 5287 N N . PHE A 1 677 ? 18.595 -4.149 10.088 1.00 89.00 677 PHE A N 1
ATOM 5288 C CA . PHE A 1 677 ? 19.547 -3.637 9.092 1.00 89.00 677 PHE A CA 1
ATOM 5289 C C . PHE A 1 677 ? 20.534 -4.697 8.547 1.00 89.00 677 PHE A C 1
ATOM 5291 O O . PHE A 1 677 ? 21.520 -4.344 7.902 1.00 89.00 677 PHE A O 1
ATOM 5298 N N . LYS A 1 678 ? 20.308 -6.003 8.778 1.00 82.88 678 LYS A N 1
ATOM 5299 C CA . LYS A 1 678 ? 21.133 -7.064 8.157 1.00 82.88 678 LYS A CA 1
ATOM 5300 C C . LYS A 1 678 ? 21.115 -6.922 6.625 1.00 82.88 678 LYS A C 1
ATOM 5302 O O . LYS A 1 678 ? 20.040 -6.782 6.050 1.00 82.88 678 LYS A O 1
ATOM 5307 N N . GLY A 1 679 ? 22.288 -6.987 5.991 1.00 71.69 679 GLY A N 1
ATOM 5308 C CA . GLY A 1 679 ? 22.475 -6.797 4.541 1.00 71.69 679 GLY A CA 1
ATOM 5309 C C . GLY A 1 679 ? 22.988 -5.407 4.136 1.00 71.69 679 GLY A C 1
ATOM 5310 O O . GLY A 1 679 ? 23.518 -5.251 3.039 1.00 71.69 679 GLY A O 1
ATOM 5311 N N . VAL A 1 680 ? 22.907 -4.417 5.030 1.00 73.25 680 VAL A N 1
ATOM 5312 C CA . VAL A 1 680 ? 23.449 -3.066 4.820 1.00 73.25 680 VAL A CA 1
ATOM 5313 C C . VAL A 1 680 ? 24.972 -3.075 5.045 1.00 73.25 680 VAL A C 1
ATOM 5315 O O . VAL A 1 680 ? 25.450 -3.616 6.041 1.00 73.25 680 VAL A O 1
ATOM 5318 N N . GLU A 1 681 ? 25.746 -2.472 4.135 1.00 64.44 681 GLU A N 1
ATOM 5319 C CA . GLU A 1 681 ? 27.217 -2.399 4.229 1.00 64.44 681 GLU A CA 1
ATOM 5320 C C . GLU A 1 681 ? 27.659 -1.057 4.840 1.00 64.44 681 GLU A C 1
ATOM 5322 O O . GLU A 1 681 ? 27.376 0.007 4.280 1.00 64.44 681 GLU A O 1
ATOM 5327 N N . GLU A 1 682 ? 28.364 -1.083 5.976 1.00 55.47 682 GLU A N 1
ATOM 5328 C CA . GLU A 1 682 ? 28.942 0.127 6.580 1.00 55.47 682 GLU A CA 1
ATOM 5329 C C . GLU A 1 682 ? 30.074 0.689 5.717 1.00 55.47 682 GLU A C 1
ATOM 5331 O O . GLU A 1 682 ? 30.940 -0.049 5.244 1.00 55.47 682 GLU A O 1
ATOM 5336 N N . VAL A 1 683 ? 30.068 2.009 5.508 1.00 37.25 683 VAL A N 1
ATOM 5337 C CA . VAL A 1 683 ? 31.104 2.693 4.734 1.00 37.25 683 VAL A CA 1
ATOM 5338 C C . VAL A 1 683 ? 31.867 3.655 5.627 1.00 37.25 683 VAL A C 1
ATOM 5340 O O . VAL A 1 683 ? 31.414 4.753 5.951 1.00 37.25 683 VAL A O 1
ATOM 5343 N N . SER A 1 684 ? 33.080 3.236 5.977 1.00 39.25 684 SER A N 1
ATOM 5344 C CA . SER A 1 684 ? 34.120 4.121 6.489 1.00 39.25 684 SER A CA 1
ATOM 5345 C C . SER A 1 684 ? 34.352 5.255 5.489 1.00 39.25 684 SER A C 1
ATOM 5347 O O . SER A 1 684 ? 34.524 5.010 4.292 1.00 39.25 684 SER A O 1
ATOM 5349 N N . GLY A 1 685 ? 34.369 6.499 5.973 1.00 32.78 685 GLY A N 1
ATOM 5350 C CA . GLY A 1 685 ? 34.692 7.659 5.142 1.00 32.78 685 GLY A CA 1
ATOM 5351 C C . GLY A 1 685 ? 36.098 7.565 4.523 1.00 32.78 685 GLY A C 1
ATOM 5352 O O . GLY A 1 685 ? 36.903 6.723 4.934 1.00 32.78 685 GLY A O 1
ATOM 5353 N N . PRO A 1 686 ? 36.429 8.425 3.542 1.00 31.53 686 PRO A N 1
ATOM 5354 C CA . PRO A 1 686 ? 37.739 8.423 2.894 1.00 31.53 686 PRO A CA 1
ATOM 5355 C C . PRO A 1 686 ? 38.841 8.837 3.887 1.00 31.53 686 PRO A C 1
ATOM 5357 O O . PRO A 1 686 ? 39.165 10.015 4.004 1.00 31.53 686 PRO A O 1
ATOM 5360 N N . GLY A 1 687 ? 39.396 7.865 4.619 1.00 36.75 687 GLY A N 1
ATOM 5361 C CA . GLY A 1 687 ? 40.416 8.122 5.641 1.00 36.75 687 GLY A CA 1
ATOM 5362 C C . GLY A 1 687 ? 40.447 7.173 6.845 1.00 36.75 687 GLY A C 1
ATOM 5363 O O . GLY A 1 687 ? 40.709 7.639 7.947 1.00 36.75 687 GLY A O 1
ATOM 5364 N N . ALA A 1 688 ? 40.213 5.866 6.682 1.00 25.59 688 ALA A N 1
ATOM 5365 C CA . ALA A 1 688 ? 40.592 4.864 7.690 1.00 25.59 688 ALA A CA 1
ATOM 5366 C C . ALA A 1 688 ? 40.822 3.490 7.041 1.00 25.59 688 ALA A C 1
ATOM 5368 O O . ALA A 1 688 ? 40.002 3.028 6.250 1.00 25.59 688 ALA A O 1
ATOM 5369 N N . SER A 1 689 ? 41.928 2.827 7.384 1.00 27.08 689 SER A N 1
ATOM 5370 C CA . SER A 1 689 ? 42.253 1.474 6.918 1.00 27.08 689 SER A CA 1
ATOM 5371 C C . SER A 1 689 ? 42.314 0.473 8.078 1.00 27.08 689 SER A C 1
ATOM 5373 O O . SER A 1 689 ? 42.615 0.857 9.205 1.00 27.08 689 SER A O 1
ATOM 5375 N N . THR A 1 690 ? 42.150 -0.811 7.732 1.00 25.03 690 THR A N 1
ATOM 5376 C CA . THR A 1 690 ? 42.480 -2.048 8.483 1.00 25.03 690 THR A CA 1
ATOM 5377 C C . THR A 1 690 ? 41.414 -2.803 9.309 1.00 25.03 690 THR A C 1
ATOM 5379 O O . THR A 1 690 ? 40.672 -2.256 10.112 1.00 25.03 690 THR A O 1
ATOM 5382 N N . ALA A 1 691 ? 41.456 -4.129 9.088 1.00 24.78 691 ALA A N 1
ATOM 5383 C CA . ALA A 1 691 ? 41.241 -5.245 10.023 1.00 24.78 691 ALA A CA 1
ATOM 5384 C C . ALA A 1 691 ? 39.846 -5.526 10.642 1.00 24.78 691 ALA A C 1
ATOM 5386 O O . ALA A 1 691 ? 39.597 -5.288 11.814 1.00 24.78 691 ALA A O 1
ATOM 5387 N N . SER A 1 692 ? 39.001 -6.199 9.851 1.00 24.02 692 SER A N 1
ATOM 5388 C CA . SER A 1 692 ? 38.438 -7.547 10.119 1.00 24.02 692 SER A CA 1
ATOM 5389 C C . SER A 1 692 ? 38.102 -8.028 11.555 1.00 24.02 692 SER A C 1
ATOM 5391 O O . SER A 1 692 ? 39.009 -8.328 12.322 1.00 24.02 692 SER A O 1
ATOM 5393 N N . ALA A 1 693 ? 36.821 -8.417 11.724 1.00 25.42 693 ALA A N 1
ATOM 5394 C CA . ALA A 1 693 ? 36.262 -9.491 12.585 1.00 25.42 693 ALA A CA 1
ATOM 5395 C C . ALA A 1 693 ? 36.390 -9.340 14.125 1.00 25.42 693 ALA A C 1
ATOM 5397 O O . ALA A 1 693 ? 37.447 -9.037 14.649 1.00 25.42 693 ALA A O 1
ATOM 5398 N N . ALA A 1 694 ? 35.371 -9.598 14.952 1.00 25.03 694 ALA A N 1
ATOM 5399 C CA . ALA A 1 694 ? 34.295 -10.588 14.865 1.00 25.03 694 ALA A CA 1
ATOM 5400 C C . ALA A 1 694 ? 33.127 -10.222 15.810 1.00 25.03 694 ALA A C 1
ATOM 5402 O O . ALA A 1 694 ? 33.347 -9.503 16.781 1.00 25.03 694 ALA A O 1
ATOM 5403 N N . ASN A 1 695 ? 31.923 -10.778 15.599 1.00 26.23 695 ASN A N 1
ATOM 5404 C CA . ASN A 1 695 ? 31.030 -11.129 16.716 1.00 26.23 695 ASN A CA 1
ATOM 5405 C C . ASN A 1 695 ? 29.850 -12.029 16.309 1.00 26.23 695 ASN A C 1
ATOM 5407 O O . ASN A 1 695 ? 29.124 -11.738 15.363 1.00 26.23 695 ASN A O 1
ATOM 5411 N N . THR A 1 696 ? 29.629 -13.081 17.100 1.00 29.03 696 THR A N 1
ATOM 5412 C CA . THR A 1 696 ? 28.369 -13.837 17.189 1.00 29.03 696 THR A CA 1
ATOM 5413 C C . THR A 1 696 ? 27.877 -13.722 18.630 1.00 29.03 696 THR A C 1
ATOM 5415 O O . THR A 1 696 ? 28.666 -14.008 19.528 1.00 29.03 696 THR A O 1
ATOM 5418 N N . PRO A 1 697 ? 26.608 -13.366 18.882 1.00 27.86 697 PRO A N 1
ATOM 5419 C CA . PRO A 1 697 ? 25.972 -13.622 20.171 1.00 27.86 697 PRO A CA 1
ATOM 5420 C C . PRO A 1 697 ? 24.931 -14.745 20.066 1.00 27.86 697 PRO A C 1
ATOM 5422 O O . PRO A 1 697 ? 24.045 -14.715 19.211 1.00 27.86 697 PRO A O 1
ATOM 5425 N N . ALA A 1 698 ? 25.029 -15.714 20.975 1.00 25.61 698 ALA A N 1
ATOM 5426 C CA . ALA A 1 698 ? 23.965 -16.670 21.281 1.00 25.61 698 ALA A CA 1
ATOM 5427 C C . ALA A 1 698 ? 22.825 -15.979 22.076 1.00 25.61 698 ALA A C 1
ATOM 5429 O O . ALA A 1 698 ? 23.054 -14.914 22.658 1.00 25.61 698 ALA A O 1
ATOM 5430 N N . PRO A 1 699 ? 21.597 -16.535 22.104 1.00 26.06 699 PRO A N 1
ATOM 5431 C CA . PRO A 1 699 ? 20.449 -15.874 22.721 1.00 26.06 699 PRO A CA 1
ATOM 5432 C C . PRO A 1 699 ? 20.490 -15.948 24.252 1.00 26.06 699 PRO A C 1
ATOM 5434 O O . PRO A 1 699 ? 20.975 -16.921 24.828 1.00 26.06 699 PRO A O 1
ATOM 5437 N N . ARG A 1 700 ? 19.907 -14.944 24.918 1.00 24.83 700 ARG A N 1
ATOM 5438 C CA . ARG A 1 700 ? 19.665 -14.953 26.366 1.00 24.83 700 ARG A CA 1
ATOM 5439 C C . ARG A 1 700 ? 18.158 -14.911 26.614 1.00 24.83 700 ARG A C 1
ATOM 5441 O O . ARG A 1 700 ? 17.510 -13.927 26.270 1.00 24.83 700 ARG A O 1
ATOM 5448 N N . ALA A 1 701 ? 17.619 -16.004 27.148 1.00 27.92 701 ALA A N 1
ATOM 5449 C CA . ALA A 1 701 ? 16.213 -16.117 27.524 1.00 27.92 701 ALA A CA 1
ATOM 5450 C C . ALA A 1 701 ? 15.914 -15.362 28.834 1.00 27.92 701 ALA A C 1
ATOM 5452 O O . ALA A 1 701 ? 16.830 -14.963 29.558 1.00 27.92 701 ALA A O 1
ATOM 5453 N N . ALA A 1 702 ? 14.623 -15.145 29.092 1.00 28.73 702 ALA A N 1
ATOM 5454 C CA . ALA A 1 702 ? 14.114 -14.374 30.221 1.00 28.73 702 ALA A CA 1
ATOM 5455 C C . ALA A 1 702 ? 14.369 -15.043 31.583 1.00 28.73 702 ALA A C 1
ATOM 5457 O O . ALA A 1 702 ? 14.502 -16.262 31.676 1.00 28.73 702 ALA A O 1
ATOM 5458 N N . ALA A 1 703 ? 14.381 -14.220 32.632 1.00 24.91 703 ALA A N 1
ATOM 5459 C CA . ALA A 1 703 ? 14.340 -14.658 34.021 1.00 24.91 703 ALA A CA 1
ATOM 5460 C C . ALA A 1 703 ? 12.931 -14.445 34.592 1.00 24.91 703 ALA A C 1
ATOM 5462 O O . ALA A 1 703 ? 12.323 -13.401 34.357 1.00 24.91 703 ALA A O 1
ATOM 5463 N N . ALA A 1 704 ? 12.459 -15.421 35.361 1.00 27.95 704 ALA A N 1
ATOM 5464 C CA . ALA A 1 704 ? 11.385 -15.289 36.335 1.00 27.95 704 ALA A CA 1
ATOM 5465 C C . ALA A 1 704 ? 11.702 -16.272 37.472 1.00 27.95 704 ALA A C 1
ATOM 5467 O O . ALA A 1 704 ? 11.922 -17.455 37.207 1.00 27.95 704 ALA A O 1
ATOM 5468 N N . ASP A 1 705 ? 11.793 -15.767 38.700 1.00 26.58 705 ASP A N 1
ATOM 5469 C CA . ASP A 1 705 ? 12.030 -16.568 39.903 1.00 26.58 705 ASP A CA 1
ATOM 5470 C C . ASP A 1 705 ? 10.717 -17.156 40.443 1.00 26.58 705 ASP A C 1
ATOM 5472 O O . ASP A 1 705 ? 9.675 -16.508 40.352 1.00 26.58 705 ASP A O 1
ATOM 5476 N N . GLU A 1 706 ? 10.790 -18.360 41.023 1.00 28.45 706 GLU A N 1
ATOM 5477 C CA . GLU A 1 706 ? 10.366 -18.720 42.401 1.00 28.45 706 GLU A CA 1
ATOM 5478 C C . GLU A 1 706 ? 10.114 -20.251 42.538 1.00 28.45 706 GLU A C 1
ATOM 5480 O O . GLU A 1 706 ? 10.000 -20.946 41.523 1.00 28.45 706 GLU A O 1
ATOM 5485 N N . PRO A 1 707 ? 10.205 -20.843 43.753 1.00 33.28 707 PRO A N 1
ATOM 5486 C CA . PRO A 1 707 ? 11.032 -22.049 43.898 1.00 33.28 707 PRO A CA 1
ATOM 5487 C C . PRO A 1 707 ? 10.339 -23.353 44.356 1.00 33.28 707 PRO A C 1
ATOM 5489 O O . PRO A 1 707 ? 9.214 -23.373 44.841 1.00 33.28 707 PRO A O 1
ATOM 5492 N N . ALA A 1 708 ? 11.165 -24.410 44.342 1.00 24.78 708 ALA A N 1
ATOM 5493 C CA . ALA A 1 708 ? 11.168 -25.581 45.232 1.00 24.78 708 ALA A CA 1
ATOM 5494 C C . ALA A 1 708 ? 10.123 -26.706 45.044 1.00 24.78 708 ALA A C 1
ATOM 5496 O O . ALA A 1 708 ? 9.008 -26.655 45.552 1.00 24.78 708 ALA A O 1
ATOM 5497 N N . ALA A 1 709 ? 10.611 -27.836 44.520 1.00 26.28 709 ALA A N 1
ATOM 5498 C CA . ALA A 1 709 ? 10.346 -29.170 45.068 1.00 26.28 709 ALA A CA 1
ATOM 5499 C C . ALA A 1 709 ? 11.586 -30.061 44.844 1.00 26.28 709 ALA A C 1
ATOM 5501 O O . ALA A 1 709 ? 12.326 -29.861 43.880 1.00 26.28 709 ALA A O 1
ATOM 5502 N N . VAL A 1 710 ? 11.837 -30.996 45.762 1.00 27.58 710 VAL A N 1
ATOM 5503 C CA . VAL A 1 710 ? 12.983 -31.922 45.751 1.00 27.58 710 VAL A CA 1
ATOM 5504 C C . VAL A 1 710 ? 12.501 -33.295 45.307 1.00 27.58 710 VAL A C 1
ATOM 5506 O O . VAL A 1 710 ? 11.522 -33.770 45.867 1.00 27.58 710 VAL A O 1
ATOM 5509 N N . GLU A 1 711 ? 13.228 -33.953 44.403 1.00 28.11 711 GLU A N 1
ATOM 5510 C CA . GLU A 1 711 ? 13.360 -35.416 44.411 1.00 28.11 711 GLU A CA 1
ATOM 5511 C C . GLU A 1 711 ? 14.637 -35.842 43.666 1.00 28.11 711 GLU A C 1
ATOM 5513 O O . GLU A 1 711 ? 15.032 -35.240 42.663 1.00 28.11 711 GLU A O 1
ATOM 5518 N N . GLU A 1 712 ? 15.325 -36.834 44.224 1.00 26.97 712 GLU A N 1
ATOM 5519 C CA . GLU A 1 712 ? 16.514 -37.475 43.657 1.00 26.97 712 GLU A CA 1
ATOM 5520 C C . GLU A 1 712 ? 16.065 -38.621 42.734 1.00 26.97 712 GLU A C 1
ATOM 5522 O O . GLU A 1 712 ? 15.128 -39.321 43.101 1.00 26.97 712 GLU A O 1
ATOM 5527 N N . ASP A 1 713 ? 16.748 -38.874 41.605 1.00 28.31 713 ASP A N 1
ATOM 5528 C CA . ASP A 1 713 ? 17.444 -40.167 41.480 1.00 28.31 713 ASP A CA 1
ATOM 5529 C C . ASP A 1 713 ? 18.515 -40.268 40.365 1.00 28.31 713 ASP A C 1
ATOM 5531 O O . ASP A 1 713 ? 18.499 -39.563 39.356 1.00 28.31 713 ASP A O 1
ATOM 5535 N N . GLU A 1 714 ? 19.459 -41.171 40.634 1.00 30.47 714 GLU A N 1
ATOM 5536 C CA . GLU A 1 714 ? 20.410 -41.934 39.808 1.00 30.47 714 GLU A CA 1
ATOM 5537 C C . GLU A 1 714 ? 20.978 -41.437 38.450 1.00 30.47 714 GLU A C 1
ATOM 5539 O O . GLU A 1 714 ? 20.310 -41.189 37.446 1.00 30.47 714 GLU A O 1
ATOM 5544 N N . ARG A 1 715 ? 22.322 -41.486 38.380 1.00 31.72 715 ARG A N 1
ATOM 5545 C CA . ARG A 1 715 ? 23.138 -41.520 37.147 1.00 31.72 715 ARG A CA 1
ATOM 5546 C C . ARG A 1 715 ? 23.589 -42.955 36.843 1.00 31.72 715 ARG A C 1
ATOM 5548 O O . ARG A 1 715 ? 23.733 -43.752 37.766 1.00 31.72 715 ARG A O 1
ATOM 5555 N N . PRO A 1 716 ? 24.101 -43.199 35.623 1.00 33.91 716 PRO A N 1
ATOM 5556 C CA . PRO A 1 716 ? 25.484 -43.703 35.544 1.00 33.91 716 PRO A CA 1
ATOM 5557 C C . PRO A 1 716 ? 26.415 -42.885 34.621 1.00 33.91 716 PRO A C 1
ATOM 5559 O O . PRO A 1 716 ? 25.982 -42.197 33.701 1.00 33.91 716 PRO A O 1
ATOM 5562 N N . ALA A 1 717 ? 27.728 -42.972 34.878 1.00 28.59 717 ALA A N 1
ATOM 5563 C CA . ALA A 1 717 ? 28.817 -42.448 34.029 1.00 28.59 717 ALA A CA 1
ATOM 5564 C C . ALA A 1 717 ? 29.186 -43.457 32.902 1.00 28.59 717 ALA A C 1
ATOM 5566 O O . ALA A 1 717 ? 28.703 -44.583 32.932 1.00 28.59 717 ALA A O 1
ATOM 5567 N N . ALA A 1 718 ? 30.029 -43.197 31.888 1.00 29.56 718 ALA A N 1
ATOM 5568 C CA . ALA A 1 718 ? 31.002 -42.121 31.599 1.00 29.56 718 ALA A CA 1
ATOM 5569 C C . ALA A 1 718 ? 30.954 -41.761 30.070 1.00 29.56 718 ALA A C 1
ATOM 5571 O O . ALA A 1 718 ? 29.904 -41.961 29.474 1.00 29.56 718 ALA A O 1
ATOM 5572 N N . ALA A 1 719 ? 31.933 -41.221 29.317 1.00 31.25 719 ALA A N 1
ATOM 5573 C CA . ALA A 1 719 ? 33.380 -40.956 29.458 1.00 31.25 719 ALA A CA 1
ATOM 5574 C C . ALA A 1 719 ? 33.816 -39.759 28.540 1.00 31.25 719 ALA A C 1
ATOM 5576 O O . ALA A 1 719 ? 32.968 -39.237 27.815 1.00 31.25 719 ALA A O 1
ATOM 5577 N N . PRO A 1 720 ? 35.081 -39.267 28.557 1.00 31.62 720 PRO A N 1
ATOM 5578 C CA . PRO A 1 720 ? 35.421 -37.933 28.029 1.00 31.62 720 PRO A CA 1
ATOM 5579 C C . PRO A 1 720 ? 35.971 -37.886 26.587 1.00 31.62 720 PRO A C 1
ATOM 5581 O O . PRO A 1 720 ? 36.602 -38.828 26.110 1.00 31.62 720 PRO A O 1
ATOM 5584 N N . VAL A 1 721 ? 35.833 -36.720 25.936 1.00 35.00 721 VAL A N 1
ATOM 5585 C CA . VAL A 1 721 ? 36.467 -36.363 24.647 1.00 35.00 721 VAL A CA 1
ATOM 5586 C C . VAL A 1 721 ? 37.305 -35.078 24.807 1.00 35.00 721 VAL A C 1
ATOM 5588 O O . VAL A 1 721 ? 36.981 -34.211 25.615 1.00 35.00 721 VAL A O 1
ATOM 5591 N N . ALA A 1 722 ? 38.425 -35.001 24.081 1.00 33.44 722 ALA A N 1
ATOM 5592 C CA . ALA A 1 722 ? 39.559 -34.101 24.329 1.00 33.44 722 ALA A CA 1
ATOM 5593 C C . ALA A 1 722 ? 39.374 -32.617 23.901 1.00 33.44 722 ALA A C 1
ATOM 5595 O O . ALA A 1 722 ? 38.572 -32.326 23.012 1.00 33.44 722 ALA A O 1
ATOM 5596 N N . PRO A 1 723 ? 40.158 -31.675 24.478 1.00 37.59 723 PRO A N 1
ATOM 5597 C CA . PRO A 1 723 ? 40.150 -30.256 24.103 1.00 37.59 723 PRO A CA 1
ATOM 5598 C C . PRO A 1 723 ? 40.936 -29.947 22.803 1.00 37.59 723 PRO A C 1
ATOM 5600 O O . PRO A 1 723 ? 41.831 -30.707 22.424 1.00 37.59 723 PRO A O 1
ATOM 5603 N N . PRO A 1 724 ? 40.644 -28.816 22.124 1.00 40.22 724 PRO A N 1
ATOM 5604 C CA . PRO A 1 724 ? 41.282 -28.422 20.861 1.00 40.22 724 PRO A CA 1
ATOM 5605 C C . PRO A 1 724 ? 42.702 -27.824 21.028 1.00 40.22 724 PRO A C 1
ATOM 5607 O O . PRO A 1 724 ? 43.056 -27.356 22.111 1.00 40.22 724 PRO A O 1
ATOM 5610 N N . PRO A 1 725 ? 43.525 -27.804 19.956 1.00 38.69 725 PRO A N 1
ATOM 5611 C CA . PRO A 1 725 ? 44.935 -27.404 20.019 1.00 38.69 725 PRO A CA 1
ATOM 5612 C C . PRO A 1 725 ? 45.171 -25.874 20.048 1.00 38.69 725 PRO A C 1
ATOM 5614 O O . PRO A 1 725 ? 44.362 -25.112 19.514 1.00 38.69 725 PRO A O 1
ATOM 5617 N N . PRO A 1 726 ? 46.312 -25.409 20.603 1.00 42.00 726 PRO A N 1
ATOM 5618 C CA . PRO A 1 726 ? 46.663 -23.988 20.693 1.00 42.00 726 PRO A CA 1
ATOM 5619 C C . PRO A 1 726 ? 47.189 -23.382 19.368 1.00 42.00 726 PRO A C 1
ATOM 5621 O O . PRO A 1 726 ? 47.690 -24.105 18.501 1.00 42.00 726 PRO A O 1
ATOM 5624 N N . PRO A 1 727 ? 47.119 -22.044 19.200 1.00 40.16 727 PRO A N 1
ATOM 5625 C CA . PRO A 1 727 ? 47.530 -21.347 17.977 1.00 40.16 727 PRO A CA 1
ATOM 5626 C C . PRO A 1 727 ? 49.057 -21.244 17.795 1.00 40.16 727 PRO A C 1
ATOM 5628 O O . PRO A 1 727 ? 49.827 -21.234 18.754 1.00 40.16 727 PRO A O 1
ATOM 5631 N N . ARG A 1 728 ? 49.501 -21.122 16.534 1.00 37.22 728 ARG A N 1
ATOM 5632 C CA . ARG A 1 728 ? 50.924 -20.992 16.155 1.00 37.22 728 ARG A CA 1
ATOM 5633 C C . ARG A 1 728 ? 51.476 -19.572 16.403 1.00 37.22 728 ARG A C 1
ATOM 5635 O O . ARG A 1 728 ? 50.747 -18.607 16.179 1.00 37.22 728 ARG A O 1
ATOM 5642 N N . PRO A 1 729 ? 52.763 -19.422 16.777 1.00 37.16 729 PRO A N 1
ATOM 5643 C CA . PRO A 1 729 ? 53.382 -18.117 17.017 1.00 37.16 729 PRO A CA 1
ATOM 5644 C C . PRO A 1 729 ? 53.787 -17.380 15.727 1.00 37.16 729 PRO A C 1
ATOM 5646 O O . PRO A 1 729 ? 54.127 -17.987 14.711 1.00 37.16 729 PRO A O 1
ATOM 5649 N N . VAL A 1 730 ? 53.786 -16.046 15.803 1.00 36.50 730 VAL A N 1
ATOM 5650 C CA . VAL A 1 730 ? 54.158 -15.111 14.726 1.00 36.50 730 VAL A CA 1
ATOM 5651 C C . VAL A 1 730 ? 55.666 -14.817 14.763 1.00 36.50 730 VAL A C 1
ATOM 5653 O O . VAL A 1 730 ? 56.220 -14.563 15.830 1.00 36.50 730 VAL A O 1
ATOM 5656 N N . MET A 1 731 ? 56.336 -14.816 13.604 1.00 34.03 731 MET A N 1
ATOM 5657 C CA . MET A 1 731 ? 57.755 -14.436 13.489 1.00 34.03 731 MET A CA 1
ATOM 5658 C C . MET A 1 731 ? 57.960 -12.905 13.458 1.00 34.03 731 MET A C 1
ATOM 5660 O O . MET A 1 731 ? 57.184 -12.207 12.803 1.00 34.03 731 MET A O 1
ATOM 5664 N N . PRO A 1 732 ? 59.036 -12.373 14.076 1.00 38.19 732 PRO A N 1
ATOM 5665 C CA . PRO A 1 732 ? 59.398 -10.957 14.000 1.00 38.19 732 PRO A CA 1
ATOM 5666 C C . PRO A 1 732 ? 60.162 -10.598 12.701 1.00 38.19 732 PRO A C 1
ATOM 5668 O O . PRO A 1 732 ? 60.783 -11.469 12.083 1.00 38.19 732 PRO A O 1
ATOM 5671 N N . PRO A 1 733 ? 60.165 -9.316 12.281 1.00 37.75 733 PRO A N 1
ATOM 5672 C CA . PRO A 1 733 ? 60.755 -8.879 11.013 1.00 37.75 733 PRO A CA 1
ATOM 5673 C C . PRO A 1 733 ? 62.284 -8.704 11.068 1.00 37.75 733 PRO A C 1
ATOM 5675 O O . PRO A 1 733 ? 62.848 -8.271 12.074 1.00 37.75 733 PRO A O 1
ATOM 5678 N N . ARG A 1 734 ? 62.965 -8.962 9.940 1.00 31.81 734 ARG A N 1
ATOM 5679 C CA . ARG A 1 734 ? 64.394 -8.643 9.744 1.00 31.81 734 ARG A CA 1
ATOM 5680 C C . ARG A 1 734 ? 64.595 -7.200 9.256 1.00 31.81 734 ARG A C 1
ATOM 5682 O O . ARG A 1 734 ? 63.800 -6.690 8.473 1.00 31.81 734 ARG A O 1
ATOM 5689 N N . ARG A 1 735 ? 65.698 -6.570 9.684 1.00 33.41 735 ARG A N 1
ATOM 5690 C CA . ARG A 1 735 ? 66.162 -5.239 9.239 1.00 33.41 735 ARG A CA 1
ATOM 5691 C C . ARG A 1 735 ? 67.185 -5.333 8.096 1.00 33.41 735 ARG A C 1
ATOM 5693 O O . ARG A 1 735 ? 68.177 -6.035 8.247 1.00 33.41 735 ARG A O 1
ATOM 5700 N N . SER A 1 736 ? 66.992 -4.520 7.056 1.00 32.66 736 SER A N 1
ATOM 5701 C CA . SER A 1 736 ? 67.985 -3.978 6.095 1.00 32.66 736 SER A CA 1
ATOM 5702 C C . SER A 1 736 ? 67.205 -3.146 5.059 1.00 32.66 736 SER A C 1
ATOM 5704 O O . SER A 1 736 ? 66.114 -3.569 4.699 1.00 32.66 736 SER A O 1
ATOM 5706 N N . GLY A 1 737 ? 67.631 -2.008 4.510 1.00 29.59 737 GLY A N 1
ATOM 5707 C CA . GLY A 1 737 ? 68.841 -1.196 4.652 1.00 29.59 737 GLY A CA 1
ATOM 5708 C C . GLY A 1 737 ? 68.615 0.161 3.943 1.00 29.59 737 GLY A C 1
ATOM 5709 O O . GLY A 1 737 ? 67.570 0.387 3.344 1.00 29.59 737 GLY A O 1
ATOM 5710 N N . SER A 1 738 ? 69.560 1.083 4.061 1.00 30.36 738 SER A N 1
ATOM 5711 C CA . SER A 1 738 ? 69.458 2.532 3.797 1.00 30.36 738 SER A CA 1
ATOM 5712 C C . SER A 1 738 ? 69.499 3.037 2.328 1.00 30.36 738 SER A C 1
ATOM 5714 O O . SER A 1 738 ? 70.430 2.658 1.628 1.00 30.36 738 SER A O 1
ATOM 5716 N N . ILE A 1 739 ? 68.671 4.068 2.011 1.00 34.50 739 ILE A N 1
ATOM 5717 C CA . ILE A 1 739 ? 69.019 5.350 1.293 1.00 34.50 739 ILE A CA 1
ATOM 5718 C C . ILE A 1 739 ? 69.315 5.277 -0.249 1.00 34.50 739 ILE A C 1
ATOM 5720 O O . ILE A 1 739 ? 69.780 4.229 -0.682 1.00 34.50 739 ILE A O 1
ATOM 5724 N N . PRO A 1 740 ? 69.139 6.334 -1.114 1.00 46.66 740 PRO A N 1
ATOM 5725 C CA . PRO A 1 740 ? 68.515 7.679 -1.001 1.00 46.66 740 PRO A CA 1
ATOM 5726 C C . PRO A 1 740 ? 67.419 8.041 -2.061 1.00 46.66 740 PRO A C 1
ATOM 5728 O O . PRO A 1 740 ? 67.105 7.303 -2.985 1.00 46.66 740 PRO A O 1
ATOM 5731 N N . SER A 1 741 ? 66.910 9.270 -1.917 1.00 31.47 741 SER A N 1
ATOM 5732 C CA . SER A 1 741 ? 66.018 10.092 -2.760 1.00 31.47 741 SER A CA 1
ATOM 5733 C C . SER A 1 741 ? 66.372 10.334 -4.246 1.00 31.47 741 SER A C 1
ATOM 5735 O O . SER A 1 741 ? 67.546 10.452 -4.596 1.00 31.47 741 SER A O 1
ATOM 5737 N N . ARG A 1 742 ? 65.347 10.643 -5.072 1.00 32.12 742 ARG A N 1
ATOM 5738 C CA . ARG A 1 742 ? 65.080 11.992 -5.658 1.00 32.12 742 ARG A CA 1
ATOM 5739 C C . ARG A 1 742 ? 63.866 12.021 -6.617 1.00 32.12 742 ARG A C 1
ATOM 5741 O O . ARG A 1 742 ? 63.675 11.064 -7.354 1.00 32.12 742 ARG A O 1
ATOM 5748 N N . PHE A 1 743 ? 63.217 13.198 -6.652 1.00 34.94 743 PHE A N 1
ATOM 5749 C CA . PHE A 1 743 ? 62.094 13.653 -7.503 1.00 34.94 743 PHE A CA 1
ATOM 5750 C C . PHE A 1 743 ? 60.717 13.012 -7.274 1.00 34.94 743 PHE A C 1
ATOM 5752 O O . PHE A 1 743 ? 60.617 11.770 -7.246 1.00 34.94 743 PHE A O 1
#

Nearest PDB structures (foldseek):
  6tix-assembly2_BBB  TM=8.595E-01  e=9.272E-40  Yersinia pestis
  6tix-assembly1_AAA  TM=8.556E-01  e=1.230E-35  Yersinia pestis
  6pl5-assembly1_B  TM=7.339E-01  e=3.301E-38  Thermus thermophilus HB8
  4mnr-assembly1_A  TM=8.954E-01  e=1.186E-29  Eggerthe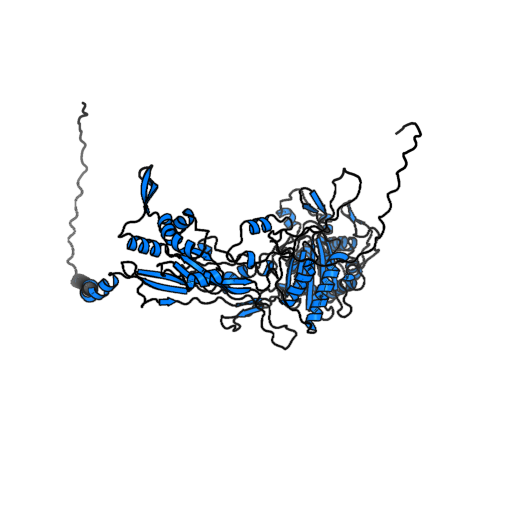lla lenta DSM 2243
  1mwr-assembly1_A  TM=7.341E-01  e=6.806E-31  Staphylococcus aureus

Mean predicted aligned error: 14.11 Å

Sequence (743 aa):
MRTVSRRVPILHPPPAMQFREYTPNPLSSWAILRIIAVAAMMMGGLTYLAITLYKLQIVERAKWVQRVENQQIVKARLPPARGMIMDRGDNPWDHSLREPIALAENRVSYDIDFYMETLVRHYKGENKGVVPTKTVMVRDRKKNRNDRVEVLDVAKIVRDCLVPISTSLGITELPEDKDIENHYRSRGDLPYQFKTDVDWALLSQFSERNLGMPGIEIVARPVRYYKYGAMAAHLMGYVGKPESEKEQLAEDMVAYETVGRQGVEKLLDLRMQGRPGAKLTRVNARGDVMQQEAEIKYATMGDNVALTLDARMQYITEQAMRSVGRGAAVLLDPRNGDVLAMVSVPSYDPNDFIPRIKGDDWARLNGDATAPMVNRATSSFPPGSIYKIMIALAALKAGKITPNTVFPCPAELYIGGRPFRNWTKIPLGPSKLREAIRMSNNPFFYQVGIQAGMKALVDMGKIMGFGEPTGLGVPESGGILPSPEWLKESGRKDERWTEAFTANFSIGQGYVTTTPLQMCVMMASVANGGVVYQPRLVNAYYDQNLNRTEVPPVVARSTLDMKKSDIDAVREGLIAVVEGGTGKNARLPEHRMAGKTGTAQSWSKINDRWVKDNRTWFLGYGPVENPRYVLCVMVEGGVSGGSTCAPLFHDIMKQVFALEKGEKVDITYLTPAVGHFKGVEEVSGPGASTASAANTPAPRAAAADEPAAVEEDERPAAAPVAPPPPPRPVMPPRRSGSIPSRF

Solvent-accessible surface area (backbone atoms only — not comparable to full-atom values): 41307 Å² total; per-residue (Å²): 140,81,92,85,86,89,89,85,85,92,86,88,87,87,86,91,80,87,84,78,90,78,83,78,77,81,76,51,72,69,56,52,52,50,52,52,52,51,51,50,50,51,50,51,52,51,52,51,48,50,53,52,48,46,42,55,65,57,72,38,27,65,73,48,49,66,62,65,62,40,69,48,77,46,67,48,76,34,81,28,42,53,28,36,38,23,22,45,32,53,47,95,87,48,92,63,82,41,77,53,50,73,46,28,45,64,44,84,28,42,24,41,31,34,31,55,60,44,38,53,52,49,51,25,59,79,48,76,67,55,70,63,65,43,82,43,80,44,72,39,81,88,74,77,43,71,45,82,41,79,40,77,33,57,37,57,56,53,47,70,65,40,52,64,52,26,63,76,66,71,48,82,84,74,85,54,52,67,58,48,46,50,41,52,76,76,44,38,88,46,65,43,78,76,46,71,62,54,53,71,66,57,50,48,51,47,68,75,64,59,82,76,56,63,40,62,46,80,45,81,40,69,36,77,37,47,72,31,36,18,62,46,24,69,49,44,27,33,53,32,60,54,90,43,73,78,70,18,48,44,98,86,73,42,72,51,75,62,41,38,72,31,23,49,36,37,64,42,26,91,52,20,50,37,44,69,15,31,40,35,35,32,19,38,79,89,62,51,75,47,87,89,56,60,49,69,48,73,45,40,60,10,41,22,35,25,22,34,29,37,66,57,53,30,49,49,45,47,61,61,47,62,80,44,27,28,30,22,33,33,33,31,28,31,84,50,21,33,35,29,23,60,32,42,36,10,33,43,42,40,50,57,33,52,88,60,54,52,72,67,60,54,48,49,52,70,66,38,89,65,41,33,81,52,47,41,32,35,34,53,40,47,47,4,47,47,42,35,57,58,44,52,51,19,15,40,69,67,66,60,47,55,67,79,47,71,38,72,21,54,29,52,42,75,49,96,91,40,80,46,64,30,95,45,89,60,56,76,46,73,32,33,47,38,54,29,50,14,63,65,38,41,41,43,33,30,53,49,30,53,65,39,30,68,67,40,47,50,52,44,37,49,54,57,40,52,45,38,54,70,67,57,66,50,89,55,43,25,38,33,65,74,45,71,64,51,43,66,70,68,68,46,80,91,65,74,83,46,68,62,55,39,27,33,46,25,40,14,32,81,76,30,24,40,16,47,47,54,52,31,41,44,49,14,15,64,59,62,71,27,48,25,40,32,43,35,48,59,50,32,34,19,44,88,84,68,49,79,74,49,65,68,77,77,45,74,73,37,56,69,83,63,60,66,70,59,54,48,46,51,48,55,8,21,29,37,6,19,77,76,31,58,21,42,51,35,51,49,96,90,42,56,38,28,29,37,39,7,54,17,89,38,75,42,77,56,93,91,37,57,27,42,36,20,36,13,21,20,42,32,38,27,36,66,94,63,51,54,39,21,42,22,30,37,29,52,14,33,88,29,8,33,78,50,22,11,43,51,49,26,60,39,52,53,50,52,57,39,44,74,74,68,51,85,69,87,88,62,69,33,73,52,38,69,57,48,68,78,67,42,46,78,54,80,63,102,84,77,85,88,82,81,89,86,90,85,84,82,90,82,82,88,88,82,91,86,86,90,85,88,84,87,86,87,84,85,87,88,86,92,84,85,85,85,86,85,85,83,86,84,83,82,86,87,90,84,84,83,87,85,90,82,136

Radius of gyration: 39.32 Å; Cα contacts (8 Å, |Δi|>4): 1436; chains: 1; bounding box: 137×130×89 Å

Foldseek 3Di:
DDDDDDDDDDDDDDDDDDDDDDDDDPDPPVRVVVVVVVVVVVVVVVVVVVVVCCCVCPVCVVVVVVVVFFKDWQWAWFFAFFAFEWAQQDPVLDPPRGDTHTQKGWDKKKFKWFLLVFLQLLLCVVVVNDFDWDWDFDQDPVVRGTDTDIDGQSLVSVCVLCVVVCVQLVNPDDDDSVVSVVCCVPPSSYIDGTGMRDDPSSVVSCVVVVPVRTGIDIDIHIWMDRFQWFQCCQQQDAKEADPDCVQQQDPVRGGHGIQGDFHPRNLCRVQRRFAMKIFTFIATNSRDTPVPDTDIRHTFGGWHFHWLEDSLLSLLLQVLCLVAQWWWKWKAFLVFQGTHYTDTPQAGTNCCCVHHHDPVVVCVQVVDPSNRNDRQQQDKDQFFLLLLLLLLLLLQQLVLDDQADKDFQAQWDAFPNDTDGWPDNGGPGIDGPLVCLQASGLRVLLVSLVSSDLVSSLVSCVLLQAQHGLPQSGDHGSWDDDDQVNCVVVPVPVDGDGSVCSSQVSRRHDRTIDGNSSSLQSVSCLQVQWFRWRRYTTQFIAGPVRHTDDGDDRDRPHTSPHDSNSSVSSQSSQLSNCVPGLLVLLDDPPARKGWGKGWDFDWDQDPNFTWTWIWIWIWIFDRSVRTTITMIIIHTLAPINRPPVSNSNNSSVVVVVVVSVVDDRDRHRDHRSHHDNPNIGGDDDPDDDDDDDDDDDDDDDDDDDDDDDDDDDDDDDDDDDDDDDDDDDDDDDDDDDDDDDDD